Protein AF-A0A932EI46-F1 (afdb_monomer)

Radius of gyration: 21.97 Å; Cα contacts (8 Å, |Δi|>4): 1364; chains: 1; bounding box: 50×62×58 Å

pLDDT: mean 94.05, std 10.5, range [31.77, 98.94]

Sequence (541 aa):
MIAACADASRTPEPGRDARGASGAVTADHPLAAEAGLAVLRRGGNAMDAAITMAGVLAVARPHMNGVGGDMFLLYYDAKTGTVHGLNASGPAGSRASIARVRAQGPTRTEMPGTGPMSVSVPGAVRGWAEALRRFGTISWQEALQPAVELARQGLPVSQRLAADLAEEAEKLAGDSVAARIYLPDGQPPAAGDTLRQEELAATLARIQRNGPDEAYAGETGRSTVSYVQALGGFLEQQDLANYRPEWVEPISAEYRGLTVLAMPPNTQGVTLLEALSLLQGFDLARLGHNSADYLHTLAEAIRIAVEDRDTSVADPRSMRVTVAQLLDTARLARLARTIDPGGSAPPASATDRADQPNTVYIIAVDAQGNVVSMIQSLFASFGSGLVVSGTGVVLHNRGSLFSLDPGHPNALAPDKRPYHTLCPAMVLDGKKPWLALGTPGGDGQTHTLVQVLHNIALFGMTPQDAIDAPRMRRLESGTLAIEDRMPAPVIHALEQRGYRVSVRTGLTATFGGAQAILIDPETGEKRAGADRRREAFALAY

Structure (mmCIF, N/CA/C/O backbone):
data_AF-A0A932EI46-F1
#
_entry.id   AF-A0A932EI46-F1
#
loop_
_atom_site.group_PDB
_atom_site.id
_atom_site.type_symbol
_atom_site.label_atom_id
_atom_site.label_alt_id
_atom_site.label_comp_id
_atom_site.label_asym_id
_atom_site.label_entity_id
_atom_site.label_seq_id
_atom_site.pdbx_PDB_ins_code
_atom_site.Cartn_x
_atom_site.Cartn_y
_atom_site.Cartn_z
_atom_site.occupancy
_atom_site.B_iso_or_equiv
_atom_site.auth_seq_id
_atom_site.auth_comp_id
_atom_site.auth_asym_id
_atom_site.auth_atom_id
_atom_site.pdbx_PDB_model_num
ATOM 1 N N . MET A 1 1 ? -12.803 -21.551 -18.375 1.00 31.77 1 MET A N 1
ATOM 2 C CA . MET A 1 1 ? -12.279 -22.886 -18.005 1.00 31.77 1 MET A CA 1
ATOM 3 C C . MET A 1 1 ? -10.765 -22.864 -18.140 1.00 31.77 1 MET A C 1
ATOM 5 O O . MET A 1 1 ? -10.240 -23.134 -19.213 1.00 31.77 1 MET A O 1
ATOM 9 N N . ILE A 1 2 ? -10.073 -22.463 -17.076 1.00 37.06 2 ILE A N 1
ATOM 10 C CA . ILE A 1 2 ? -8.618 -22.592 -16.977 1.00 37.06 2 ILE A CA 1
ATOM 11 C C . ILE A 1 2 ? -8.361 -24.053 -16.600 1.00 37.06 2 ILE A C 1
ATOM 13 O O . ILE A 1 2 ? -8.706 -24.478 -15.501 1.00 37.06 2 ILE A O 1
ATOM 17 N N . ALA A 1 3 ? -7.851 -24.851 -17.537 1.00 34.19 3 ALA A N 1
ATOM 18 C CA . ALA A 1 3 ? -7.411 -26.207 -17.239 1.00 34.19 3 ALA A CA 1
ATOM 19 C C . ALA A 1 3 ? -6.110 -26.113 -16.431 1.00 34.19 3 ALA A C 1
ATOM 21 O O . ALA A 1 3 ? -5.101 -25.622 -16.934 1.00 34.19 3 ALA A O 1
ATOM 22 N N . ALA A 1 4 ? -6.150 -26.535 -15.168 1.00 37.44 4 ALA A N 1
ATOM 23 C CA . ALA A 1 4 ? -4.976 -26.582 -14.312 1.00 37.44 4 ALA A CA 1
ATOM 24 C C . ALA A 1 4 ? -3.962 -27.590 -14.879 1.00 37.44 4 ALA A C 1
ATOM 26 O O . ALA A 1 4 ? -4.206 -28.797 -14.871 1.00 37.44 4 ALA A O 1
ATOM 27 N N . CYS A 1 5 ? -2.810 -27.111 -15.350 1.00 35.09 5 CYS A N 1
ATOM 28 C CA . CYS A 1 5 ? -1.628 -27.955 -15.498 1.00 35.09 5 CYS A CA 1
ATOM 29 C C . CYS A 1 5 ? -1.099 -28.256 -14.091 1.00 35.09 5 CYS A C 1
ATOM 31 O O . CYS A 1 5 ? -0.298 -27.501 -13.548 1.00 35.09 5 CYS A O 1
ATOM 33 N N . ALA A 1 6 ? -1.593 -29.330 -13.476 1.00 38.78 6 ALA A N 1
ATOM 34 C CA . ALA A 1 6 ? -1.035 -29.837 -12.231 1.00 38.78 6 ALA A CA 1
ATOM 35 C C . ALA A 1 6 ? 0.336 -30.468 -12.524 1.00 38.78 6 ALA A C 1
ATOM 37 O O . ALA A 1 6 ? 0.425 -31.496 -13.197 1.00 38.78 6 ALA A O 1
ATOM 38 N N . ASP A 1 7 ? 1.407 -29.844 -12.036 1.00 38.72 7 ASP A N 1
ATOM 39 C CA . ASP A 1 7 ? 2.734 -30.456 -11.998 1.00 38.72 7 ASP A CA 1
ATOM 40 C C . ASP A 1 7 ? 2.705 -31.622 -10.993 1.00 38.72 7 ASP A C 1
ATOM 42 O O . ASP A 1 7 ? 2.568 -31.429 -9.783 1.00 38.72 7 ASP A O 1
ATOM 46 N N . ALA A 1 8 ? 2.795 -32.848 -11.510 1.00 37.31 8 ALA A N 1
ATOM 47 C CA . ALA A 1 8 ? 2.688 -34.093 -10.752 1.00 37.31 8 ALA A CA 1
ATOM 48 C C . ALA A 1 8 ? 3.901 -34.383 -9.836 1.00 37.31 8 ALA A C 1
ATOM 50 O O . ALA A 1 8 ? 3.972 -35.461 -9.247 1.00 37.31 8 ALA A O 1
ATOM 51 N N . SER A 1 9 ? 4.863 -33.459 -9.715 1.00 39.53 9 SER A N 1
ATOM 52 C CA . SER A 1 9 ? 6.108 -33.661 -8.959 1.00 39.53 9 SER A CA 1
ATOM 53 C C . SER A 1 9 ? 6.125 -33.067 -7.542 1.00 39.53 9 SER A C 1
ATOM 55 O O . SER A 1 9 ? 7.057 -33.339 -6.781 1.00 39.53 9 SER A O 1
ATOM 57 N N . ARG A 1 10 ? 5.104 -32.299 -7.131 1.00 47.88 10 ARG A N 1
ATOM 58 C CA . ARG A 1 10 ? 5.012 -31.765 -5.760 1.00 47.88 10 ARG A CA 1
ATOM 59 C C . ARG A 1 10 ? 4.289 -32.748 -4.840 1.00 47.88 10 ARG A C 1
ATOM 61 O O . ARG A 1 10 ? 3.084 -32.941 -4.959 1.00 47.88 10 ARG A O 1
ATOM 68 N N . THR A 1 11 ? 5.003 -33.319 -3.869 1.00 39.50 11 THR A N 1
ATOM 69 C CA . THR A 1 11 ? 4.366 -33.859 -2.660 1.00 39.50 11 THR A CA 1
ATOM 70 C C . THR A 1 11 ? 3.628 -32.707 -1.976 1.00 39.50 11 THR A C 1
ATOM 72 O O . THR A 1 11 ? 4.296 -31.739 -1.603 1.00 39.50 11 THR A O 1
ATOM 75 N N . PRO A 1 12 ? 2.291 -32.747 -1.839 1.00 43.06 12 PRO A N 1
ATOM 76 C CA . PRO A 1 12 ? 1.574 -31.678 -1.171 1.00 43.06 12 PRO A CA 1
ATOM 77 C C . PRO A 1 12 ? 1.969 -31.712 0.305 1.00 43.06 12 PRO A C 1
ATOM 79 O O . PRO A 1 12 ? 1.568 -32.615 1.041 1.00 43.06 12 PRO A O 1
ATOM 82 N N . GLU A 1 13 ? 2.781 -30.747 0.743 1.00 49.94 13 GLU A N 1
ATOM 83 C CA . GLU A 1 13 ? 2.762 -30.392 2.158 1.00 49.94 13 GLU A CA 1
ATOM 84 C C . GLU A 1 13 ? 1.309 -30.046 2.513 1.00 49.94 13 GLU A C 1
ATOM 86 O O . GLU A 1 13 ? 0.603 -29.488 1.666 1.00 49.94 13 GLU A O 1
ATOM 91 N N . PRO A 1 14 ? 0.816 -30.400 3.712 1.00 52.28 14 PRO A N 1
ATOM 92 C CA . PRO A 1 14 ? -0.500 -29.953 4.141 1.00 52.28 14 PRO A CA 1
ATOM 93 C C . PRO A 1 14 ? -0.504 -28.422 4.061 1.00 52.28 14 PRO A C 1
ATOM 95 O O . PRO A 1 14 ? 0.206 -27.765 4.822 1.00 52.28 14 PRO A O 1
ATOM 98 N N . GLY A 1 15 ? -1.203 -27.880 3.058 1.00 64.12 15 GLY A N 1
ATOM 99 C CA . GLY A 1 15 ? -1.152 -26.465 2.699 1.00 64.12 15 GLY A CA 1
ATOM 100 C C . GLY A 1 15 ? -1.344 -25.574 3.924 1.00 64.12 15 GLY A C 1
ATOM 101 O O . GLY A 1 15 ? -2.114 -25.891 4.830 1.00 64.12 15 GLY A O 1
ATOM 102 N N . ARG A 1 16 ? -0.598 -24.467 3.981 1.00 84.50 16 ARG A N 1
ATOM 103 C CA . ARG A 1 16 ? -0.677 -23.492 5.081 1.00 84.50 16 ARG A CA 1
ATOM 104 C C . ARG A 1 16 ? -1.770 -22.434 4.863 1.00 84.50 16 ARG A C 1
ATOM 106 O O . ARG A 1 16 ? -1.835 -21.481 5.636 1.00 84.50 16 ARG A O 1
ATOM 113 N N . ASP A 1 17 ? -2.591 -22.574 3.821 1.00 89.88 17 ASP A N 1
ATOM 114 C CA . ASP A 1 17 ? -3.722 -21.689 3.562 1.00 89.88 17 ASP A CA 1
ATOM 115 C C . ASP A 1 17 ? -4.814 -21.871 4.624 1.00 89.88 17 ASP A C 1
ATOM 117 O O . ASP A 1 17 ? -5.246 -22.981 4.934 1.00 89.88 17 ASP A O 1
ATOM 121 N N . ALA A 1 18 ? -5.293 -20.758 5.178 1.00 95.81 18 ALA A N 1
ATOM 122 C CA . ALA A 1 18 ? -6.484 -20.774 6.010 1.00 95.81 18 ALA A CA 1
ATOM 123 C C . ALA A 1 18 ? -7.710 -20.986 5.113 1.00 95.81 18 ALA A C 1
ATOM 125 O O . ALA A 1 18 ? -7.878 -20.291 4.109 1.00 95.81 18 ALA A O 1
ATOM 126 N N . ARG A 1 19 ? -8.577 -21.934 5.477 1.00 95.88 19 ARG A N 1
ATOM 127 C CA . ARG A 1 19 ? -9.760 -22.312 4.694 1.00 95.88 19 ARG A CA 1
ATOM 128 C C . ARG A 1 19 ? -11.040 -22.101 5.483 1.00 95.88 19 ARG A C 1
ATOM 130 O O . ARG A 1 19 ? -11.092 -22.427 6.665 1.00 95.88 19 ARG A O 1
ATOM 137 N N . GLY A 1 20 ? -12.067 -21.576 4.825 1.00 95.38 20 GLY A N 1
ATOM 138 C CA . GLY A 1 20 ? -13.364 -21.328 5.448 1.00 95.38 20 GLY A CA 1
ATOM 139 C C . GLY A 1 20 ? -14.480 -21.173 4.426 1.00 95.38 20 GLY A C 1
ATOM 140 O O . GLY A 1 20 ? -14.258 -20.695 3.313 1.00 95.38 20 GLY A O 1
ATOM 141 N N . ALA A 1 21 ? -15.690 -21.583 4.796 1.00 94.56 21 ALA A N 1
ATOM 142 C CA . ALA A 1 21 ? -16.863 -21.459 3.933 1.00 94.56 21 ALA A CA 1
ATOM 143 C C . ALA A 1 21 ? -17.560 -20.102 4.105 1.00 94.56 21 ALA A C 1
ATOM 145 O O . ALA A 1 21 ? -18.157 -19.576 3.163 1.00 94.56 21 ALA A O 1
ATOM 146 N N . SER A 1 22 ? -17.471 -19.511 5.297 1.00 95.31 22 SER A N 1
ATOM 147 C CA . SER A 1 22 ? -18.252 -18.333 5.668 1.00 95.31 22 SER A CA 1
ATOM 148 C C . SER A 1 22 ? -17.460 -17.057 5.454 1.00 95.31 22 SER A C 1
ATOM 150 O O . SER A 1 22 ? -17.923 -16.173 4.748 1.00 95.31 22 SER A O 1
ATOM 152 N N . GLY A 1 23 ? -16.253 -16.959 6.000 1.00 97.56 23 GLY A N 1
ATOM 153 C CA . GLY A 1 23 ? -15.481 -15.725 5.911 1.00 97.56 23 GLY A CA 1
ATOM 154 C C . GLY A 1 23 ? -13.989 -15.958 6.015 1.00 97.56 23 GLY A C 1
ATOM 155 O O . GLY A 1 23 ? -13.540 -16.966 6.560 1.00 97.56 23 GLY A O 1
ATOM 156 N N . ALA A 1 24 ? -13.225 -15.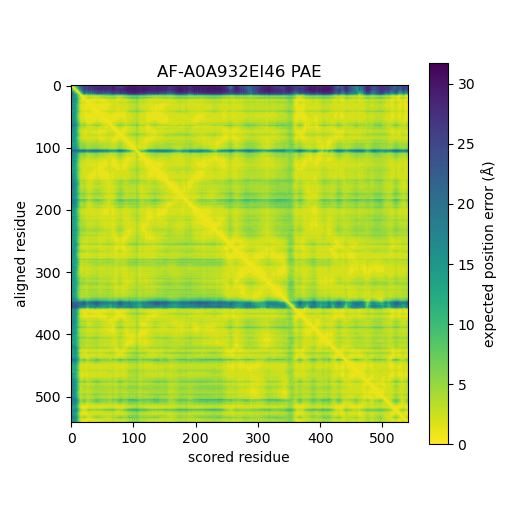010 5.487 1.00 98.75 24 ALA A N 1
ATOM 157 C CA . ALA A 1 24 ? -11.776 -15.023 5.557 1.00 98.75 24 ALA A CA 1
ATOM 158 C C . ALA A 1 24 ? -11.223 -13.603 5.652 1.00 98.75 24 ALA A C 1
ATOM 160 O O . ALA A 1 24 ? -11.777 -12.662 5.082 1.00 98.75 24 ALA A O 1
ATOM 161 N N . VAL A 1 25 ? -10.113 -13.460 6.367 1.00 98.81 25 VAL A N 1
ATOM 162 C CA . VAL A 1 25 ? -9.381 -12.204 6.502 1.00 98.81 25 VAL A CA 1
ATOM 163 C C . VAL A 1 25 ? -7.884 -12.442 6.391 1.00 98.81 25 VAL A C 1
ATOM 165 O O . VAL A 1 25 ? -7.368 -13.488 6.795 1.00 98.81 25 VAL A O 1
ATOM 168 N N . THR A 1 26 ? -7.184 -11.434 5.892 1.00 98.50 26 THR A N 1
ATOM 169 C CA . THR A 1 26 ? -5.733 -11.320 5.994 1.00 98.50 26 THR A CA 1
ATOM 170 C C . THR A 1 26 ? -5.375 -9.922 6.487 1.00 98.50 26 THR A C 1
ATOM 172 O O . THR A 1 26 ? -6.017 -8.940 6.108 1.00 98.50 26 THR A O 1
ATOM 175 N N . ALA A 1 27 ? -4.349 -9.825 7.328 1.00 97.88 27 ALA A N 1
ATOM 176 C CA . ALA A 1 27 ? -3.792 -8.548 7.763 1.00 97.88 27 ALA A CA 1
ATOM 177 C C . ALA A 1 27 ? -2.297 -8.677 8.068 1.00 97.88 27 ALA A C 1
ATOM 179 O O . ALA A 1 27 ? -1.837 -9.747 8.458 1.00 97.88 27 ALA A O 1
ATOM 180 N N . ASP A 1 28 ? -1.554 -7.570 7.990 1.00 94.25 28 ASP A N 1
ATOM 181 C CA . ASP A 1 28 ? -0.100 -7.493 8.263 1.00 94.25 28 ASP A CA 1
ATOM 182 C C . ASP A 1 28 ? 0.286 -7.628 9.760 1.00 94.25 28 ASP A C 1
ATOM 184 O O . ASP A 1 28 ? 1.398 -7.274 10.171 1.00 94.25 28 ASP A O 1
ATOM 188 N N . HIS A 1 29 ? -0.643 -8.113 10.591 1.00 96.62 29 HIS A N 1
ATOM 189 C CA . HIS A 1 29 ? -0.422 -8.416 12.002 1.00 96.62 29 HIS A CA 1
ATOM 190 C C . HIS A 1 29 ? -1.477 -9.412 12.532 1.00 96.62 29 HIS A C 1
ATOM 192 O O . HIS A 1 29 ? -2.666 -9.231 12.239 1.00 96.62 29 HIS A O 1
ATOM 198 N N . PRO A 1 30 ? -1.116 -10.394 13.387 1.00 96.81 30 PRO A N 1
ATOM 199 C CA . PRO A 1 30 ? -2.067 -11.387 13.899 1.00 96.81 30 PRO A CA 1
ATOM 200 C C . PRO A 1 30 ? -3.226 -10.784 14.702 1.00 96.81 30 PRO A C 1
ATOM 202 O O . PRO A 1 30 ? -4.372 -11.150 14.473 1.00 96.81 30 PRO A O 1
ATOM 205 N N . LEU A 1 31 ? -2.953 -9.810 15.584 1.00 97.88 31 LEU A N 1
ATOM 206 C CA . LEU A 1 31 ? -4.005 -9.130 16.366 1.00 97.88 31 LEU A CA 1
ATOM 207 C C . LEU A 1 31 ? -5.017 -8.387 15.481 1.00 97.88 31 LEU A C 1
ATOM 209 O O . LEU A 1 31 ? -6.188 -8.282 15.829 1.00 97.88 31 LEU A O 1
ATOM 213 N N . ALA A 1 32 ? -4.580 -7.876 14.325 1.00 98.56 32 ALA A N 1
ATOM 214 C CA . ALA A 1 32 ? -5.498 -7.255 13.383 1.00 98.56 32 ALA A CA 1
ATOM 215 C C . ALA A 1 32 ? -6.371 -8.326 12.723 1.00 98.56 32 ALA A C 1
ATOM 217 O O . ALA A 1 32 ? -7.591 -8.225 12.788 1.00 98.56 32 ALA A O 1
ATOM 218 N N . ALA A 1 33 ? -5.769 -9.387 12.175 1.00 98.56 33 ALA A N 1
ATOM 219 C CA . ALA A 1 33 ? -6.517 -10.488 11.567 1.00 98.56 33 ALA A CA 1
ATOM 220 C C . ALA A 1 33 ? -7.548 -11.088 12.543 1.00 98.56 33 ALA A C 1
ATOM 222 O O . ALA A 1 33 ? -8.690 -11.335 12.165 1.00 98.56 33 ALA A O 1
ATOM 223 N N . GLU A 1 34 ? -7.178 -11.271 13.811 1.00 98.56 34 GLU A N 1
ATOM 224 C CA . GLU A 1 34 ? -8.074 -11.774 14.854 1.00 98.56 34 GLU A CA 1
ATOM 225 C C . GLU A 1 34 ? -9.253 -10.823 15.118 1.00 98.56 34 GLU A C 1
ATOM 227 O O . GLU A 1 34 ? -10.404 -11.264 15.082 1.00 98.56 34 GLU A O 1
ATOM 232 N N . ALA A 1 35 ? -9.000 -9.517 15.257 1.00 98.81 35 ALA A N 1
ATOM 233 C CA . ALA A 1 35 ? -10.056 -8.516 15.408 1.00 98.81 35 ALA A CA 1
ATOM 234 C C . ALA A 1 35 ? -11.019 -8.491 14.204 1.00 98.81 35 ALA A C 1
ATOM 236 O O . ALA A 1 35 ? -12.237 -8.443 14.383 1.00 98.81 35 ALA A O 1
ATOM 237 N N . GLY A 1 36 ? -10.496 -8.579 12.976 1.00 98.75 36 GLY A N 1
ATOM 238 C CA . GLY A 1 36 ? -11.308 -8.653 11.758 1.00 98.75 36 GLY A CA 1
ATOM 239 C C . GLY A 1 36 ? -12.168 -9.918 11.692 1.00 98.75 36 GLY A C 1
ATOM 240 O O . GLY A 1 36 ? -13.365 -9.843 11.415 1.00 98.75 36 GLY A O 1
ATOM 241 N N . LEU A 1 37 ? -11.592 -11.081 12.008 1.00 98.69 37 LEU A N 1
ATOM 242 C CA . LEU A 1 37 ? -12.328 -12.347 12.048 1.00 98.69 37 LEU A CA 1
ATOM 243 C C . LEU A 1 37 ? -13.436 -12.321 13.111 1.00 98.69 37 LEU A C 1
ATOM 245 O O . LEU A 1 37 ? -14.537 -12.818 12.870 1.00 98.69 37 LEU A O 1
ATOM 249 N N . ALA A 1 38 ? -13.164 -11.730 14.278 1.00 98.69 38 ALA A N 1
ATOM 250 C CA . ALA A 1 38 ? -14.146 -11.573 15.345 1.00 98.69 38 ALA A CA 1
ATOM 251 C C . ALA A 1 38 ? -15.345 -10.721 14.897 1.00 98.69 38 ALA A C 1
ATOM 253 O O . ALA A 1 38 ? -16.487 -11.065 15.211 1.00 98.69 38 ALA A O 1
ATOM 254 N N . VAL A 1 39 ? -15.106 -9.662 14.111 1.00 98.81 39 VAL A N 1
ATOM 255 C CA . VAL A 1 39 ? -16.166 -8.842 13.499 1.00 98.81 39 VAL A CA 1
ATOM 256 C C . VAL A 1 39 ? -17.035 -9.663 12.547 1.00 98.81 39 VAL A C 1
ATOM 258 O O . VAL A 1 39 ? -18.260 -9.603 12.650 1.00 98.81 39 VAL A O 1
ATOM 261 N N . LEU A 1 40 ? -16.431 -10.472 11.674 1.00 98.69 40 LEU A N 1
ATOM 262 C CA . LEU A 1 40 ? -17.195 -11.340 10.771 1.00 98.69 40 LEU A CA 1
ATOM 263 C C . LEU A 1 40 ? -18.032 -12.368 11.549 1.00 98.69 40 LEU A C 1
ATOM 265 O O . LEU A 1 40 ? -19.218 -12.557 11.279 1.00 98.69 40 LEU A O 1
ATOM 269 N N . ARG A 1 41 ? -17.451 -12.993 12.581 1.00 98.19 41 ARG A N 1
ATOM 270 C CA . ARG A 1 41 ? -18.136 -14.008 13.402 1.00 98.19 41 ARG A CA 1
ATOM 271 C C . ARG A 1 41 ? -19.328 -13.466 14.185 1.00 98.19 41 ARG A C 1
ATOM 273 O O . ARG A 1 41 ? -20.276 -14.212 14.413 1.00 98.19 41 ARG A O 1
ATOM 280 N N . ARG A 1 42 ? -19.303 -12.190 14.581 1.00 97.62 42 ARG A N 1
ATOM 281 C CA . ARG A 1 42 ? -20.440 -11.522 15.242 1.00 97.62 42 ARG A CA 1
ATOM 282 C C . ARG A 1 42 ? -21.471 -10.943 14.263 1.00 97.62 42 ARG A C 1
ATOM 284 O O . ARG A 1 42 ? -22.389 -10.262 14.704 1.00 97.62 42 ARG A O 1
ATOM 291 N N . GLY A 1 43 ? -21.330 -11.212 12.963 1.00 97.50 43 GLY A N 1
ATOM 292 C CA . GLY A 1 43 ? -22.289 -10.814 11.930 1.00 97.50 43 GLY A CA 1
ATOM 293 C C . GLY A 1 43 ? -22.003 -9.475 11.247 1.00 97.50 43 GLY A C 1
ATOM 294 O O . GLY A 1 43 ? -22.842 -9.024 10.473 1.00 97.50 43 GLY A O 1
ATOM 295 N N . GLY A 1 44 ? -20.849 -8.850 11.507 1.00 98.56 44 GLY A N 1
ATOM 296 C CA . GLY A 1 44 ? -20.372 -7.723 10.704 1.00 98.56 44 GLY A CA 1
ATOM 297 C C . GLY A 1 44 ? -19.928 -8.176 9.312 1.00 98.56 44 GLY A C 1
ATOM 298 O O . GLY A 1 44 ? -19.676 -9.361 9.079 1.00 98.56 44 GLY A O 1
ATOM 299 N N . ASN A 1 45 ? -19.819 -7.234 8.382 1.00 98.81 45 ASN A N 1
ATOM 300 C CA . ASN A 1 45 ? -19.475 -7.525 6.993 1.00 98.81 45 ASN A CA 1
ATOM 301 C C . ASN A 1 45 ? -17.982 -7.292 6.685 1.00 98.81 45 ASN A C 1
ATOM 303 O O . ASN A 1 45 ? -17.193 -6.905 7.552 1.00 98.81 45 ASN A O 1
ATOM 307 N N . ALA A 1 46 ? -17.576 -7.519 5.432 1.00 98.88 46 ALA A N 1
ATOM 308 C CA . ALA A 1 46 ? -16.187 -7.361 5.001 1.00 98.88 46 ALA A CA 1
ATOM 309 C C . ALA A 1 46 ? -15.646 -5.935 5.222 1.00 98.88 46 ALA A C 1
ATOM 311 O O . ALA A 1 46 ? -14.475 -5.774 5.569 1.00 98.88 46 ALA A O 1
ATOM 312 N N . MET A 1 47 ? -16.486 -4.905 5.065 1.00 98.88 47 MET A N 1
ATOM 313 C CA . MET A 1 47 ? -16.096 -3.515 5.317 1.00 98.88 47 MET A CA 1
ATOM 314 C C . MET A 1 47 ? -15.868 -3.253 6.806 1.00 98.88 47 MET A C 1
ATOM 316 O O . MET A 1 47 ? -14.849 -2.670 7.176 1.00 98.88 47 MET A O 1
ATOM 320 N N . ASP A 1 48 ? -16.764 -3.738 7.664 1.00 98.94 48 ASP A N 1
ATOM 321 C CA . ASP A 1 48 ? -16.631 -3.625 9.119 1.00 98.94 48 ASP A CA 1
ATOM 322 C C . ASP A 1 48 ? -15.332 -4.271 9.611 1.00 98.94 48 ASP A C 1
ATOM 324 O O . ASP A 1 48 ? -14.584 -3.682 10.400 1.00 98.94 48 ASP A O 1
ATOM 328 N N . ALA A 1 49 ? -15.040 -5.476 9.110 1.00 98.94 49 ALA A N 1
ATOM 329 C CA . ALA A 1 49 ? -13.815 -6.195 9.423 1.00 98.94 49 ALA A CA 1
ATOM 330 C C . ALA A 1 49 ? -12.582 -5.424 8.933 1.00 98.94 49 ALA A C 1
ATOM 332 O O . ALA A 1 49 ? -11.651 -5.218 9.709 1.00 98.94 49 ALA A O 1
ATOM 333 N N . ALA A 1 50 ? -12.583 -4.940 7.687 1.00 98.88 50 ALA A N 1
ATOM 334 C CA . ALA A 1 50 ? -11.462 -4.193 7.121 1.00 98.88 50 ALA A CA 1
ATOM 335 C C . ALA A 1 50 ? -11.138 -2.912 7.902 1.00 98.88 50 ALA A C 1
ATOM 337 O O . ALA A 1 50 ? -9.974 -2.675 8.226 1.00 98.88 50 ALA A O 1
ATOM 338 N N . ILE A 1 51 ? -12.149 -2.118 8.266 1.00 98.88 51 ILE A N 1
ATOM 339 C CA . ILE A 1 51 ? -11.940 -0.881 9.030 1.00 98.88 51 ILE A CA 1
ATOM 340 C C . ILE A 1 51 ? -11.496 -1.165 10.468 1.00 98.88 51 ILE A C 1
ATOM 342 O O . ILE A 1 51 ? -10.617 -0.475 10.989 1.00 98.88 51 ILE A O 1
ATOM 346 N N . THR A 1 52 ? -12.019 -2.222 11.090 1.00 98.94 52 THR A N 1
ATOM 347 C CA . THR A 1 52 ? -11.549 -2.656 12.414 1.00 98.94 52 THR A CA 1
ATOM 348 C C . THR A 1 52 ? -10.074 -3.076 12.366 1.00 98.94 52 THR A C 1
ATOM 350 O O . THR A 1 52 ? -9.269 -2.631 13.187 1.00 98.94 52 THR A O 1
ATOM 353 N N . MET A 1 53 ? -9.684 -3.870 11.361 1.00 98.88 53 MET A N 1
ATOM 354 C CA . MET A 1 53 ? -8.289 -4.265 11.133 1.00 98.88 53 MET A CA 1
ATOM 355 C C . MET A 1 53 ? -7.382 -3.057 10.893 1.00 98.88 53 MET A C 1
ATOM 357 O O . MET A 1 53 ? -6.287 -2.991 11.450 1.00 98.88 53 MET A O 1
ATOM 361 N N . ALA A 1 54 ? -7.843 -2.084 10.107 1.00 98.62 54 ALA A N 1
ATOM 362 C CA . ALA A 1 54 ? -7.117 -0.854 9.813 1.00 98.62 54 ALA A CA 1
ATOM 363 C C . ALA A 1 54 ? -6.822 -0.031 11.075 1.00 98.62 54 ALA A C 1
ATOM 365 O O . ALA A 1 54 ? -5.695 0.440 11.248 1.00 98.62 54 ALA A O 1
ATOM 366 N N . GLY A 1 55 ? -7.799 0.092 11.979 1.00 98.50 55 GLY A N 1
ATOM 367 C CA . GLY A 1 55 ? -7.611 0.741 13.275 1.00 98.50 55 GLY A CA 1
ATOM 368 C C . GLY A 1 55 ? -6.593 0.006 14.151 1.00 98.50 55 GLY A C 1
ATOM 369 O O . GLY A 1 55 ? -5.687 0.630 14.698 1.00 98.50 55 GLY A O 1
ATOM 370 N N . VAL A 1 56 ? -6.690 -1.325 14.255 1.00 98.81 56 VAL A N 1
ATOM 371 C CA . VAL A 1 56 ? -5.732 -2.132 15.037 1.00 98.81 56 VAL A CA 1
ATOM 372 C C . VAL A 1 56 ? -4.317 -2.025 14.464 1.00 98.81 56 VAL A C 1
ATOM 374 O O . VAL A 1 56 ? -3.357 -1.866 15.217 1.00 98.81 56 VAL A O 1
ATOM 377 N N . LEU A 1 57 ? -4.166 -2.046 13.136 1.00 98.44 57 LEU A N 1
ATOM 378 C CA . LEU A 1 57 ? -2.869 -1.895 12.473 1.00 98.44 57 LEU A CA 1
ATOM 379 C C . LEU A 1 57 ? -2.232 -0.523 12.713 1.00 98.44 57 LEU A C 1
ATOM 381 O O . LEU A 1 57 ? -1.002 -0.456 12.755 1.00 98.44 57 LEU A O 1
ATOM 385 N N . ALA A 1 58 ? -3.022 0.533 12.927 1.00 97.81 58 ALA A N 1
ATOM 386 C CA . ALA A 1 58 ? -2.509 1.859 13.282 1.00 97.81 58 ALA A CA 1
ATOM 387 C C . ALA A 1 58 ? -1.805 1.888 14.649 1.00 97.81 58 ALA A C 1
ATOM 389 O O . ALA A 1 58 ? -1.042 2.810 14.917 1.00 97.81 58 ALA A O 1
ATOM 390 N N . VAL A 1 59 ? -2.032 0.870 15.485 1.00 98.06 59 VAL A N 1
ATOM 391 C CA . VAL A 1 59 ? -1.362 0.676 16.777 1.00 98.06 59 VAL A CA 1
ATOM 392 C C . VAL A 1 59 ? -0.304 -0.422 16.688 1.00 98.06 59 VAL A C 1
ATOM 394 O O . VAL A 1 59 ? 0.792 -0.264 17.217 1.00 98.06 59 VAL A O 1
ATOM 397 N N . ALA A 1 60 ? -0.625 -1.536 16.023 1.00 97.31 60 ALA A N 1
ATOM 398 C CA . ALA A 1 60 ? 0.221 -2.727 15.963 1.00 97.31 60 ALA A CA 1
ATOM 399 C C . ALA A 1 60 ? 1.420 -2.590 15.009 1.00 97.31 60 ALA A C 1
ATOM 401 O O . ALA A 1 60 ? 2.425 -3.281 15.159 1.00 97.31 60 ALA A O 1
ATOM 402 N N . ARG A 1 61 ? 1.328 -1.707 14.008 1.00 95.44 61 ARG A N 1
ATOM 403 C CA . ARG A 1 61 ? 2.381 -1.457 13.010 1.00 95.44 61 ARG A CA 1
ATOM 404 C C . ARG A 1 61 ? 2.689 0.047 12.922 1.00 95.44 61 ARG A C 1
ATOM 406 O O . ARG A 1 61 ? 2.555 0.619 11.834 1.00 95.44 61 ARG A O 1
ATOM 413 N N . PRO A 1 62 ? 3.125 0.689 14.026 1.00 94.06 62 PRO A N 1
ATOM 414 C CA . PRO A 1 62 ? 3.246 2.151 14.118 1.00 94.06 62 PRO A CA 1
ATOM 415 C C . PRO A 1 62 ? 4.284 2.731 13.147 1.00 94.06 62 PRO A C 1
ATOM 417 O O . PRO A 1 62 ? 4.207 3.889 12.749 1.00 94.06 62 PRO A O 1
ATOM 420 N N . HIS A 1 63 ? 5.238 1.905 12.715 1.00 93.75 63 HIS A N 1
ATOM 421 C CA . HIS A 1 63 ? 6.247 2.271 11.732 1.00 93.75 63 HIS A CA 1
ATOM 422 C C . HIS A 1 63 ? 5.713 2.264 10.287 1.00 93.75 63 HIS A C 1
ATOM 424 O O . HIS A 1 63 ? 6.316 2.877 9.419 1.00 93.75 63 HIS A O 1
ATOM 430 N N . MET A 1 64 ? 4.587 1.608 9.981 1.00 93.19 64 MET A N 1
ATOM 431 C CA . MET A 1 64 ? 4.138 1.414 8.588 1.00 93.19 64 MET A CA 1
ATOM 432 C C . MET A 1 64 ? 2.880 2.174 8.220 1.00 93.19 64 MET A C 1
ATOM 434 O O . MET A 1 64 ? 2.669 2.468 7.045 1.00 93.19 64 MET A O 1
ATOM 438 N N . ASN A 1 65 ? 2.000 2.407 9.187 1.00 93.81 65 ASN A N 1
ATOM 439 C CA . ASN A 1 65 ? 0.702 3.033 8.986 1.00 93.81 65 ASN A CA 1
ATOM 440 C C . ASN A 1 65 ? 0.260 3.731 10.280 1.00 93.81 65 ASN A C 1
ATOM 442 O O . ASN A 1 65 ? 0.863 3.537 11.332 1.00 93.81 65 ASN A O 1
ATOM 446 N N . GLY A 1 66 ? -0.802 4.525 10.203 1.00 95.56 66 GLY A N 1
ATOM 447 C CA . GLY A 1 66 ? -1.367 5.161 11.381 1.00 95.56 66 GLY A CA 1
ATOM 448 C C . GLY A 1 66 ? -2.476 6.145 11.039 1.00 95.56 66 GLY A C 1
ATOM 449 O O . GLY A 1 66 ? -2.821 6.336 9.872 1.00 95.56 66 GLY A O 1
ATOM 450 N N . VAL A 1 67 ? -2.977 6.823 12.073 1.00 97.62 67 VAL A N 1
ATOM 451 C CA . VAL A 1 67 ? -3.927 7.947 11.964 1.00 97.62 67 VAL A CA 1
ATOM 452 C C . VAL A 1 67 ? -3.410 9.043 11.021 1.00 97.62 67 VAL A C 1
ATOM 454 O O . VAL A 1 67 ? -4.190 9.627 10.274 1.00 97.62 67 VAL A O 1
ATOM 457 N N . GLY A 1 68 ? -2.096 9.285 11.017 1.00 98.00 68 GLY A N 1
ATOM 458 C CA . GLY A 1 68 ? -1.423 10.245 10.139 1.00 98.00 68 GLY A CA 1
ATOM 459 C C . GLY A 1 68 ? -1.026 9.684 8.768 1.00 98.00 68 GLY A C 1
ATOM 460 O O . GLY A 1 68 ? -0.113 10.225 8.150 1.00 98.00 68 GLY A O 1
ATOM 461 N N . GLY A 1 69 ? -1.649 8.586 8.325 1.00 97.69 69 GLY A N 1
ATOM 462 C CA . GLY A 1 69 ? -1.426 7.928 7.035 1.00 97.69 69 GLY A CA 1
ATOM 463 C C . GLY A 1 69 ? -2.496 8.229 5.979 1.00 97.69 69 GLY A C 1
ATOM 464 O O . GLY A 1 69 ? -3.433 8.989 6.214 1.00 97.69 69 GLY A O 1
ATOM 465 N N . ASP A 1 70 ? -2.369 7.557 4.835 1.00 97.19 70 ASP A N 1
ATOM 466 C CA . ASP A 1 70 ? -3.350 7.528 3.739 1.00 97.19 70 ASP A CA 1
ATOM 467 C C . ASP A 1 70 ? -3.819 6.090 3.474 1.00 97.19 70 ASP A C 1
ATOM 469 O O . ASP A 1 70 ? -3.123 5.131 3.834 1.00 97.19 70 ASP A O 1
ATOM 473 N N . MET A 1 71 ? -4.967 5.925 2.806 1.00 97.81 71 MET A N 1
ATOM 474 C CA . MET A 1 71 ? -5.460 4.604 2.398 1.00 97.81 71 MET A CA 1
ATOM 475 C C . MET A 1 71 ? -6.157 4.585 1.036 1.00 97.81 71 MET A C 1
ATOM 477 O O . MET A 1 71 ? -6.695 5.584 0.563 1.00 97.81 71 MET A O 1
ATOM 481 N N . PHE A 1 72 ? -6.159 3.404 0.422 1.00 98.69 72 PHE A N 1
ATOM 482 C CA . PHE A 1 72 ? -6.924 3.082 -0.779 1.00 98.69 72 PHE A CA 1
ATOM 483 C C . PHE A 1 72 ? -7.618 1.740 -0.572 1.00 98.69 72 PHE A C 1
ATOM 485 O O . PHE A 1 72 ? -7.050 0.845 0.060 1.00 98.69 72 PHE A O 1
ATOM 492 N N . LEU A 1 73 ? -8.820 1.575 -1.120 1.00 98.38 73 LEU A N 1
ATOM 493 C CA . LEU A 1 73 ? -9.464 0.264 -1.172 1.00 98.38 73 LEU A CA 1
ATOM 494 C C . LEU A 1 73 ? -10.242 0.046 -2.464 1.00 98.38 73 LEU A C 1
ATOM 496 O O . LEU A 1 73 ? -10.726 0.999 -3.075 1.00 98.38 73 LEU A O 1
ATOM 500 N N . LEU A 1 74 ? -10.371 -1.226 -2.825 1.00 98.88 74 LEU A N 1
ATOM 501 C CA . LEU A 1 74 ? -11.371 -1.753 -3.741 1.00 98.88 74 LEU A CA 1
ATOM 502 C C . LEU A 1 74 ? -12.399 -2.539 -2.924 1.00 98.88 74 LEU A C 1
ATOM 504 O O . LEU A 1 74 ? -12.028 -3.343 -2.064 1.00 98.88 74 LEU A O 1
ATOM 508 N N . TYR A 1 75 ? -13.681 -2.321 -3.198 1.00 98.88 75 TYR A N 1
ATOM 509 C CA . TYR A 1 75 ? -14.791 -3.006 -2.545 1.00 98.88 75 TYR A CA 1
ATOM 510 C C . TYR A 1 75 ? -15.730 -3.617 -3.577 1.00 98.88 75 TYR A C 1
ATOM 512 O O . TYR A 1 75 ? -16.317 -2.882 -4.364 1.00 98.88 75 TYR A O 1
ATOM 520 N N . TYR A 1 76 ? -15.893 -4.937 -3.559 1.00 98.88 76 TYR A N 1
ATOM 521 C CA . TYR A 1 76 ? -16.954 -5.610 -4.301 1.00 98.88 76 TYR A CA 1
ATOM 522 C C . TYR A 1 76 ? -18.205 -5.692 -3.435 1.00 98.88 76 TYR A C 1
ATOM 524 O O . TYR A 1 76 ? -18.193 -6.342 -2.387 1.00 98.88 76 TYR A O 1
ATOM 532 N N . ASP A 1 77 ? -19.274 -5.058 -3.902 1.00 98.56 77 ASP A N 1
ATOM 533 C CA . ASP A 1 77 ? -20.607 -5.175 -3.327 1.00 98.56 77 ASP A CA 1
ATOM 534 C C . ASP A 1 77 ? -21.327 -6.367 -3.966 1.00 98.56 77 ASP A C 1
ATOM 536 O O . ASP A 1 77 ? -21.746 -6.313 -5.127 1.00 98.56 77 ASP A O 1
ATOM 540 N N . ALA A 1 78 ? -21.507 -7.444 -3.204 1.00 97.88 78 ALA A N 1
ATOM 541 C CA . ALA A 1 78 ? -22.150 -8.658 -3.698 1.00 97.88 78 ALA A CA 1
ATOM 542 C C . ALA A 1 78 ? -23.630 -8.466 -4.038 1.00 97.88 78 ALA A C 1
ATOM 544 O O . ALA A 1 78 ? -24.180 -9.206 -4.855 1.00 97.88 78 ALA A O 1
ATOM 545 N N . LYS A 1 79 ? -24.285 -7.460 -3.448 1.00 97.62 79 LYS A N 1
ATOM 546 C CA . LYS A 1 79 ? -25.692 -7.164 -3.721 1.00 97.62 79 LYS A CA 1
ATOM 547 C C . LYS A 1 79 ? -25.883 -6.580 -5.117 1.00 97.62 79 LYS A C 1
ATOM 549 O O . LYS A 1 79 ? -26.895 -6.855 -5.760 1.00 97.62 79 LYS A O 1
ATOM 554 N N . THR A 1 80 ? -24.944 -5.753 -5.567 1.00 97.94 80 THR A N 1
ATOM 555 C CA . THR A 1 80 ? -25.020 -5.060 -6.862 1.00 97.94 80 THR A CA 1
ATOM 556 C C . THR A 1 80 ? -24.122 -5.686 -7.927 1.00 97.94 80 THR A C 1
ATOM 558 O O . THR A 1 80 ? -24.337 -5.460 -9.116 1.00 97.94 80 THR A O 1
ATOM 561 N N . GLY A 1 81 ? -23.131 -6.484 -7.525 1.00 97.50 81 GLY A N 1
ATOM 562 C CA . GLY A 1 81 ? -22.120 -7.049 -8.414 1.00 97.50 81 GLY A CA 1
ATOM 563 C C . GLY A 1 81 ? -21.151 -5.999 -8.961 1.00 97.50 81 GLY A C 1
ATOM 564 O O . GLY A 1 81 ? -20.638 -6.171 -10.065 1.00 97.50 81 GLY A O 1
ATOM 565 N N . THR A 1 82 ? -20.949 -4.892 -8.238 1.00 98.12 82 THR A N 1
ATOM 566 C CA . THR A 1 82 ? -20.111 -3.758 -8.660 1.00 98.12 82 THR A CA 1
ATOM 567 C C . THR A 1 82 ? -18.884 -3.618 -7.764 1.00 98.12 82 THR A C 1
ATOM 569 O O . THR A 1 82 ? -18.964 -3.830 -6.554 1.00 98.12 82 THR A O 1
ATOM 572 N N . VAL A 1 83 ? -17.745 -3.247 -8.360 1.00 98.69 83 VAL A N 1
ATOM 573 C CA . VAL A 1 83 ? -16.525 -2.897 -7.623 1.00 98.69 83 VAL A CA 1
ATOM 574 C C . VAL A 1 83 ? -16.432 -1.379 -7.499 1.00 98.69 83 VAL A C 1
ATOM 576 O O . VAL A 1 83 ? -16.530 -0.661 -8.486 1.00 98.69 83 VAL A O 1
ATOM 579 N N . HIS A 1 84 ? -16.207 -0.886 -6.289 1.00 98.69 84 HIS A N 1
ATOM 580 C CA . HIS A 1 84 ? -16.011 0.526 -5.984 1.00 98.69 84 HIS A CA 1
ATOM 581 C C . HIS A 1 84 ? -14.573 0.781 -5.534 1.00 98.69 84 HIS A C 1
ATOM 583 O O . HIS A 1 84 ? -14.034 0.004 -4.749 1.00 98.69 84 HIS A O 1
ATOM 589 N N . GLY A 1 85 ? -13.965 1.884 -5.973 1.00 98.75 85 GLY A N 1
ATOM 590 C CA . GLY A 1 85 ? -12.680 2.354 -5.457 1.00 98.75 85 GLY A CA 1
ATOM 591 C C . GLY A 1 85 ? -12.863 3.511 -4.478 1.00 98.75 85 GLY A C 1
ATOM 592 O O . GLY A 1 85 ? -13.662 4.406 -4.733 1.00 98.75 85 GLY A O 1
ATOM 593 N N . LEU A 1 86 ? -12.108 3.543 -3.380 1.00 98.88 86 LEU A N 1
ATOM 594 C CA . LEU A 1 86 ? -12.030 4.705 -2.485 1.00 98.88 86 LEU A CA 1
ATOM 595 C C . LEU A 1 86 ? -10.592 5.212 -2.436 1.00 98.88 86 LEU A C 1
ATOM 597 O O . LEU A 1 86 ? -9.696 4.518 -1.954 1.00 98.88 86 LEU A O 1
ATOM 601 N N . ASN A 1 87 ? -10.379 6.427 -2.931 1.00 98.75 87 ASN A N 1
ATOM 602 C CA . ASN A 1 87 ? -9.128 7.160 -2.817 1.00 98.75 87 ASN A CA 1
ATOM 603 C C . ASN A 1 87 ? -9.191 8.059 -1.581 1.00 98.75 87 ASN A C 1
ATOM 605 O O . ASN A 1 87 ? -9.857 9.096 -1.583 1.00 98.75 87 ASN A O 1
ATOM 609 N N . ALA A 1 88 ? -8.479 7.667 -0.532 1.00 98.50 88 ALA A N 1
ATOM 610 C CA . ALA A 1 88 ? -8.318 8.460 0.673 1.00 98.50 88 ALA A CA 1
ATOM 611 C C . ALA A 1 88 ? -6.849 8.888 0.840 1.00 98.50 88 ALA A C 1
ATOM 613 O O . ALA A 1 88 ? -6.266 8.724 1.911 1.00 98.50 88 ALA A O 1
ATOM 614 N N . SER A 1 89 ? -6.264 9.422 -0.241 1.00 97.88 89 SER A N 1
ATOM 615 C CA . SER A 1 89 ? -5.015 10.191 -0.207 1.00 97.88 89 SER A CA 1
ATOM 616 C C . SER A 1 89 ? -5.291 11.691 -0.203 1.00 97.88 89 SER A C 1
ATOM 618 O O . SER A 1 89 ? -6.091 12.202 -1.003 1.00 97.88 89 SER A O 1
ATOM 620 N N . GLY A 1 90 ? -4.630 12.411 0.703 1.00 97.75 90 GLY A N 1
ATOM 621 C CA . GLY A 1 90 ? -4.766 13.858 0.783 1.00 97.75 90 GLY A CA 1
ATOM 622 C C . GLY A 1 90 ? -3.761 14.627 -0.082 1.00 97.75 90 GLY A C 1
ATOM 623 O O . GLY A 1 90 ? -2.680 14.129 -0.414 1.00 97.75 90 GLY A O 1
ATOM 624 N N . PRO A 1 91 ? -4.115 15.858 -0.489 1.00 98.19 91 PRO A N 1
ATOM 625 C CA . PRO A 1 91 ? -3.234 16.707 -1.276 1.00 98.19 91 PRO A CA 1
ATOM 626 C C . PRO A 1 91 ? -2.096 17.312 -0.442 1.00 98.19 91 PRO A C 1
ATOM 628 O O . PRO A 1 91 ? -2.124 17.312 0.789 1.00 98.19 91 PRO A O 1
ATOM 631 N N . ALA A 1 92 ? -1.090 17.866 -1.116 1.00 98.31 92 ALA A N 1
ATOM 632 C CA . ALA A 1 92 ? -0.149 18.798 -0.510 1.00 98.31 92 ALA A CA 1
ATOM 633 C C . ALA A 1 92 ? -0.898 20.005 0.074 1.00 98.31 92 ALA A C 1
ATOM 635 O O . ALA A 1 92 ? -1.898 20.442 -0.496 1.00 98.31 92 ALA A O 1
ATOM 636 N N . GLY A 1 93 ? -0.391 20.556 1.180 1.00 97.81 93 GLY A N 1
ATOM 637 C CA . GLY A 1 93 ? -0.992 21.741 1.794 1.00 97.81 93 GLY A CA 1
ATOM 638 C C . GLY A 1 93 ? -0.994 22.959 0.870 1.00 97.81 93 GLY A C 1
ATOM 639 O O . GLY A 1 93 ? -0.150 23.070 -0.029 1.00 97.81 93 GLY A O 1
ATOM 640 N N . SER A 1 94 ? -1.897 23.901 1.127 1.00 97.81 94 SER A N 1
ATOM 641 C CA . SER A 1 94 ? -2.092 25.124 0.332 1.00 97.81 94 SER A CA 1
ATOM 642 C C . SER A 1 94 ? -0.808 25.955 0.170 1.00 97.81 94 SER A C 1
ATOM 644 O O . SER A 1 94 ? -0.627 26.678 -0.811 1.00 97.81 94 SER A O 1
ATOM 646 N N . ARG A 1 95 ? 0.135 25.840 1.117 1.00 96.62 95 ARG A N 1
ATOM 647 C CA . ARG A 1 95 ? 1.413 26.576 1.115 1.00 96.62 95 ARG A CA 1
ATOM 648 C C . ARG A 1 95 ? 2.558 25.846 0.411 1.00 96.62 95 ARG A C 1
ATOM 650 O O . ARG A 1 95 ? 3.707 26.303 0.510 1.00 96.62 95 ARG A O 1
ATOM 657 N N . ALA A 1 96 ? 2.287 24.714 -0.238 1.00 97.62 96 ALA A N 1
ATOM 658 C CA . ALA A 1 96 ? 3.290 23.920 -0.936 1.00 97.62 96 ALA A CA 1
ATOM 659 C C . ALA A 1 96 ? 3.994 24.737 -2.028 1.00 97.62 96 ALA A C 1
ATOM 661 O O . ALA A 1 96 ? 3.366 25.405 -2.847 1.00 97.62 96 ALA A O 1
ATOM 662 N N . SER A 1 97 ? 5.327 24.701 -2.041 1.00 96.06 97 SER A N 1
ATOM 663 C CA . SER A 1 97 ? 6.119 25.495 -2.981 1.00 96.06 97 SER A CA 1
ATOM 664 C C . SER A 1 97 ? 7.484 24.871 -3.237 1.00 96.06 97 SER A C 1
ATOM 666 O O . SER A 1 97 ? 8.284 24.721 -2.312 1.00 96.06 97 SER A O 1
ATOM 668 N N . ILE A 1 98 ? 7.788 24.603 -4.513 1.00 96.94 98 ILE A N 1
ATOM 669 C CA . ILE A 1 98 ? 9.118 24.155 -4.964 1.00 96.94 98 ILE A CA 1
ATOM 670 C C . ILE A 1 98 ? 10.202 25.142 -4.507 1.00 96.94 98 ILE A C 1
ATOM 672 O O . ILE A 1 98 ? 11.263 24.729 -4.039 1.00 96.94 98 ILE A O 1
ATOM 676 N N . ALA A 1 99 ? 9.926 26.448 -4.584 1.00 95.06 99 ALA A N 1
ATOM 677 C CA . ALA A 1 99 ? 10.870 27.481 -4.167 1.00 95.06 99 ALA A CA 1
ATOM 678 C C . ALA A 1 99 ? 11.190 27.395 -2.665 1.00 95.06 99 ALA A C 1
ATOM 680 O O . ALA A 1 99 ? 12.357 27.478 -2.290 1.00 95.06 99 ALA A O 1
ATOM 681 N N . ARG A 1 100 ? 10.185 27.156 -1.807 1.00 94.38 100 ARG A N 1
ATOM 682 C CA . ARG A 1 100 ? 10.406 26.975 -0.359 1.00 94.38 100 ARG A CA 1
ATOM 683 C C . ARG A 1 100 ? 11.209 25.712 -0.047 1.00 94.38 100 ARG A C 1
ATOM 685 O O . ARG A 1 100 ? 12.057 25.760 0.838 1.00 94.38 100 ARG A O 1
ATOM 692 N N . VAL A 1 101 ? 10.998 24.618 -0.784 1.00 95.00 101 VAL A N 1
ATOM 693 C CA . VAL A 1 101 ? 11.797 23.389 -0.614 1.00 95.00 101 VAL A CA 1
ATOM 694 C C . VAL A 1 101 ? 13.261 23.630 -0.987 1.00 95.00 101 VAL A C 1
ATOM 696 O O . VAL A 1 101 ? 14.155 23.262 -0.224 1.00 95.00 101 VAL A O 1
ATOM 699 N N . ARG A 1 102 ? 13.514 24.289 -2.126 1.00 93.69 102 ARG A N 1
ATOM 700 C CA . ARG A 1 102 ? 14.871 24.624 -2.598 1.00 93.69 102 ARG A CA 1
ATOM 701 C C . ARG A 1 102 ? 15.579 25.643 -1.700 1.00 93.69 102 ARG A C 1
ATOM 703 O O . ARG A 1 102 ? 16.791 25.571 -1.539 1.00 93.69 102 ARG A O 1
ATOM 710 N N . ALA A 1 103 ? 14.842 26.547 -1.054 1.00 91.44 103 ALA A N 1
ATOM 711 C CA . ALA A 1 103 ? 15.413 27.508 -0.108 1.00 91.44 103 ALA A CA 1
ATOM 712 C C . ALA A 1 103 ? 16.042 26.847 1.136 1.00 91.44 103 ALA A C 1
ATOM 714 O O . ALA A 1 103 ? 16.867 27.470 1.797 1.00 91.44 103 ALA A O 1
ATOM 715 N N . GLN A 1 104 ? 15.699 25.590 1.447 1.00 85.94 104 GLN A N 1
ATOM 716 C CA . GLN A 1 104 ? 16.334 24.837 2.534 1.00 85.94 104 GLN A CA 1
ATOM 717 C C . GLN A 1 104 ? 17.688 24.210 2.160 1.00 85.94 104 GLN A C 1
ATOM 719 O O . GLN A 1 104 ? 18.352 23.643 3.024 1.00 85.94 104 GLN A O 1
ATOM 724 N N . GLY A 1 105 ? 18.104 24.273 0.892 1.00 83.69 105 GLY A N 1
ATOM 725 C CA . GLY A 1 105 ? 19.401 23.756 0.464 1.00 83.69 105 GLY A CA 1
ATOM 726 C C . GLY A 1 105 ? 19.666 24.025 -1.022 1.00 83.69 105 GLY A C 1
ATOM 727 O O . GLY A 1 105 ? 18.920 23.515 -1.858 1.00 83.69 105 GLY A O 1
ATOM 728 N N . PRO A 1 106 ? 20.735 24.761 -1.384 1.00 66.38 106 PRO A N 1
ATOM 729 C CA . PRO A 1 106 ? 20.970 25.222 -2.758 1.00 66.38 106 PRO A CA 1
ATOM 730 C C . PRO A 1 106 ? 21.217 24.091 -3.771 1.00 66.38 106 PRO A C 1
ATOM 732 O O . PRO A 1 106 ? 21.073 24.306 -4.969 1.00 66.38 106 PRO A O 1
ATOM 735 N N . THR A 1 107 ? 21.562 22.888 -3.307 1.00 79.25 107 THR A N 1
ATOM 736 C CA . THR A 1 107 ? 21.800 21.694 -4.135 1.00 79.25 107 THR A CA 1
ATOM 737 C C . THR A 1 107 ? 20.622 20.715 -4.142 1.00 79.25 107 THR A C 1
ATOM 739 O O . THR A 1 107 ? 20.736 19.624 -4.696 1.00 79.25 107 THR A O 1
ATOM 742 N N . ARG A 1 108 ? 19.486 21.060 -3.518 1.00 82.75 108 ARG A N 1
ATOM 743 C CA . ARG A 1 108 ? 18.354 20.140 -3.366 1.00 82.75 108 ARG A CA 1
ATOM 744 C C . ARG A 1 108 ? 17.599 19.968 -4.689 1.00 82.75 108 ARG A C 1
ATOM 746 O O . ARG A 1 108 ? 16.886 20.867 -5.135 1.00 82.75 108 ARG A O 1
ATOM 753 N N . THR A 1 109 ? 17.743 18.788 -5.284 1.00 86.38 109 THR A N 1
ATOM 754 C CA . THR A 1 109 ? 17.094 18.381 -6.541 1.00 86.38 109 THR A CA 1
ATOM 755 C C . THR A 1 109 ? 15.834 17.543 -6.335 1.00 86.38 109 THR A C 1
ATOM 757 O O . THR A 1 109 ? 15.029 17.429 -7.254 1.00 86.38 109 THR A O 1
ATOM 760 N N . GLU A 1 110 ? 15.617 17.015 -5.129 1.00 91.69 110 GLU A N 1
ATOM 761 C CA . GLU A 1 110 ? 14.486 16.147 -4.789 1.00 91.69 110 GLU A CA 1
ATOM 762 C C . GLU A 1 110 ? 13.760 16.618 -3.527 1.00 91.69 110 GLU A C 1
ATOM 764 O O . GLU A 1 110 ? 14.304 17.370 -2.708 1.00 91.69 110 GLU A O 1
ATOM 769 N N . MET A 1 111 ? 12.516 16.168 -3.357 1.00 94.44 111 MET A N 1
ATOM 770 C CA . MET A 1 111 ? 11.799 16.360 -2.102 1.00 94.44 111 MET A CA 1
ATOM 771 C C . MET A 1 111 ? 12.521 15.651 -0.948 1.00 94.44 111 MET A C 1
ATOM 773 O O . MET A 1 111 ? 13.075 14.568 -1.140 1.00 94.44 111 MET A O 1
ATOM 777 N N . PRO A 1 112 ? 12.510 16.218 0.271 1.00 92.50 112 PRO A N 1
ATOM 778 C CA . PRO A 1 112 ? 13.069 15.529 1.423 1.00 92.50 112 PRO A CA 1
ATOM 779 C C . PRO A 1 112 ? 12.256 14.266 1.744 1.00 92.50 112 PRO A C 1
ATOM 781 O O . PRO A 1 112 ? 11.025 14.286 1.733 1.00 92.50 112 PRO A O 1
ATOM 784 N N . GLY A 1 113 ? 12.959 13.180 2.072 1.00 91.25 113 GLY A N 1
ATOM 785 C CA . GLY A 1 113 ? 12.349 11.929 2.527 1.00 91.25 113 GLY A CA 1
ATOM 786 C C . GLY A 1 113 ? 11.816 11.982 3.962 1.00 91.25 113 GLY A C 1
ATOM 787 O O . GLY A 1 113 ? 11.089 11.087 4.363 1.00 91.25 113 GLY A O 1
ATOM 788 N N . THR A 1 114 ? 12.144 13.009 4.743 1.00 93.56 114 THR A N 1
ATOM 789 C CA . THR A 1 114 ? 11.696 13.187 6.133 1.00 93.56 114 THR A CA 1
ATOM 790 C C . THR A 1 114 ? 11.314 14.643 6.402 1.00 93.56 114 THR A C 1
ATOM 792 O O . THR A 1 114 ? 11.519 15.534 5.571 1.00 93.56 114 THR A O 1
ATOM 795 N N . GLY A 1 115 ? 10.741 14.900 7.576 1.00 94.69 115 GLY A N 1
ATOM 796 C CA . GLY A 1 115 ? 10.421 16.237 8.050 1.00 94.69 115 GLY A CA 1
ATOM 797 C C . GLY A 1 115 ? 9.133 16.833 7.466 1.00 94.69 115 GLY A C 1
ATOM 798 O O . GLY A 1 115 ? 8.428 16.218 6.662 1.00 94.69 115 GLY A O 1
ATOM 799 N N . PRO A 1 116 ? 8.804 18.070 7.857 1.00 95.88 116 PRO A N 1
ATOM 800 C CA . PRO A 1 116 ? 7.449 18.617 7.765 1.00 95.88 116 PRO A CA 1
ATOM 801 C C . PRO A 1 116 ? 7.018 18.984 6.341 1.00 95.88 116 PRO A C 1
ATOM 803 O O . PRO A 1 116 ? 5.829 19.031 6.047 1.00 95.88 116 PRO A O 1
ATOM 806 N N . MET A 1 117 ? 7.966 19.229 5.431 1.00 96.31 117 MET A N 1
ATOM 807 C CA . MET A 1 117 ? 7.658 19.504 4.020 1.00 96.31 117 MET A CA 1
ATOM 808 C C . MET A 1 117 ? 7.315 18.239 3.224 1.00 96.31 117 MET A C 1
ATOM 810 O O . MET A 1 117 ? 6.797 18.347 2.116 1.00 96.31 117 MET A O 1
ATOM 814 N N . SER A 1 118 ? 7.601 17.053 3.772 1.00 96.75 118 SER A N 1
ATOM 815 C CA . SER A 1 118 ? 7.221 15.769 3.170 1.00 96.75 118 SER A CA 1
ATOM 816 C C . SER A 1 118 ? 5.778 15.357 3.507 1.00 96.75 118 SER A C 1
ATOM 818 O O . SER A 1 118 ? 5.270 14.376 2.966 1.00 96.75 118 SER A O 1
ATOM 820 N N . VAL A 1 119 ? 5.099 16.107 4.381 1.00 98.06 119 VAL A N 1
ATOM 821 C CA . VAL A 1 119 ? 3.752 15.803 4.876 1.00 98.06 119 VAL A CA 1
ATOM 822 C C . VAL A 1 119 ? 2.690 16.477 3.988 1.00 98.06 119 VAL A C 1
ATOM 824 O O . VAL A 1 119 ? 2.611 17.703 3.914 1.00 98.06 119 VAL A O 1
ATOM 827 N N . SER A 1 120 ? 1.873 15.674 3.305 1.00 98.06 120 SER A N 1
ATOM 828 C CA . SER A 1 120 ? 0.554 16.045 2.746 1.00 98.06 120 SER A CA 1
ATOM 829 C C . SER A 1 120 ? -0.577 15.873 3.780 1.00 98.06 120 SER A C 1
ATOM 831 O O . SER A 1 120 ? -0.322 15.491 4.918 1.00 98.06 120 SER A O 1
ATOM 833 N N . VAL A 1 121 ? -1.825 16.186 3.427 1.00 98.62 121 VAL A N 1
ATOM 834 C CA . VAL A 1 121 ? -2.974 15.995 4.329 1.00 98.62 121 VAL A CA 1
ATOM 835 C C . VAL A 1 121 ? -3.195 14.495 4.606 1.00 98.62 121 VAL A C 1
ATOM 837 O O . VAL A 1 121 ? -3.414 13.765 3.645 1.00 98.62 121 VAL A O 1
ATOM 840 N N . PRO A 1 122 ? -3.219 14.028 5.871 1.00 98.50 122 PRO A N 1
ATOM 841 C CA . PRO A 1 122 ? -3.490 12.621 6.170 1.00 98.50 122 PRO A CA 1
ATOM 842 C C . PRO A 1 122 ? -4.923 12.193 5.849 1.00 98.50 122 PRO A C 1
ATOM 844 O O . PRO A 1 122 ? -5.897 12.745 6.371 1.00 98.50 122 PRO A O 1
ATOM 847 N N . GLY A 1 123 ? -5.077 11.178 5.008 1.00 98.44 123 GLY A N 1
ATOM 848 C CA . GLY A 1 123 ? -6.373 10.748 4.507 1.00 98.44 123 GLY A CA 1
ATOM 849 C C . GLY A 1 123 ? -7.044 9.584 5.238 1.00 98.44 123 GLY A C 1
ATOM 850 O O . GLY A 1 123 ? -8.253 9.396 5.062 1.00 98.44 123 GLY A O 1
ATOM 851 N N . ALA A 1 124 ? -6.311 8.831 6.064 1.00 98.44 124 ALA A N 1
ATOM 852 C CA . ALA A 1 124 ? -6.743 7.525 6.565 1.00 98.44 124 ALA A CA 1
ATOM 853 C C . ALA A 1 124 ? -8.051 7.556 7.371 1.00 98.44 124 ALA A C 1
ATOM 855 O O . ALA A 1 124 ? -8.993 6.847 7.024 1.00 98.44 124 ALA A O 1
ATOM 856 N N . VAL A 1 125 ? -8.154 8.406 8.400 1.00 98.75 125 VAL A N 1
ATOM 857 C CA . VAL A 1 125 ? -9.311 8.413 9.322 1.00 98.75 125 VAL A CA 1
ATOM 858 C C . VAL A 1 125 ? -10.622 8.747 8.613 1.00 98.75 125 VAL A C 1
ATOM 860 O O . VAL A 1 125 ? -11.637 8.085 8.838 1.00 98.75 125 VAL A O 1
ATOM 863 N N . ARG A 1 126 ? -10.628 9.751 7.728 1.00 98.44 126 ARG A N 1
ATOM 864 C CA . ARG A 1 126 ? -11.818 10.052 6.919 1.00 98.44 126 ARG A CA 1
ATOM 865 C C . ARG A 1 126 ? -12.105 8.958 5.895 1.00 98.44 126 ARG A C 1
ATOM 867 O O . ARG A 1 126 ? -13.275 8.697 5.641 1.00 98.44 126 ARG A O 1
ATOM 874 N N . GLY A 1 127 ? -11.078 8.305 5.348 1.00 98.75 127 GLY A N 1
ATOM 875 C CA . GLY A 1 127 ? -11.243 7.116 4.509 1.00 98.75 127 GLY A CA 1
ATOM 876 C C . GLY A 1 127 ? -11.977 5.995 5.246 1.00 98.75 127 GLY A C 1
ATOM 877 O O . GLY A 1 127 ? -12.980 5.491 4.747 1.00 98.75 127 GLY A O 1
ATOM 878 N N . TRP A 1 128 ? -11.547 5.680 6.471 1.00 98.88 128 TRP A N 1
ATOM 879 C CA . TRP A 1 128 ? -12.191 4.682 7.327 1.00 98.88 128 TRP A CA 1
ATOM 880 C C . TRP A 1 128 ? -13.657 5.013 7.591 1.00 98.88 128 TRP A C 1
ATOM 882 O O . TRP A 1 128 ? -14.533 4.166 7.423 1.00 98.88 128 TRP A O 1
ATOM 892 N N . ALA A 1 129 ? -13.930 6.261 7.972 1.00 98.81 129 ALA A N 1
ATOM 893 C CA . ALA A 1 129 ? -15.282 6.696 8.276 1.00 98.81 129 ALA A CA 1
ATOM 894 C C . ALA A 1 129 ? -16.195 6.696 7.048 1.00 98.81 129 ALA A C 1
ATOM 896 O O . ALA A 1 129 ? -17.342 6.275 7.157 1.00 98.81 129 ALA A O 1
ATOM 897 N N . GLU A 1 130 ? -15.713 7.136 5.885 1.00 98.88 130 GLU A N 1
ATOM 898 C CA . GLU A 1 130 ? -16.513 7.142 4.657 1.00 98.88 130 GLU A CA 1
ATOM 899 C C . GLU A 1 130 ? -16.831 5.722 4.176 1.00 98.88 130 GLU A C 1
ATOM 901 O O . GLU A 1 130 ? -17.961 5.440 3.770 1.00 98.88 130 GLU A O 1
ATOM 906 N N . ALA A 1 131 ? -15.863 4.811 4.276 1.00 98.81 131 ALA A N 1
ATOM 907 C CA . ALA A 1 131 ? -16.050 3.409 3.939 1.00 98.81 131 ALA A CA 1
ATOM 908 C C . ALA A 1 131 ? -17.093 2.742 4.855 1.00 98.81 131 ALA A C 1
ATOM 910 O O . ALA A 1 131 ? -18.050 2.136 4.365 1.00 98.81 131 ALA A O 1
ATOM 911 N N . LEU A 1 132 ? -16.971 2.940 6.174 1.00 98.62 132 LEU A N 1
ATOM 912 C CA . LEU A 1 132 ? -17.920 2.425 7.162 1.00 98.62 132 LEU A CA 1
ATOM 913 C C . LEU A 1 132 ? -19.309 3.067 7.012 1.00 98.62 132 LEU A C 1
ATOM 915 O O . LEU A 1 132 ? -20.318 2.378 7.077 1.00 98.62 132 LEU A O 1
ATOM 919 N N . ARG A 1 133 ? -19.388 4.374 6.737 1.00 98.69 133 ARG A N 1
ATOM 920 C CA . ARG A 1 133 ? -20.661 5.081 6.520 1.00 98.69 133 ARG A CA 1
ATOM 921 C C . ARG A 1 133 ? -21.424 4.533 5.315 1.00 98.69 133 ARG A C 1
ATOM 923 O O . ARG A 1 133 ? -22.651 4.478 5.348 1.00 98.69 133 ARG A O 1
ATOM 930 N N . ARG A 1 134 ? -20.720 4.208 4.225 1.00 98.50 134 ARG A N 1
ATOM 931 C CA . ARG A 1 134 ? -21.353 3.763 2.977 1.00 98.50 134 ARG A CA 1
ATOM 932 C C . ARG A 1 134 ? -21.691 2.275 2.986 1.00 98.50 134 ARG A C 1
ATOM 934 O O . ARG A 1 134 ? -22.750 1.913 2.481 1.00 98.50 134 ARG A O 1
ATOM 941 N N . PHE A 1 135 ? -20.794 1.443 3.510 1.00 98.69 135 PHE A N 1
ATOM 942 C CA . PHE A 1 135 ? -20.888 -0.012 3.380 1.00 98.69 135 PHE A CA 1
ATOM 943 C C . PHE A 1 135 ? -20.788 -0.772 4.700 1.00 98.69 135 PHE A C 1
ATOM 945 O O . PHE A 1 135 ? -20.984 -1.979 4.688 1.00 98.69 135 PHE A O 1
ATOM 952 N N . GLY A 1 136 ? -20.489 -0.118 5.819 1.00 98.56 136 GLY A N 1
ATOM 953 C CA . GLY A 1 136 ? -20.441 -0.763 7.128 1.00 98.56 136 GLY A CA 1
ATOM 954 C C . GLY A 1 136 ? -21.823 -1.056 7.709 1.00 98.56 136 GLY A C 1
ATOM 955 O O . GLY A 1 136 ? -22.832 -0.465 7.320 1.00 98.56 136 GLY A O 1
ATOM 956 N N . THR A 1 137 ? -21.855 -1.977 8.665 1.00 98.62 137 THR A N 1
ATOM 957 C CA . THR A 1 137 ? -23.039 -2.351 9.448 1.00 98.62 137 THR A CA 1
ATOM 958 C C . THR A 1 137 ? -22.838 -2.209 10.955 1.00 98.62 137 THR A C 1
ATOM 960 O O . THR A 1 137 ? -23.823 -2.255 11.692 1.00 98.62 137 THR A O 1
ATOM 963 N N . ILE A 1 138 ? -21.604 -1.976 11.420 1.00 98.69 138 ILE A N 1
ATOM 964 C CA . ILE A 1 138 ? -21.309 -1.651 12.824 1.00 98.69 138 ILE A CA 1
ATOM 965 C C . ILE A 1 138 ? -21.087 -0.147 13.014 1.00 98.69 138 ILE A C 1
ATOM 967 O O . ILE A 1 138 ? -20.812 0.595 12.068 1.00 98.69 138 ILE A O 1
ATOM 971 N N . SER A 1 139 ? -21.184 0.322 14.256 1.00 98.69 139 SER A N 1
ATOM 972 C CA . SER A 1 139 ? -20.920 1.726 14.577 1.00 98.69 139 SER A CA 1
ATOM 973 C C . SER A 1 139 ? -19.432 2.087 14.480 1.00 98.69 139 SER A C 1
ATOM 975 O O . SER A 1 139 ? -18.540 1.252 14.643 1.00 98.69 139 SER A O 1
ATOM 977 N N . TRP A 1 140 ? -19.152 3.382 14.290 1.00 98.62 140 TRP A N 1
ATOM 978 C CA . TRP A 1 140 ? -17.794 3.939 14.358 1.00 98.62 140 TRP A CA 1
ATOM 979 C C . TRP A 1 140 ? -17.090 3.592 15.674 1.00 98.62 140 TRP A C 1
ATOM 981 O O . TRP A 1 140 ? -15.901 3.273 15.696 1.00 98.62 140 TRP A O 1
ATOM 991 N N . GLN A 1 141 ? -17.845 3.624 16.775 1.00 98.69 141 GLN A N 1
ATOM 992 C CA . GLN A 1 141 ? -17.342 3.288 18.096 1.00 98.69 141 GLN A CA 1
ATOM 993 C C . GLN A 1 141 ? -16.901 1.825 18.153 1.00 98.69 141 GLN A C 1
ATOM 995 O O . GLN A 1 141 ? -15.777 1.555 18.572 1.00 98.69 141 GLN A O 1
ATOM 1000 N N . GLU A 1 142 ? -17.736 0.898 17.680 1.00 98.69 142 GLU A N 1
ATOM 1001 C CA . GLU A 1 142 ? -17.415 -0.532 17.653 1.00 98.69 142 GLU A CA 1
ATOM 1002 C C . GLU A 1 142 ? -16.218 -0.862 16.758 1.00 98.69 142 GLU A C 1
ATOM 1004 O O . GLU A 1 142 ? -15.429 -1.736 17.117 1.00 98.69 142 GLU A O 1
ATOM 1009 N N . ALA A 1 143 ? -16.068 -0.175 15.622 1.00 98.75 143 ALA A N 1
ATOM 1010 C CA . ALA A 1 143 ? -14.960 -0.403 14.695 1.00 98.75 143 ALA A CA 1
ATOM 1011 C C . ALA A 1 143 ? -13.602 0.031 15.279 1.00 98.75 143 ALA A C 1
ATOM 1013 O O . ALA A 1 143 ? -12.599 -0.655 15.094 1.00 98.75 143 ALA A O 1
ATOM 1014 N N . LEU A 1 144 ? -13.553 1.151 16.012 1.00 98.62 144 LEU A N 1
ATOM 1015 C CA . LEU A 1 144 ? -12.307 1.652 16.609 1.00 98.62 144 LEU A CA 1
ATOM 1016 C C . LEU A 1 144 ? -11.998 1.093 18.001 1.00 98.62 144 LEU A C 1
ATOM 1018 O O . LEU A 1 144 ? -10.853 1.205 18.447 1.00 98.62 144 LEU A O 1
ATOM 1022 N N . GLN A 1 145 ? -12.974 0.493 18.686 1.00 98.69 145 GLN A N 1
ATOM 1023 C CA . GLN A 1 145 ? -12.801 0.001 20.057 1.00 98.69 145 GLN A CA 1
ATOM 1024 C C . GLN A 1 145 ? -11.567 -0.907 20.222 1.00 98.69 145 GLN A C 1
ATOM 1026 O O . GLN A 1 145 ? -10.786 -0.648 21.142 1.00 98.69 145 GLN A O 1
ATOM 1031 N N . PRO A 1 146 ? -11.300 -1.889 19.333 1.00 98.62 146 PRO A N 1
ATOM 1032 C CA . PRO A 1 146 ? -10.132 -2.759 19.486 1.00 98.62 146 PRO A CA 1
ATOM 1033 C C . PRO A 1 146 ? -8.797 -2.006 19.406 1.00 98.62 146 PRO A C 1
ATOM 1035 O O . PRO A 1 146 ? -7.854 -2.326 20.127 1.00 98.62 146 PRO A O 1
ATOM 1038 N N . ALA A 1 147 ? -8.714 -0.964 18.572 1.00 98.56 147 ALA A N 1
ATOM 1039 C CA . ALA A 1 147 ? -7.520 -0.130 18.459 1.00 98.56 147 ALA A CA 1
ATOM 1040 C C . ALA A 1 147 ? -7.276 0.688 19.737 1.00 98.56 147 ALA A C 1
ATOM 1042 O O . ALA A 1 147 ? -6.153 0.745 20.240 1.00 98.56 147 ALA A O 1
ATOM 1043 N N . VAL A 1 148 ? -8.337 1.289 20.292 1.00 98.50 148 VAL A N 1
ATOM 1044 C CA . VAL A 1 148 ? -8.276 2.047 21.554 1.00 98.50 148 VAL A CA 1
ATOM 1045 C C . VAL A 1 148 ? -7.800 1.151 22.698 1.00 98.50 148 VAL A C 1
ATOM 1047 O O . VAL A 1 148 ? -6.931 1.543 23.480 1.00 98.50 148 VAL A O 1
ATOM 1050 N N . GLU A 1 149 ? -8.345 -0.061 22.791 1.00 98.12 149 GLU A N 1
ATOM 1051 C CA . GLU A 1 149 ? -7.975 -1.027 23.825 1.00 98.12 149 GLU A CA 1
ATOM 1052 C C . GLU A 1 149 ? -6.526 -1.481 23.695 1.00 98.12 149 GLU A C 1
ATOM 1054 O O . GLU A 1 149 ? -5.801 -1.432 24.691 1.00 98.12 149 GLU A O 1
ATOM 1059 N N . LEU A 1 150 ? -6.084 -1.841 22.486 1.00 98.50 150 LEU A N 1
ATOM 1060 C CA . LEU A 1 150 ? -4.706 -2.256 22.235 1.00 98.50 150 LEU A CA 1
ATOM 1061 C C . LEU A 1 150 ? -3.710 -1.142 22.581 1.00 98.50 150 LEU A C 1
ATOM 1063 O O . LEU A 1 150 ? -2.724 -1.395 23.271 1.00 98.50 150 LEU A O 1
ATOM 1067 N N . ALA A 1 151 ? -3.980 0.101 22.169 1.00 97.69 151 ALA A N 1
ATOM 1068 C CA . ALA A 1 151 ? -3.094 1.230 22.461 1.00 97.69 151 ALA A CA 1
ATOM 1069 C C . ALA A 1 151 ? -2.980 1.497 23.971 1.00 97.69 151 ALA A C 1
ATOM 1071 O O . ALA A 1 151 ? -1.896 1.814 24.466 1.00 97.69 151 ALA A O 1
ATOM 1072 N N . ARG A 1 152 ? -4.087 1.334 24.712 1.00 96.25 152 ARG A N 1
ATOM 1073 C CA . ARG A 1 152 ? -4.137 1.519 26.170 1.00 96.25 152 ARG A CA 1
ATOM 1074 C C . ARG A 1 152 ? -3.451 0.383 26.929 1.00 96.25 152 ARG A C 1
ATOM 1076 O O . ARG A 1 152 ? -2.744 0.631 27.903 1.00 96.25 152 ARG A O 1
ATOM 1083 N N . GLN A 1 153 ? -3.697 -0.862 26.530 1.00 96.62 153 GLN A N 1
ATOM 1084 C CA . GLN A 1 153 ? -3.130 -2.041 27.190 1.00 96.62 153 GLN A CA 1
ATOM 1085 C C . GLN A 1 153 ? -1.631 -2.177 26.901 1.00 96.62 153 GLN A C 1
ATOM 1087 O O . GLN A 1 153 ? -0.873 -2.539 27.806 1.00 96.62 153 GLN A O 1
ATOM 1092 N N . GLY A 1 154 ? -1.211 -1.788 25.696 1.00 95.88 154 GLY A N 1
ATOM 1093 C CA . GLY A 1 154 ? 0.151 -1.891 25.192 1.00 95.88 154 GLY A CA 1
ATOM 1094 C C . GLY A 1 154 ? 0.309 -3.055 24.214 1.00 95.88 154 GLY A C 1
ATOM 1095 O O . GLY A 1 154 ? -0.351 -4.086 24.332 1.00 95.88 154 GLY A O 1
ATOM 1096 N N . LEU A 1 155 ? 1.198 -2.875 23.240 1.00 96.31 155 LEU A N 1
ATOM 1097 C CA . LEU A 1 155 ? 1.518 -3.867 22.220 1.00 96.31 155 LEU A CA 1
ATOM 1098 C C . LEU A 1 155 ? 2.726 -4.706 22.671 1.00 96.31 155 LEU A C 1
ATOM 1100 O O . LEU A 1 155 ? 3.788 -4.126 22.907 1.00 96.31 155 LEU A O 1
ATOM 1104 N N . PRO A 1 156 ? 2.617 -6.044 22.750 1.00 95.81 156 PRO A N 1
ATOM 1105 C CA . PRO A 1 156 ? 3.783 -6.904 22.912 1.00 95.81 156 PRO A CA 1
ATOM 1106 C C . PRO A 1 156 ? 4.714 -6.762 21.705 1.00 95.81 156 PRO A C 1
ATOM 1108 O O . PRO A 1 156 ? 4.308 -7.000 20.566 1.00 95.81 156 PRO A O 1
ATOM 1111 N N . VAL A 1 157 ? 5.958 -6.362 21.946 1.00 96.38 157 VAL A N 1
ATOM 1112 C CA . VAL A 1 157 ? 6.942 -6.127 20.891 1.00 96.38 157 VAL A CA 1
ATOM 1113 C C . VAL A 1 157 ? 7.432 -7.469 20.363 1.00 96.38 157 VAL A C 1
ATOM 1115 O O . VAL A 1 157 ? 7.979 -8.290 21.099 1.00 96.38 157 VAL A O 1
ATOM 1118 N N . SER A 1 158 ? 7.231 -7.711 19.073 1.00 94.88 158 SER A N 1
ATOM 1119 C CA . SER A 1 158 ? 7.735 -8.907 18.408 1.00 94.88 158 SER A CA 1
ATOM 1120 C C . SER A 1 158 ? 9.217 -8.776 18.051 1.00 94.88 158 SER A C 1
ATOM 1122 O O . SER A 1 158 ? 9.781 -7.682 18.040 1.00 94.88 158 SER A O 1
ATOM 1124 N N . GLN A 1 159 ? 9.852 -9.892 17.681 1.00 93.50 159 GLN A N 1
ATOM 1125 C CA . GLN A 1 159 ? 11.219 -9.873 17.140 1.00 93.50 159 GLN A CA 1
ATOM 1126 C C . GLN A 1 159 ? 11.338 -8.966 15.915 1.00 93.50 159 GLN A C 1
ATOM 1128 O O . GLN A 1 159 ? 12.332 -8.260 15.761 1.00 93.50 159 GLN A O 1
ATOM 1133 N N . ARG A 1 160 ? 10.315 -8.973 15.054 1.00 90.44 160 ARG A N 1
ATOM 1134 C CA . ARG A 1 160 ? 10.326 -8.181 13.833 1.00 90.44 160 ARG A CA 1
ATOM 1135 C C . ARG A 1 160 ? 10.154 -6.694 14.126 1.00 90.44 160 ARG A C 1
ATOM 1137 O O . ARG A 1 160 ? 10.945 -5.908 13.625 1.00 90.44 160 ARG A O 1
ATOM 1144 N N . LEU A 1 161 ? 9.192 -6.322 14.972 1.00 93.62 161 LEU A N 1
ATOM 1145 C CA . LEU A 1 161 ? 8.999 -4.928 15.362 1.00 93.62 161 LEU A CA 1
ATOM 1146 C C . LEU A 1 161 ? 10.225 -4.367 16.098 1.00 93.62 161 LEU A C 1
ATOM 1148 O O . LEU A 1 161 ? 10.599 -3.231 15.836 1.00 93.62 161 LEU A O 1
ATOM 1152 N N . ALA A 1 162 ? 10.872 -5.150 16.969 1.00 95.44 162 ALA A N 1
ATOM 1153 C CA . ALA A 1 162 ? 12.118 -4.739 17.622 1.00 95.44 162 ALA A CA 1
ATOM 1154 C C . ALA A 1 162 ? 13.232 -4.450 16.599 1.00 95.44 162 ALA A C 1
ATOM 1156 O O . ALA A 1 162 ? 13.918 -3.436 16.707 1.00 95.44 162 ALA A O 1
ATOM 1157 N N . ALA A 1 163 ? 13.381 -5.303 15.577 1.00 93.12 163 ALA A N 1
ATOM 1158 C CA . ALA A 1 163 ? 14.331 -5.075 14.491 1.00 93.12 163 ALA A CA 1
ATOM 1159 C C . ALA A 1 163 ? 13.973 -3.827 13.664 1.00 93.12 163 ALA A C 1
ATOM 1161 O O . ALA A 1 163 ? 14.834 -2.977 13.461 1.00 93.12 163 ALA A O 1
ATOM 1162 N N . ASP A 1 164 ? 12.705 -3.670 13.266 1.00 92.31 164 ASP A N 1
ATOM 1163 C CA . ASP A 1 164 ? 12.238 -2.505 12.499 1.00 92.31 164 ASP A CA 1
ATOM 1164 C C . ASP A 1 164 ? 12.420 -1.190 13.307 1.00 92.31 164 ASP A C 1
ATOM 1166 O O . ASP A 1 164 ? 12.745 -0.148 12.742 1.00 92.31 164 ASP A O 1
ATOM 1170 N N . LEU A 1 165 ? 12.252 -1.218 14.638 1.00 95.06 165 LEU A N 1
ATOM 1171 C CA . LEU A 1 165 ? 12.527 -0.080 15.531 1.00 95.06 165 LEU A CA 1
ATOM 1172 C C . LEU A 1 165 ? 14.024 0.238 15.626 1.00 95.06 165 LEU A C 1
ATOM 1174 O O . LEU A 1 165 ? 14.401 1.408 15.615 1.00 95.06 165 LEU A O 1
ATOM 1178 N N . ALA A 1 166 ? 14.874 -0.787 15.709 1.00 95.38 166 ALA A N 1
ATOM 1179 C CA . ALA A 1 166 ? 16.323 -0.621 15.760 1.00 95.38 166 ALA A CA 1
ATOM 1180 C C . ALA A 1 166 ? 16.894 -0.068 14.445 1.00 95.38 166 ALA A C 1
ATOM 1182 O O . ALA A 1 166 ? 17.751 0.813 14.480 1.00 95.38 166 ALA A O 1
ATOM 1183 N N . GLU A 1 167 ? 16.385 -0.530 13.298 1.00 93.75 167 GLU A N 1
ATOM 1184 C CA . GLU A 1 167 ? 16.743 -0.007 11.971 1.00 93.75 167 GLU A CA 1
ATOM 1185 C C . GLU A 1 167 ? 16.409 1.489 11.828 1.00 93.75 167 GLU A C 1
ATOM 1187 O O . GLU A 1 167 ? 17.109 2.221 11.131 1.00 93.75 167 GLU A O 1
ATOM 1192 N N . GLU A 1 168 ? 15.376 1.963 12.528 1.00 95.12 168 GLU A N 1
ATOM 1193 C CA . GLU A 1 168 ? 14.887 3.343 12.457 1.00 95.12 168 GLU A CA 1
ATOM 1194 C C . GLU A 1 168 ? 15.308 4.213 13.652 1.00 95.12 168 GLU A C 1
ATOM 1196 O O . GLU A 1 168 ? 14.874 5.363 13.761 1.00 95.12 168 GLU A O 1
ATOM 1201 N N . ALA A 1 169 ? 16.172 3.707 14.538 1.00 95.31 169 ALA A N 1
ATOM 1202 C CA . ALA A 1 169 ? 16.547 4.394 15.773 1.00 95.31 169 ALA A CA 1
ATOM 1203 C C . ALA A 1 169 ? 17.160 5.783 15.522 1.00 95.31 169 ALA A C 1
ATOM 1205 O O . ALA A 1 169 ? 16.842 6.731 16.234 1.00 95.31 169 ALA A O 1
ATOM 1206 N N . GLU A 1 170 ? 17.979 5.946 14.477 1.00 95.12 170 GLU A N 1
ATOM 1207 C CA . GLU A 1 170 ? 18.554 7.253 14.123 1.00 95.12 170 GLU A CA 1
ATOM 1208 C C . GLU A 1 170 ? 17.469 8.260 13.707 1.00 95.12 170 GLU A C 1
ATOM 1210 O O . GLU A 1 170 ? 17.466 9.404 14.164 1.00 95.12 170 GLU A O 1
ATOM 1215 N N . LYS A 1 171 ? 16.503 7.827 12.886 1.00 94.56 171 LYS A N 1
ATOM 1216 C CA . LYS A 1 171 ? 15.375 8.669 12.463 1.00 94.56 171 LYS A CA 1
ATOM 1217 C C . LYS A 1 171 ? 14.513 9.060 13.660 1.00 94.56 171 LYS A C 1
ATOM 1219 O O . LYS A 1 171 ? 14.161 10.228 13.798 1.00 94.56 171 LYS A O 1
ATOM 1224 N N . LEU A 1 172 ? 14.192 8.092 14.518 1.00 95.38 172 LEU A N 1
ATOM 1225 C CA . LEU A 1 172 ? 13.388 8.297 15.721 1.00 95.38 172 LEU A CA 1
ATOM 1226 C C . LEU A 1 172 ? 14.082 9.231 16.720 1.00 95.38 172 LEU A C 1
ATOM 1228 O O . LEU A 1 172 ? 13.426 10.087 17.301 1.00 95.38 172 LEU A O 1
ATOM 1232 N N . ALA A 1 173 ? 15.404 9.126 16.880 1.00 95.06 173 ALA A N 1
ATOM 1233 C CA . ALA A 1 173 ? 16.188 10.024 17.728 1.00 95.06 173 ALA A CA 1
ATOM 1234 C C . ALA A 1 173 ? 16.187 11.482 17.226 1.00 95.06 173 ALA A C 1
ATOM 1236 O O . ALA A 1 173 ? 16.418 12.403 18.010 1.00 95.06 173 ALA A O 1
ATOM 1237 N N . GLY A 1 174 ? 15.911 11.697 15.934 1.00 92.50 174 GLY A N 1
ATOM 1238 C CA . GLY A 1 174 ? 15.819 13.019 15.315 1.00 92.50 174 GLY A CA 1
ATOM 1239 C C . GLY A 1 174 ? 14.592 13.844 15.725 1.00 92.50 174 GLY A C 1
ATOM 1240 O O . GLY A 1 174 ? 14.591 15.057 15.511 1.00 92.50 174 GLY A O 1
ATOM 1241 N N . ASP A 1 175 ? 13.573 13.228 16.332 1.00 92.88 175 ASP A N 1
ATOM 1242 C CA . ASP A 1 175 ? 12.400 13.911 16.887 1.00 92.88 175 ASP A CA 1
ATOM 1243 C C . ASP A 1 175 ? 12.235 13.569 18.372 1.00 92.88 175 ASP A C 1
ATOM 1245 O O . ASP A 1 175 ? 12.162 12.407 18.764 1.00 92.88 175 ASP A O 1
ATOM 1249 N N . SER A 1 176 ? 12.147 14.586 19.231 1.00 92.31 176 SER A N 1
ATOM 1250 C CA . SER A 1 176 ? 12.124 14.374 20.685 1.00 92.31 176 SER A CA 1
ATOM 1251 C C . SER A 1 176 ? 10.861 13.658 21.170 1.00 92.31 176 SER A C 1
ATOM 1253 O O . SER A 1 176 ? 10.901 12.958 22.184 1.00 92.31 176 SER A O 1
ATOM 1255 N N . VAL A 1 177 ? 9.743 13.803 20.451 1.00 93.44 177 VAL A N 1
ATOM 1256 C CA . VAL A 1 177 ? 8.485 13.112 20.756 1.00 93.44 177 VAL A CA 1
ATOM 1257 C C . VAL A 1 177 ? 8.593 11.642 20.353 1.00 93.44 177 VAL A C 1
ATOM 1259 O O . VAL A 1 177 ? 8.292 10.767 21.168 1.00 93.44 177 VAL A O 1
ATOM 1262 N N . ALA A 1 178 ? 9.076 11.366 19.138 1.00 94.94 178 ALA A N 1
ATOM 1263 C CA . ALA A 1 178 ? 9.329 10.016 18.648 1.00 94.94 178 ALA A CA 1
ATOM 1264 C C . ALA A 1 178 ? 10.317 9.258 19.543 1.00 94.94 178 ALA A C 1
ATOM 1266 O O . ALA A 1 178 ? 10.003 8.152 19.984 1.00 94.94 178 ALA A O 1
ATOM 1267 N N . ALA A 1 179 ? 11.457 9.867 19.878 1.00 95.56 179 ALA A N 1
ATOM 1268 C CA . ALA A 1 179 ? 12.470 9.279 20.749 1.00 95.56 179 ALA A CA 1
ATOM 1269 C C . ALA A 1 179 ? 11.891 8.901 22.118 1.00 95.56 179 ALA A C 1
ATOM 1271 O O . ALA A 1 179 ? 12.079 7.786 22.585 1.00 95.56 179 ALA A O 1
ATOM 1272 N N . ARG A 1 180 ? 11.105 9.784 22.744 1.00 94.75 180 ARG A N 1
ATOM 1273 C CA . ARG A 1 180 ? 10.484 9.499 24.046 1.00 94.75 180 ARG A CA 1
ATOM 1274 C C . ARG A 1 180 ? 9.532 8.295 24.004 1.00 94.75 180 ARG A C 1
ATOM 1276 O O . ARG A 1 180 ? 9.418 7.589 24.999 1.00 94.75 180 ARG A O 1
ATOM 1283 N N . ILE A 1 181 ? 8.814 8.096 22.897 1.00 94.62 181 ILE A N 1
ATOM 1284 C CA . ILE A 1 181 ? 7.802 7.034 22.770 1.00 94.62 181 ILE A CA 1
ATOM 1285 C C . ILE A 1 181 ? 8.431 5.708 22.327 1.00 94.62 181 ILE A C 1
ATOM 1287 O O . ILE A 1 181 ? 8.094 4.659 22.869 1.00 94.62 181 ILE A O 1
ATOM 1291 N N . TYR A 1 182 ? 9.319 5.749 21.335 1.00 96.19 182 TYR A N 1
ATOM 1292 C CA . TYR A 1 182 ? 9.833 4.562 20.648 1.00 96.19 182 TYR A CA 1
ATOM 1293 C C . TYR A 1 182 ? 11.279 4.213 21.004 1.00 96.19 182 TYR A C 1
ATOM 1295 O O . TYR A 1 182 ? 11.731 3.134 20.635 1.00 96.19 182 TYR A O 1
ATOM 1303 N N . LEU A 1 183 ? 11.987 5.094 21.718 1.00 95.75 183 LEU A N 1
ATOM 1304 C CA . LEU A 1 183 ? 13.335 4.877 22.246 1.00 95.75 183 LEU A CA 1
ATOM 1305 C C . LEU A 1 183 ? 13.386 5.197 23.756 1.00 95.75 183 LEU A C 1
ATOM 1307 O O . LEU A 1 183 ? 14.129 6.099 24.165 1.00 95.75 183 LEU A O 1
ATOM 1311 N N . PRO A 1 184 ? 12.577 4.527 24.603 1.00 91.88 184 PRO A N 1
ATOM 1312 C CA . PRO A 1 184 ? 12.654 4.719 26.048 1.00 91.88 184 PRO A CA 1
ATOM 1313 C C . PRO A 1 184 ? 14.096 4.498 26.529 1.00 91.88 184 PRO A C 1
ATOM 1315 O O . PRO A 1 184 ? 14.788 3.591 26.072 1.00 91.88 184 PRO A O 1
ATOM 1318 N N . ASP A 1 185 ? 14.583 5.392 27.391 1.00 90.50 185 ASP A N 1
ATOM 1319 C CA . ASP A 1 185 ? 15.979 5.418 27.855 1.00 90.50 185 ASP A CA 1
ATOM 1320 C C . ASP A 1 185 ? 17.034 5.482 26.725 1.00 90.50 185 ASP A C 1
ATOM 1322 O O . ASP A 1 185 ? 18.204 5.141 26.909 1.00 90.50 185 ASP A O 1
ATOM 1326 N N . GLY A 1 186 ? 16.633 5.962 25.543 1.00 92.69 186 GLY A N 1
ATOM 1327 C CA . GLY A 1 186 ? 17.487 6.125 24.369 1.00 92.69 186 GLY A CA 1
ATOM 1328 C C . GLY A 1 186 ? 17.721 4.846 23.563 1.00 92.69 186 GLY A C 1
ATOM 1329 O O . GLY A 1 186 ? 18.605 4.848 22.708 1.00 92.69 186 GLY A O 1
ATOM 1330 N N . GLN A 1 187 ? 16.975 3.765 23.817 1.00 94.31 187 GLN A N 1
ATOM 1331 C CA . GLN A 1 187 ? 17.119 2.483 23.116 1.00 94.31 187 GLN A CA 1
ATOM 1332 C C . GLN A 1 187 ? 15.770 1.954 22.612 1.00 94.31 187 GLN A C 1
ATOM 1334 O O . GLN A 1 187 ? 14.753 2.149 23.277 1.00 94.31 187 GLN A O 1
ATOM 1339 N N . PRO A 1 188 ? 15.733 1.269 21.454 1.00 95.00 188 PRO A N 1
ATOM 1340 C CA . PRO A 1 188 ? 14.513 0.623 20.987 1.00 95.00 188 PRO A CA 1
ATOM 1341 C C . PRO A 1 188 ? 14.093 -0.505 21.953 1.00 95.00 188 PRO A C 1
ATOM 1343 O O . PRO A 1 188 ? 14.960 -1.232 22.445 1.00 95.00 188 PRO A O 1
ATOM 1346 N N . PRO A 1 189 ? 12.782 -0.695 22.202 1.00 95.62 189 PRO A N 1
ATOM 1347 C CA . PRO A 1 189 ? 12.263 -1.820 22.972 1.00 95.62 189 PRO A CA 1
ATOM 1348 C C . PRO A 1 189 ? 12.721 -3.174 22.421 1.00 95.62 189 PRO A C 1
ATOM 1350 O O . PRO A 1 189 ? 12.750 -3.394 21.206 1.00 95.62 189 PRO A O 1
ATOM 1353 N N . ALA A 1 190 ? 13.023 -4.106 23.320 1.00 96.31 190 ALA A N 1
ATOM 1354 C CA . ALA A 1 190 ? 13.388 -5.467 22.973 1.00 96.31 190 ALA A CA 1
ATOM 1355 C C . ALA A 1 190 ? 12.148 -6.328 22.681 1.00 96.31 190 ALA A C 1
ATOM 1357 O O . ALA A 1 190 ? 11.027 -6.045 23.105 1.00 96.31 190 ALA A O 1
ATOM 1358 N N . ALA A 1 191 ? 12.354 -7.438 21.972 1.00 96.44 191 ALA A N 1
ATOM 1359 C CA . ALA A 1 191 ? 11.304 -8.432 21.783 1.00 96.44 191 ALA A CA 1
ATOM 1360 C C . ALA A 1 191 ? 10.834 -8.992 23.139 1.00 96.44 191 ALA A C 1
ATOM 1362 O O . ALA A 1 191 ? 11.649 -9.436 23.947 1.00 96.44 191 ALA A O 1
ATOM 1363 N N . GLY A 1 192 ? 9.520 -9.011 23.360 1.00 95.31 192 GLY A N 1
ATOM 1364 C CA . GLY A 1 192 ? 8.894 -9.375 24.633 1.00 95.31 192 GLY A CA 1
ATOM 1365 C C . GLY A 1 192 ? 8.544 -8.182 25.527 1.00 95.31 192 GLY A C 1
ATOM 1366 O O . GLY A 1 192 ? 7.701 -8.339 26.413 1.00 95.31 192 GLY A O 1
ATOM 1367 N N . ASP A 1 193 ? 9.103 -6.995 25.271 1.00 96.69 193 ASP A N 1
ATOM 1368 C CA . ASP A 1 193 ? 8.696 -5.773 25.967 1.00 96.69 193 ASP A CA 1
ATOM 1369 C C . ASP A 1 193 ? 7.259 -5.379 25.599 1.00 96.69 193 ASP A C 1
ATOM 1371 O O . ASP A 1 193 ? 6.672 -5.854 24.625 1.00 96.69 193 ASP A O 1
ATOM 1375 N N . THR A 1 194 ? 6.669 -4.478 26.384 1.00 96.25 194 THR A N 1
ATOM 1376 C CA . THR A 1 194 ? 5.354 -3.898 26.086 1.00 96.25 194 THR A CA 1
ATOM 1377 C C . THR A 1 194 ? 5.507 -2.449 25.643 1.00 96.25 194 THR A C 1
ATOM 1379 O O . THR A 1 194 ? 5.806 -1.576 26.457 1.00 96.25 194 THR A O 1
ATOM 1382 N N . LEU A 1 195 ? 5.228 -2.173 24.369 1.00 95.44 195 LEU A N 1
ATOM 1383 C CA . LEU A 1 195 ? 5.183 -0.819 23.826 1.00 95.44 195 LEU A CA 1
ATOM 1384 C C . LEU A 1 195 ? 3.846 -0.159 24.187 1.00 95.44 195 LEU A C 1
ATOM 1386 O O . LEU A 1 195 ? 2.796 -0.488 23.624 1.00 95.44 195 LEU A O 1
ATOM 1390 N N . ARG A 1 196 ? 3.878 0.787 25.129 1.00 92.75 196 ARG A N 1
ATOM 1391 C CA . ARG A 1 196 ? 2.708 1.582 25.530 1.00 92.75 196 ARG A CA 1
ATOM 1392 C C . ARG A 1 196 ? 2.623 2.860 24.703 1.00 92.75 196 ARG A C 1
ATOM 1394 O O . ARG A 1 196 ? 3.571 3.632 24.654 1.00 92.75 196 ARG A O 1
ATOM 1401 N N . GLN A 1 197 ? 1.468 3.097 24.086 1.00 94.31 197 GLN A N 1
ATOM 1402 C CA . GLN A 1 197 ? 1.222 4.259 23.225 1.00 94.31 197 GLN A CA 1
ATOM 1403 C C . GLN A 1 197 ? 0.114 5.130 23.836 1.00 94.31 197 GLN A C 1
ATOM 1405 O O . GLN A 1 197 ? -0.954 5.299 23.254 1.00 94.31 197 GLN A O 1
ATOM 1410 N N . GLU A 1 198 ? 0.345 5.652 25.045 1.00 95.56 198 GLU A N 1
ATOM 1411 C CA . GLU A 1 198 ? -0.686 6.331 25.853 1.00 95.56 198 GLU A CA 1
ATOM 1412 C C . GLU A 1 198 ? -1.293 7.557 25.156 1.00 95.56 198 GLU A C 1
ATOM 1414 O O . GLU A 1 198 ? -2.514 7.727 25.144 1.00 95.56 198 GLU A O 1
ATOM 1419 N N . GLU A 1 199 ? -0.459 8.380 24.514 1.00 97.38 199 GLU A N 1
ATOM 1420 C CA . GLU A 1 199 ? -0.931 9.545 23.757 1.00 97.38 199 GLU A CA 1
ATOM 1421 C C . GLU A 1 199 ? -1.790 9.126 22.555 1.00 97.38 199 GLU A C 1
ATOM 1423 O O . GLU A 1 199 ? -2.849 9.712 22.313 1.00 97.38 199 GLU A O 1
ATOM 1428 N N . LEU A 1 200 ? -1.386 8.068 21.839 1.00 98.31 200 LEU A N 1
ATOM 1429 C CA . LEU A 1 200 ? -2.167 7.534 20.723 1.00 98.31 200 LEU A CA 1
ATOM 1430 C C . LEU A 1 200 ? -3.486 6.932 21.215 1.00 98.31 200 LEU A C 1
ATOM 1432 O O . LEU A 1 200 ? -4.515 7.135 20.577 1.00 98.31 200 LEU A O 1
ATOM 1436 N N . ALA A 1 201 ? -3.490 6.250 22.364 1.00 98.31 201 ALA A N 1
ATOM 1437 C CA . ALA A 1 201 ? -4.705 5.723 22.978 1.00 98.31 201 ALA A CA 1
ATOM 1438 C C . ALA A 1 201 ? -5.700 6.847 23.303 1.00 98.31 201 ALA A C 1
ATOM 1440 O O . ALA A 1 201 ? -6.883 6.743 22.974 1.00 98.31 201 ALA A O 1
ATOM 1441 N N . ALA A 1 202 ? -5.221 7.951 23.889 1.00 98.50 202 ALA A N 1
ATOM 1442 C CA . ALA A 1 202 ? -6.041 9.129 24.161 1.00 98.50 202 ALA A CA 1
ATOM 1443 C C . ALA A 1 202 ? -6.576 9.767 22.869 1.00 98.50 202 ALA A C 1
ATOM 1445 O O . ALA A 1 202 ? -7.743 10.161 22.810 1.00 98.50 202 ALA A O 1
ATOM 1446 N N . THR A 1 203 ? -5.753 9.833 21.820 1.00 98.69 203 THR A N 1
ATOM 1447 C CA . THR A 1 203 ? -6.157 10.342 20.504 1.00 98.69 203 THR A CA 1
ATOM 1448 C C . THR A 1 203 ? -7.205 9.463 19.835 1.00 98.69 203 THR A C 1
ATOM 1450 O O . THR A 1 203 ? -8.245 9.974 19.422 1.00 98.69 203 THR A O 1
ATOM 1453 N N . LEU A 1 204 ? -6.999 8.146 19.787 1.00 98.75 204 LEU A N 1
ATOM 1454 C CA . LEU A 1 204 ? -7.975 7.201 19.247 1.00 98.75 204 LEU A CA 1
ATOM 1455 C C . LEU A 1 204 ? -9.292 7.257 20.027 1.00 98.75 204 LEU A C 1
ATOM 1457 O O . LEU A 1 204 ? -10.349 7.302 19.409 1.00 98.75 204 LEU A O 1
ATOM 1461 N N . ALA A 1 205 ? -9.252 7.343 21.361 1.00 98.69 205 ALA A N 1
ATOM 1462 C CA . ALA A 1 205 ? -10.454 7.490 22.183 1.00 98.69 205 ALA A CA 1
ATOM 1463 C C . ALA A 1 205 ? -11.195 8.810 21.899 1.00 98.69 205 ALA A C 1
ATOM 1465 O O . ALA A 1 205 ? -12.427 8.850 21.852 1.00 98.69 205 ALA A O 1
ATOM 1466 N N . ARG A 1 206 ? -10.458 9.906 21.674 1.00 98.56 206 ARG A N 1
ATOM 1467 C CA . ARG A 1 206 ? -11.034 11.209 21.317 1.00 98.56 206 ARG A CA 1
ATOM 1468 C C . ARG A 1 206 ? -11.688 11.166 19.931 1.00 98.56 206 ARG A C 1
ATOM 1470 O O . ARG A 1 206 ? -12.828 11.610 19.808 1.00 98.56 206 ARG A O 1
ATOM 1477 N N . ILE A 1 207 ? -11.031 10.565 18.935 1.00 98.81 207 ILE A N 1
ATOM 1478 C CA . ILE A 1 207 ? -11.569 10.335 17.579 1.00 98.81 207 ILE A CA 1
ATOM 1479 C C . ILE A 1 207 ? -12.790 9.401 17.609 1.00 98.81 207 ILE A C 1
ATOM 1481 O O . ILE A 1 207 ? -13.792 9.644 16.938 1.00 98.81 207 ILE A O 1
ATOM 1485 N N . GLN A 1 208 ? -12.747 8.337 18.407 1.00 98.69 208 GLN A N 1
ATOM 1486 C CA . GLN A 1 208 ? -13.860 7.404 18.574 1.00 98.69 208 GLN A CA 1
ATOM 1487 C C . GLN A 1 208 ? -15.096 8.103 19.165 1.00 98.69 208 GLN A C 1
ATOM 1489 O O . GLN A 1 208 ? -16.213 7.919 18.677 1.00 98.69 208 GLN A O 1
ATOM 1494 N N . ARG A 1 209 ? -14.900 8.933 20.198 1.00 98.56 209 ARG A N 1
ATOM 1495 C CA . ARG A 1 209 ? -15.982 9.647 20.891 1.00 98.56 209 ARG A CA 1
ATOM 1496 C C . ARG A 1 209 ? -16.556 10.800 20.072 1.00 98.56 209 ARG A C 1
ATOM 1498 O O . ARG A 1 209 ? -17.770 10.955 20.013 1.00 98.56 209 ARG A O 1
ATOM 1505 N N . ASN A 1 210 ? -15.691 11.617 19.479 1.00 98.56 210 ASN A N 1
ATOM 1506 C CA . ASN A 1 210 ? -16.085 12.864 18.820 1.00 98.56 210 ASN A CA 1
ATOM 1507 C C . ASN A 1 210 ? -16.342 12.687 17.312 1.00 98.56 210 ASN A C 1
ATOM 1509 O O . ASN A 1 210 ? -16.776 13.628 16.651 1.00 98.56 210 ASN A O 1
ATOM 1513 N N . GLY A 1 211 ? -16.075 11.496 16.769 1.00 98.50 211 GLY A N 1
ATOM 1514 C CA . GLY A 1 211 ? -16.184 11.198 15.346 1.00 98.50 211 GLY A CA 1
ATOM 1515 C C . GLY A 1 211 ? -14.910 11.525 14.552 1.00 98.50 211 GLY A C 1
ATOM 1516 O O . GLY A 1 211 ? -13.958 12.109 15.078 1.00 98.50 211 GLY A O 1
ATOM 1517 N N . PRO A 1 212 ? -14.881 11.161 13.258 1.00 98.06 212 PRO A N 1
ATOM 1518 C CA . PRO A 1 212 ? -13.689 11.269 12.415 1.00 98.06 212 PRO A CA 1
ATOM 1519 C C . PRO A 1 212 ? -13.190 12.704 12.240 1.00 98.06 212 PRO A C 1
ATOM 1521 O O . PRO A 1 212 ? -11.988 12.908 12.102 1.00 98.06 212 PRO A O 1
ATOM 1524 N N . ASP A 1 213 ? -14.081 13.702 12.282 1.00 98.12 213 ASP A N 1
ATOM 1525 C CA . ASP A 1 213 ? -13.719 15.118 12.134 1.00 98.12 213 ASP A CA 1
ATOM 1526 C C . ASP A 1 213 ? -12.816 15.635 13.254 1.00 98.12 213 ASP A C 1
ATOM 1528 O O . ASP A 1 213 ? -12.169 16.671 13.092 1.00 98.12 213 ASP A O 1
ATOM 1532 N N . GLU A 1 214 ? -12.697 14.902 14.358 1.00 98.38 214 GLU A N 1
ATOM 1533 C CA . GLU A 1 214 ? -11.747 15.216 15.412 1.00 98.38 214 GLU A CA 1
ATOM 1534 C C . GLU A 1 214 ? -10.297 15.254 14.883 1.00 98.38 214 GLU A C 1
ATOM 1536 O O . GLU A 1 214 ? -9.559 16.202 15.169 1.00 98.38 214 GLU A O 1
ATOM 1541 N N . ALA A 1 215 ? -9.934 14.303 14.012 1.00 98.25 215 ALA A N 1
ATOM 1542 C CA . ALA A 1 215 ? -8.611 14.212 13.393 1.00 98.25 215 ALA A CA 1
ATOM 1543 C C . ALA A 1 215 ? -8.312 15.357 12.403 1.00 98.25 215 ALA A C 1
ATOM 1545 O O . ALA A 1 215 ? -7.175 15.509 11.965 1.00 98.25 215 ALA A O 1
ATOM 1546 N N . TYR A 1 216 ? -9.316 16.170 12.055 1.00 98.44 216 TYR A N 1
ATOM 1547 C CA . TYR A 1 216 ? -9.229 17.183 11.001 1.00 98.44 216 TYR A CA 1
ATOM 1548 C C . TYR A 1 216 ? -9.551 18.589 11.507 1.00 98.44 216 TYR A C 1
ATOM 1550 O O . TYR A 1 216 ? -8.694 19.468 11.489 1.00 98.44 216 TYR A O 1
ATOM 1558 N N . ALA A 1 217 ? -10.786 18.812 11.956 1.00 96.75 217 ALA A N 1
ATOM 1559 C CA . ALA A 1 217 ? -11.267 20.090 12.478 1.00 96.75 217 ALA A CA 1
ATOM 1560 C C . ALA A 1 217 ? -11.255 20.146 14.017 1.00 96.75 217 ALA A C 1
ATOM 1562 O O . ALA A 1 217 ? -11.427 21.223 14.591 1.00 96.75 217 ALA A O 1
ATOM 1563 N N . GLY A 1 218 ? -11.076 19.003 14.687 1.00 97.31 218 GLY A N 1
ATOM 1564 C CA . GLY A 1 218 ? -10.983 18.899 16.140 1.00 97.31 218 GLY A CA 1
ATOM 1565 C C . GLY A 1 218 ? -9.612 19.249 16.709 1.00 97.31 218 GLY A C 1
ATOM 1566 O O . GLY A 1 218 ? -8.817 19.969 16.105 1.00 97.31 218 GLY A O 1
ATOM 1567 N N . GLU A 1 219 ? -9.364 18.779 17.928 1.00 97.44 219 GLU A N 1
ATOM 1568 C CA . GLU A 1 219 ? -8.145 19.085 18.674 1.00 97.44 219 GLU A CA 1
ATOM 1569 C C . GLU A 1 219 ? -6.926 18.408 18.044 1.00 97.44 219 GLU A C 1
ATOM 1571 O O . GLU A 1 219 ? -5.928 19.084 17.810 1.00 97.44 219 GLU A O 1
ATOM 1576 N N . THR A 1 220 ? -7.024 17.129 17.665 1.00 97.56 220 THR A N 1
ATOM 1577 C CA . THR A 1 220 ? -5.935 16.409 16.978 1.00 97.56 220 THR A CA 1
ATOM 1578 C C . THR A 1 220 ? -5.549 17.083 15.666 1.00 97.56 220 THR A C 1
ATOM 1580 O O . THR A 1 220 ? -4.360 17.259 15.392 1.00 97.56 220 THR A O 1
ATOM 1583 N N . GLY A 1 221 ? -6.536 17.501 14.866 1.00 97.81 221 GLY A N 1
ATOM 1584 C CA . GLY A 1 221 ? -6.285 18.211 13.610 1.00 97.81 221 GLY A CA 1
ATOM 1585 C C . GLY A 1 221 ? -5.563 19.546 13.820 1.00 97.81 221 GLY A C 1
ATOM 1586 O O . GLY A 1 221 ? -4.544 19.807 13.176 1.00 97.81 221 GLY A O 1
ATOM 1587 N N . ARG A 1 222 ? -6.017 20.350 14.794 1.00 97.94 222 ARG A N 1
ATOM 1588 C CA . ARG A 1 222 ? -5.358 21.616 15.166 1.00 97.94 222 ARG A CA 1
ATOM 1589 C C . ARG A 1 222 ? -3.930 21.407 15.667 1.00 97.94 222 ARG A C 1
ATOM 1591 O O . ARG A 1 222 ? -3.029 22.123 15.231 1.00 97.94 222 ARG A O 1
ATOM 1598 N N . SER A 1 223 ? -3.707 20.419 16.534 1.00 97.88 223 SER A N 1
ATOM 1599 C CA . SER A 1 223 ? -2.372 20.081 17.042 1.00 97.88 223 SER A CA 1
ATOM 1600 C C . SER A 1 223 ? -1.436 19.632 15.921 1.00 97.88 223 SER A C 1
ATOM 1602 O O . SER A 1 223 ? -0.289 20.070 15.872 1.00 97.88 223 SER A O 1
ATOM 1604 N N . THR A 1 224 ? -1.940 18.838 14.972 1.00 97.62 224 THR A N 1
ATOM 1605 C CA . THR A 1 224 ? -1.178 18.393 13.795 1.00 97.62 224 THR A CA 1
ATOM 1606 C C . THR A 1 224 ? -0.711 19.579 12.956 1.00 97.62 224 THR A C 1
ATOM 1608 O O . THR A 1 224 ? 0.479 19.701 12.666 1.00 97.62 224 THR A O 1
ATOM 1611 N N . VAL A 1 225 ? -1.623 20.490 12.608 1.00 97.81 225 VAL A N 1
ATOM 1612 C CA . VAL A 1 225 ? -1.292 21.681 11.811 1.00 97.81 225 VAL A CA 1
ATOM 1613 C C . VAL A 1 225 ? -0.319 22.581 12.559 1.00 97.81 225 VAL A C 1
ATOM 1615 O O . VAL A 1 225 ? 0.701 22.965 11.992 1.00 97.81 225 VAL A O 1
ATOM 1618 N N . SER A 1 226 ? -0.588 22.876 13.833 1.00 97.38 226 SER A N 1
ATOM 1619 C CA . SER A 1 226 ? 0.289 23.719 14.652 1.00 97.38 226 SER A CA 1
ATOM 1620 C C . SER A 1 226 ? 1.708 23.154 14.721 1.00 97.38 226 SER A C 1
ATOM 1622 O O . SER A 1 226 ? 2.675 23.901 14.582 1.00 97.38 226 SER A O 1
ATOM 1624 N N . TYR A 1 227 ? 1.841 21.841 14.910 1.00 96.12 227 TYR A N 1
ATOM 1625 C CA . TYR A 1 227 ? 3.132 21.168 14.999 1.00 96.12 227 TYR A CA 1
ATOM 1626 C C . TYR A 1 227 ? 3.877 21.180 13.652 1.00 96.12 227 TYR A C 1
ATOM 1628 O O . TYR A 1 227 ? 5.027 21.612 13.585 1.00 96.12 227 TYR A O 1
ATOM 1636 N N . VAL A 1 228 ? 3.211 20.816 12.549 1.00 95.94 228 VAL A N 1
ATOM 1637 C CA . VAL A 1 228 ? 3.810 20.843 11.200 1.00 95.94 228 VAL A CA 1
ATOM 1638 C C . VAL A 1 228 ? 4.228 22.262 10.796 1.00 95.94 228 VAL A C 1
ATOM 1640 O O . VAL A 1 228 ? 5.303 22.448 10.221 1.00 95.94 228 VAL A O 1
ATOM 1643 N N . GLN A 1 229 ? 3.418 23.277 11.112 1.00 95.69 229 GLN A N 1
ATOM 1644 C CA . GLN A 1 229 ? 3.728 24.677 10.813 1.00 95.69 229 GLN A CA 1
ATOM 1645 C C . GLN A 1 229 ? 4.900 25.214 11.632 1.00 95.69 229 GLN A C 1
ATOM 1647 O O . GLN A 1 229 ? 5.748 25.905 11.065 1.00 95.69 229 GLN A O 1
ATOM 1652 N N . ALA A 1 230 ? 4.981 24.879 12.923 1.00 95.50 230 ALA A N 1
ATOM 1653 C CA . ALA A 1 230 ? 6.098 25.280 13.781 1.00 95.50 230 ALA A CA 1
ATOM 1654 C C . ALA A 1 230 ? 7.449 24.773 13.247 1.00 95.50 230 ALA A C 1
ATOM 1656 O O . ALA A 1 230 ? 8.466 25.445 13.396 1.00 95.50 230 ALA A O 1
ATOM 1657 N N . LEU A 1 231 ? 7.445 23.629 12.556 1.00 94.19 231 LEU A N 1
ATOM 1658 C CA . LEU A 1 231 ? 8.622 23.052 11.904 1.00 94.19 231 LEU A CA 1
ATOM 1659 C C . LEU A 1 231 ? 8.831 23.551 10.456 1.00 94.19 231 LEU A C 1
ATOM 1661 O O . LEU A 1 231 ? 9.794 23.173 9.793 1.00 94.19 231 LEU A O 1
ATOM 1665 N N . GLY A 1 232 ? 7.952 24.418 9.945 1.00 94.94 232 GLY A N 1
ATOM 1666 C CA . GLY A 1 232 ? 8.073 25.037 8.622 1.00 94.94 232 GLY A CA 1
ATOM 1667 C C . GLY A 1 232 ? 7.380 24.293 7.475 1.00 94.94 232 GLY A C 1
ATOM 1668 O O . GLY A 1 232 ? 7.664 24.589 6.311 1.00 94.94 232 GLY A O 1
ATOM 1669 N N . GLY A 1 233 ? 6.474 23.358 7.775 1.00 96.69 233 GLY A N 1
ATOM 1670 C CA . GLY A 1 233 ? 5.691 22.611 6.788 1.00 96.69 233 GLY A CA 1
ATOM 1671 C C . GLY A 1 233 ? 4.635 23.434 6.040 1.00 96.69 233 GLY A C 1
ATOM 1672 O O . GLY A 1 233 ? 4.536 24.660 6.173 1.00 96.69 233 GLY A O 1
ATOM 1673 N N . PHE A 1 234 ? 3.857 22.741 5.204 1.00 97.38 234 PHE A N 1
ATOM 1674 C CA . PHE A 1 234 ? 2.934 23.370 4.249 1.00 97.38 234 PHE A CA 1
ATOM 1675 C C . PHE A 1 234 ? 1.463 23.364 4.656 1.00 97.38 234 PHE A C 1
ATOM 1677 O O . PHE A 1 234 ? 0.691 24.096 4.047 1.00 97.38 234 PHE A O 1
ATOM 1684 N N . LEU A 1 235 ? 1.086 22.557 5.647 1.00 97.81 235 LEU A N 1
ATOM 1685 C CA . LEU A 1 235 ? -0.314 22.372 6.012 1.00 97.81 235 LEU A CA 1
ATOM 1686 C C . LEU A 1 235 ? -0.902 23.605 6.700 1.00 97.81 235 LEU A C 1
ATOM 1688 O O . LEU A 1 235 ? -0.270 24.229 7.556 1.00 97.81 235 LEU A O 1
ATOM 1692 N N . GLU A 1 236 ? -2.147 23.904 6.365 1.00 97.81 236 GLU A N 1
ATOM 1693 C CA . GLU A 1 236 ? -3.020 24.842 7.056 1.00 97.81 236 GLU A CA 1
ATOM 1694 C C . GLU A 1 236 ? -4.261 24.133 7.603 1.00 97.81 236 GLU A C 1
ATOM 1696 O O . GLU A 1 236 ? -4.654 23.054 7.158 1.00 97.81 236 GLU A O 1
ATOM 1701 N N . GLN A 1 237 ? -4.923 24.763 8.577 1.00 97.94 237 GLN A N 1
ATOM 1702 C CA . GLN A 1 237 ? -6.131 24.204 9.188 1.00 97.94 237 GLN A CA 1
ATOM 1703 C C . GLN A 1 237 ? -7.245 23.977 8.160 1.00 97.94 237 GLN A C 1
ATOM 1705 O O . GLN A 1 237 ? -8.024 23.027 8.280 1.00 97.94 237 GLN A O 1
ATOM 1710 N N . GLN A 1 238 ? -7.305 24.836 7.143 1.00 97.81 238 GLN A N 1
ATOM 1711 C CA . GLN A 1 238 ? -8.290 24.733 6.081 1.00 97.81 238 GLN A CA 1
ATOM 1712 C C . GLN A 1 238 ? -8.042 23.518 5.173 1.00 97.81 238 GLN A C 1
ATOM 1714 O O . GLN A 1 238 ? -9.015 22.907 4.733 1.00 97.81 238 GLN A O 1
ATOM 1719 N N . ASP A 1 239 ? -6.782 23.112 4.971 1.00 98.38 239 ASP A N 1
ATOM 1720 C CA . ASP A 1 239 ? -6.424 21.929 4.175 1.00 98.38 239 ASP A CA 1
ATOM 1721 C C . ASP A 1 239 ? -7.038 20.665 4.790 1.00 98.38 239 ASP A C 1
ATOM 1723 O O . ASP A 1 239 ? -7.739 19.899 4.122 1.00 98.38 239 ASP A O 1
ATOM 1727 N N . LEU A 1 240 ? -6.853 20.488 6.105 1.00 98.06 240 LEU A N 1
ATOM 1728 C CA . LEU A 1 240 ? -7.449 19.376 6.848 1.00 98.06 240 LEU A CA 1
ATOM 1729 C C . LEU A 1 240 ? -8.971 19.496 6.885 1.00 98.06 240 LEU A C 1
ATOM 1731 O O . LEU A 1 240 ? -9.667 18.502 6.696 1.00 98.06 240 LEU A O 1
ATOM 1735 N N . ALA A 1 241 ? -9.522 20.689 7.117 1.00 95.81 241 ALA A N 1
ATOM 1736 C CA . ALA A 1 241 ? -10.969 20.874 7.213 1.00 95.81 241 ALA A CA 1
ATOM 1737 C C . ALA A 1 241 ? -11.695 20.541 5.894 1.00 95.81 241 ALA A C 1
ATOM 1739 O O . ALA A 1 241 ? -12.752 19.901 5.928 1.00 95.81 241 ALA A O 1
ATOM 1740 N N . ASN A 1 242 ? -11.111 20.909 4.750 1.00 95.81 242 ASN A N 1
ATOM 1741 C CA . ASN A 1 242 ? -11.703 20.744 3.419 1.00 95.81 242 ASN A CA 1
ATOM 1742 C C . ASN A 1 242 ? -11.525 19.351 2.821 1.00 95.81 242 ASN A C 1
ATOM 1744 O O . ASN A 1 242 ? -12.328 18.949 1.981 1.00 95.81 242 ASN A O 1
ATOM 1748 N N . TYR A 1 243 ? -10.506 18.605 3.241 1.00 98.19 243 TYR A N 1
ATOM 1749 C CA . TYR A 1 243 ? -10.206 17.306 2.653 1.00 98.19 243 TYR A CA 1
ATOM 1750 C C . TYR A 1 243 ? -11.393 16.331 2.721 1.00 98.19 243 TYR A C 1
ATOM 1752 O O . TYR A 1 243 ? -12.020 16.155 3.765 1.00 98.19 243 TYR A O 1
ATOM 1760 N N . ARG A 1 244 ? -11.700 15.642 1.627 1.00 97.69 244 ARG A N 1
ATOM 1761 C CA . ARG A 1 244 ? -12.654 14.528 1.617 1.00 97.69 244 ARG A CA 1
ATOM 1762 C C . ARG A 1 244 ? -12.060 13.371 0.812 1.00 97.69 244 ARG A C 1
ATOM 1764 O O . ARG A 1 244 ? -11.424 13.633 -0.212 1.00 97.69 244 ARG A O 1
ATOM 1771 N N . PRO A 1 245 ? -12.251 12.118 1.258 1.00 98.25 245 PRO A N 1
ATOM 1772 C CA . PRO A 1 245 ? -11.922 10.958 0.448 1.00 98.25 245 PRO A CA 1
ATOM 1773 C C . PRO A 1 245 ? -12.886 10.886 -0.741 1.00 98.25 245 PRO A C 1
ATOM 1775 O O . PRO A 1 245 ? -14.006 11.400 -0.688 1.00 98.25 245 PRO A O 1
ATOM 1778 N N . GLU A 1 246 ? -12.443 10.261 -1.821 1.00 98.38 246 GLU A N 1
ATOM 1779 C CA . GLU A 1 246 ? -13.134 10.269 -3.106 1.00 98.38 246 GLU A CA 1
ATOM 1780 C C . GLU A 1 246 ? -13.468 8.843 -3.536 1.00 98.38 246 GLU A C 1
ATOM 1782 O O . GLU A 1 246 ? -12.579 8.001 -3.668 1.00 98.38 246 GLU A O 1
ATOM 1787 N N . TRP A 1 247 ? -14.752 8.569 -3.769 1.00 98.62 247 TRP A N 1
ATOM 1788 C CA . TRP A 1 247 ? -15.151 7.348 -4.461 1.00 98.62 247 TRP A CA 1
ATOM 1789 C C . TRP A 1 247 ? -14.850 7.500 -5.945 1.00 98.62 247 TRP A C 1
ATOM 1791 O O . TRP A 1 247 ? -15.334 8.429 -6.588 1.00 98.62 247 TRP A O 1
ATOM 1801 N N . VAL A 1 248 ? -14.068 6.572 -6.474 1.00 98.31 248 VAL A N 1
ATOM 1802 C CA . VAL A 1 248 ? -13.607 6.549 -7.857 1.00 98.31 248 VAL A CA 1
ATOM 1803 C C . VAL A 1 248 ? -14.010 5.237 -8.515 1.00 98.31 248 VAL A C 1
ATOM 1805 O O . VAL A 1 248 ? -14.176 4.212 -7.849 1.00 98.31 248 VAL A O 1
ATOM 1808 N N . GLU A 1 249 ? -14.144 5.271 -9.834 1.00 98.12 249 GLU A N 1
ATOM 1809 C CA . GLU A 1 249 ? -14.312 4.056 -10.623 1.00 98.12 249 GLU A CA 1
ATOM 1810 C C . GLU A 1 249 ? -12.954 3.340 -10.741 1.00 98.12 249 GLU A C 1
ATOM 1812 O O . GLU A 1 249 ? -11.969 3.978 -11.142 1.00 98.12 249 GLU A O 1
ATOM 1817 N N . PRO A 1 250 ? -12.853 2.049 -10.378 1.00 98.50 250 PRO A N 1
ATOM 1818 C CA . PRO A 1 250 ? -11.648 1.268 -10.621 1.00 98.50 250 PRO A CA 1
ATOM 1819 C C . PRO A 1 250 ? -11.327 1.185 -12.115 1.00 98.50 250 PRO A C 1
ATOM 1821 O O . PRO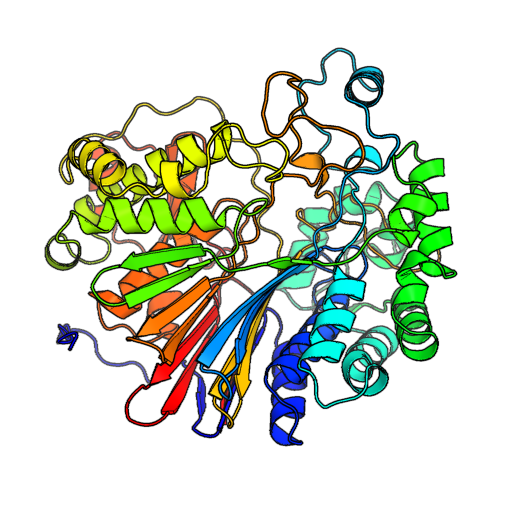 A 1 250 ? -12.214 1.125 -12.965 1.00 98.50 250 PRO A O 1
ATOM 1824 N N . ILE A 1 251 ? -10.042 1.122 -12.441 1.00 98.62 251 ILE A N 1
ATOM 1825 C CA . ILE A 1 251 ? -9.589 0.826 -13.804 1.00 98.62 251 ILE A CA 1
ATOM 1826 C C . ILE A 1 251 ? -9.362 -0.676 -13.937 1.00 98.62 251 ILE A C 1
ATOM 1828 O O . ILE A 1 251 ? -9.120 -1.361 -12.940 1.00 98.62 251 ILE A O 1
ATOM 1832 N N . SER A 1 252 ? -9.446 -1.198 -15.158 1.00 98.44 252 SER A N 1
ATOM 1833 C CA . SER A 1 252 ? -9.316 -2.634 -15.397 1.00 98.44 252 SER A CA 1
ATOM 1834 C C . SER A 1 252 ? -8.577 -2.968 -16.686 1.00 98.44 252 SER A C 1
ATOM 1836 O O . SER A 1 252 ? -8.466 -2.141 -17.593 1.00 98.44 252 SER A O 1
ATOM 1838 N N . ALA A 1 253 ? -8.062 -4.194 -16.738 1.00 97.88 253 ALA A N 1
ATOM 1839 C CA . ALA A 1 253 ? -7.581 -4.835 -17.950 1.00 97.88 253 ALA A CA 1
ATOM 1840 C C . ALA A 1 253 ? -8.011 -6.305 -17.962 1.00 97.88 253 ALA A C 1
ATOM 1842 O O . ALA A 1 253 ? -8.035 -6.973 -16.924 1.00 97.88 253 ALA A O 1
ATOM 1843 N N . GLU A 1 254 ? -8.323 -6.807 -19.152 1.00 97.31 254 GLU A N 1
ATOM 1844 C CA . GLU A 1 254 ? -8.491 -8.237 -19.375 1.00 97.31 254 GLU A CA 1
ATOM 1845 C C . GLU A 1 254 ? -7.119 -8.909 -19.352 1.00 97.31 254 GLU A C 1
ATOM 1847 O O . GLU A 1 254 ? -6.173 -8.423 -19.966 1.00 97.31 254 GLU A O 1
ATOM 1852 N N . TYR A 1 255 ? -7.016 -10.034 -18.655 1.00 96.75 255 TYR A N 1
ATOM 1853 C CA . TYR A 1 255 ? -5.808 -10.835 -18.581 1.00 96.75 255 TYR A CA 1
ATOM 1854 C C . TYR A 1 255 ? -6.169 -12.318 -18.581 1.00 96.75 255 TYR A C 1
ATOM 1856 O O . TYR A 1 255 ? -6.607 -12.879 -17.579 1.00 96.75 255 TYR A O 1
ATOM 1864 N N . ARG A 1 256 ? -5.986 -12.972 -19.736 1.00 93.31 256 ARG A N 1
ATOM 1865 C CA . ARG A 1 256 ? -6.185 -14.428 -19.915 1.00 93.31 256 ARG A CA 1
ATOM 1866 C C . ARG A 1 256 ? -7.568 -14.940 -19.478 1.00 93.31 256 ARG A C 1
ATOM 1868 O O . ARG A 1 256 ? -7.687 -16.026 -18.920 1.00 93.31 256 ARG A O 1
ATOM 1875 N N . GLY A 1 257 ? -8.612 -14.169 -19.782 1.00 94.75 257 GLY A N 1
ATOM 1876 C CA . GLY A 1 257 ? -10.004 -14.502 -19.456 1.00 94.75 257 GLY A CA 1
ATOM 1877 C C . GLY A 1 257 ? -10.447 -14.077 -18.054 1.00 94.75 257 GLY A C 1
ATOM 1878 O O . GLY A 1 257 ? -11.569 -14.389 -17.669 1.00 94.75 257 GLY A O 1
ATOM 1879 N N . LEU A 1 258 ? -9.584 -13.380 -17.313 1.00 98.00 258 LEU A N 1
ATOM 1880 C CA . LEU A 1 258 ? -9.898 -12.733 -16.045 1.00 98.00 258 LEU A CA 1
ATOM 1881 C C . LEU A 1 258 ? -9.946 -11.217 -16.239 1.00 98.00 258 LEU A C 1
ATOM 1883 O O . LEU A 1 258 ? -9.170 -10.674 -17.025 1.00 98.00 258 LEU A O 1
ATOM 1887 N N . THR A 1 259 ? -10.759 -10.525 -15.449 1.00 98.62 259 THR A N 1
ATOM 1888 C CA . THR A 1 259 ? -10.734 -9.058 -15.376 1.00 98.62 259 THR A CA 1
ATOM 1889 C C . THR A 1 259 ? -9.952 -8.644 -14.135 1.00 98.62 259 THR A C 1
ATOM 1891 O O . THR A 1 259 ? -10.379 -8.913 -13.011 1.00 98.62 259 THR A O 1
ATOM 1894 N N . VAL A 1 260 ? -8.806 -7.987 -14.310 1.00 98.75 260 VAL A N 1
ATOM 1895 C CA . VAL A 1 260 ? -7.995 -7.465 -13.200 1.00 98.75 260 VAL A CA 1
ATOM 1896 C C . VAL A 1 260 ? -8.350 -6.002 -12.981 1.00 98.75 260 VAL A C 1
ATOM 1898 O O . VAL A 1 260 ? -8.267 -5.204 -13.911 1.00 98.75 260 VAL A O 1
ATOM 1901 N N . LEU A 1 261 ? -8.732 -5.649 -11.756 1.00 98.81 261 LEU A N 1
ATOM 1902 C CA . LEU A 1 261 ? -9.070 -4.295 -11.334 1.00 98.81 261 LEU A CA 1
ATOM 1903 C C . LEU A 1 261 ? -8.005 -3.730 -10.400 1.00 98.81 261 LEU A C 1
ATOM 1905 O O . LEU A 1 261 ? -7.498 -4.421 -9.514 1.00 98.81 261 LEU A O 1
ATOM 1909 N N . ALA A 1 262 ? -7.725 -2.444 -10.578 1.00 98.50 262 ALA A N 1
ATOM 1910 C CA . ALA A 1 262 ? -6.817 -1.664 -9.751 1.00 98.50 262 ALA A CA 1
ATOM 1911 C C . ALA A 1 262 ? -7.366 -0.244 -9.543 1.00 98.50 262 ALA A C 1
ATOM 1913 O O . ALA A 1 262 ? -8.292 0.204 -10.226 1.00 98.50 262 ALA A O 1
ATOM 1914 N N . MET A 1 263 ? -6.780 0.493 -8.600 1.00 98.25 263 MET A N 1
ATOM 1915 C CA . MET A 1 263 ? -7.109 1.909 -8.421 1.00 98.25 263 MET A CA 1
ATOM 1916 C C . MET A 1 263 ? -6.634 2.752 -9.618 1.00 98.25 263 MET A C 1
ATOM 1918 O O . MET A 1 263 ? -5.570 2.476 -10.179 1.00 98.25 263 MET A O 1
ATOM 1922 N N . PRO A 1 264 ? -7.374 3.808 -10.003 1.00 98.25 264 PR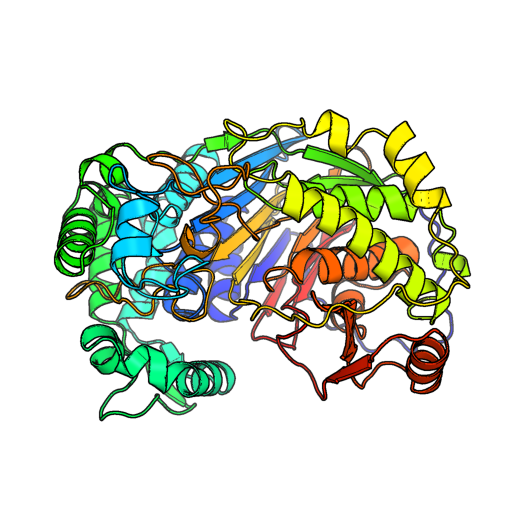O A N 1
ATOM 1923 C CA . PRO A 1 264 ? -6.892 4.778 -10.981 1.00 98.25 264 PRO A CA 1
ATOM 1924 C C . PRO A 1 264 ? -5.721 5.616 -10.424 1.00 98.25 264 PRO A C 1
ATOM 1926 O O . PRO A 1 264 ? -5.408 5.552 -9.224 1.00 98.25 264 PRO A O 1
ATOM 1929 N N . PRO A 1 265 ? -5.071 6.448 -11.262 1.00 98.06 265 PRO A N 1
ATOM 1930 C CA . PRO A 1 265 ? -4.196 7.516 -10.785 1.00 98.06 265 PRO A CA 1
ATOM 1931 C C . PRO A 1 265 ? -4.902 8.377 -9.716 1.00 98.06 265 PRO A C 1
ATOM 1933 O O . PRO A 1 265 ? -6.113 8.571 -9.762 1.00 98.06 265 PRO A O 1
ATOM 1936 N N . ASN A 1 266 ? -4.225 8.899 -8.697 1.00 97.56 266 ASN A N 1
ATOM 1937 C CA . ASN A 1 266 ? -2.782 9.069 -8.500 1.00 97.56 266 ASN A CA 1
ATOM 1938 C C . ASN A 1 266 ? -1.999 7.820 -8.052 1.00 97.56 266 ASN A C 1
ATOM 1940 O O . ASN A 1 266 ? -0.829 7.950 -7.698 1.00 97.56 266 ASN A O 1
ATOM 1944 N N . THR A 1 267 ? -2.602 6.629 -8.050 1.00 96.56 267 THR A N 1
ATOM 1945 C CA . THR A 1 267 ? -1.892 5.377 -7.739 1.00 96.56 267 THR A CA 1
ATOM 1946 C C . THR A 1 267 ? -1.109 4.799 -8.922 1.00 96.56 267 THR A C 1
ATOM 1948 O O . THR A 1 267 ? -1.346 5.160 -10.073 1.00 96.56 267 THR A O 1
ATOM 1951 N N . GLN A 1 268 ? -0.240 3.820 -8.645 1.00 95.31 268 GLN A N 1
ATOM 1952 C CA . GLN A 1 268 ? 0.424 2.990 -9.660 1.00 95.31 268 GLN A CA 1
ATOM 1953 C C . GLN A 1 268 ? -0.409 1.800 -10.178 1.00 95.31 268 GLN A C 1
ATOM 1955 O O . GLN A 1 268 ? 0.144 0.895 -10.799 1.00 95.31 268 GLN A O 1
ATOM 1960 N N . GLY A 1 269 ? -1.731 1.771 -9.959 1.00 97.44 269 GLY A N 1
ATOM 1961 C CA . GLY A 1 269 ? -2.588 0.680 -10.445 1.00 97.44 269 GLY A CA 1
ATOM 1962 C C . GLY A 1 269 ? -2.513 0.466 -11.960 1.00 97.44 269 GLY A C 1
ATOM 1963 O O . GLY A 1 269 ? -2.489 -0.671 -12.427 1.00 97.44 269 GLY A O 1
ATOM 1964 N N . VAL A 1 270 ? -2.368 1.548 -12.732 1.00 97.81 270 VAL A N 1
ATOM 1965 C CA . VAL A 1 270 ? -2.196 1.472 -14.193 1.00 97.81 270 VAL A CA 1
ATOM 1966 C C . VAL A 1 270 ? -0.923 0.720 -14.592 1.00 97.81 270 VAL A C 1
ATOM 1968 O O . VAL A 1 270 ? -0.949 -0.030 -15.558 1.00 97.81 270 VAL A O 1
ATOM 1971 N N . THR A 1 271 ? 0.152 0.826 -13.807 1.00 97.69 271 THR A N 1
ATOM 1972 C CA . THR A 1 271 ? 1.421 0.119 -14.039 1.00 97.69 271 THR A CA 1
ATOM 1973 C C . THR A 1 271 ? 1.254 -1.392 -13.916 1.00 97.69 271 THR A C 1
ATOM 1975 O O . THR A 1 271 ? 1.833 -2.143 -14.697 1.00 97.69 271 THR A O 1
ATOM 1978 N N . LEU A 1 272 ? 0.445 -1.856 -12.956 1.00 98.25 272 LEU A N 1
ATOM 1979 C CA . LEU A 1 272 ? 0.109 -3.276 -12.827 1.00 98.25 272 LEU A CA 1
ATOM 1980 C C . LEU A 1 272 ? -0.651 -3.779 -14.056 1.00 98.25 272 LEU A C 1
ATOM 1982 O O . LEU A 1 272 ? -0.289 -4.807 -14.627 1.00 98.25 272 LEU A O 1
ATOM 1986 N N . LEU A 1 273 ? -1.684 -3.046 -14.468 1.00 98.69 273 LEU A N 1
ATOM 1987 C CA . LEU A 1 273 ? -2.518 -3.424 -15.607 1.00 98.69 273 LEU A CA 1
ATOM 1988 C C . LEU A 1 273 ? -1.737 -3.390 -16.924 1.00 98.69 273 LEU A C 1
ATOM 1990 O O . LEU A 1 273 ? -1.901 -4.277 -17.760 1.00 98.69 273 LEU A O 1
ATOM 1994 N N . GLU A 1 274 ? -0.847 -2.416 -17.088 1.00 98.38 274 GLU A N 1
ATOM 1995 C CA . GLU A 1 274 ? 0.050 -2.317 -18.233 1.00 98.38 274 GLU A CA 1
ATOM 1996 C C . GLU A 1 274 ? 1.027 -3.496 -18.292 1.00 98.38 274 GLU A C 1
ATOM 1998 O O . GLU A 1 274 ? 1.114 -4.162 -19.324 1.00 98.38 274 GLU A O 1
ATOM 2003 N N . ALA A 1 275 ? 1.696 -3.819 -17.178 1.00 98.38 275 ALA A N 1
ATOM 2004 C CA . ALA A 1 275 ? 2.609 -4.958 -17.111 1.00 98.38 275 ALA A CA 1
ATOM 2005 C C . ALA A 1 275 ? 1.899 -6.276 -17.470 1.00 98.38 275 ALA A C 1
ATOM 2007 O O . ALA A 1 275 ? 2.405 -7.048 -18.285 1.00 98.38 275 ALA A O 1
ATOM 2008 N N . LEU A 1 276 ? 0.701 -6.517 -16.926 1.00 98.50 276 LEU A N 1
ATOM 2009 C CA . LEU A 1 276 ? -0.109 -7.696 -17.259 1.00 98.50 276 LEU A CA 1
ATOM 2010 C C . LEU A 1 276 ? -0.528 -7.713 -18.736 1.00 98.50 276 LEU A C 1
ATOM 2012 O O . LEU A 1 276 ? -0.431 -8.747 -19.397 1.00 98.50 276 LEU A O 1
ATOM 2016 N N . SER A 1 277 ? -0.928 -6.566 -19.280 1.00 98.31 277 SER A N 1
ATOM 2017 C CA . SER A 1 277 ? -1.338 -6.448 -20.683 1.00 98.31 277 SER A CA 1
ATOM 2018 C C . SER A 1 277 ? -0.181 -6.706 -21.654 1.00 98.31 277 SER A C 1
ATOM 2020 O O . SER A 1 277 ? -0.378 -7.351 -22.682 1.00 98.31 277 SER A O 1
ATOM 2022 N N . LEU A 1 278 ? 1.041 -6.268 -21.328 1.00 98.44 278 LEU A N 1
ATOM 2023 C CA . LEU A 1 278 ? 2.250 -6.613 -22.088 1.00 98.44 278 LEU A CA 1
ATOM 2024 C C . LEU A 1 278 ? 2.506 -8.128 -22.047 1.00 98.44 278 LEU A C 1
ATOM 2026 O O . LEU A 1 278 ? 2.764 -8.758 -23.074 1.00 98.44 278 LEU A O 1
ATOM 2030 N N . LEU A 1 279 ? 2.364 -8.729 -20.864 1.00 98.31 279 LEU A N 1
ATOM 2031 C CA . LEU A 1 279 ? 2.590 -10.155 -20.611 1.00 98.31 279 LEU A CA 1
ATOM 2032 C C . LEU A 1 279 ? 1.540 -11.079 -21.247 1.00 98.31 279 LEU A C 1
ATOM 2034 O O . LEU A 1 279 ? 1.783 -12.280 -21.407 1.00 98.31 279 LEU A O 1
ATOM 2038 N N . GLN A 1 280 ? 0.391 -10.540 -21.661 1.00 95.06 280 GLN A N 1
ATOM 2039 C CA . GLN A 1 280 ? -0.647 -11.289 -22.371 1.00 95.06 280 GLN A CA 1
ATOM 2040 C C . GLN A 1 280 ? -0.165 -11.842 -23.721 1.00 95.06 280 GLN A C 1
ATOM 2042 O O . GLN A 1 280 ? -0.668 -12.872 -24.168 1.00 95.06 280 GLN A O 1
ATOM 2047 N N . GLY A 1 281 ? 0.823 -11.202 -24.356 1.00 92.00 281 GLY A N 1
ATOM 2048 C CA . GLY A 1 281 ? 1.367 -11.622 -25.652 1.00 92.00 281 GLY A CA 1
ATOM 2049 C C . GLY A 1 281 ? 2.243 -12.881 -25.624 1.00 92.00 281 GLY A C 1
ATOM 2050 O O . GLY A 1 281 ? 2.655 -13.348 -26.684 1.00 92.00 281 GLY A O 1
ATOM 2051 N N . PHE A 1 282 ? 2.534 -13.434 -24.444 1.00 97.56 282 PHE A N 1
ATOM 2052 C CA . PHE A 1 282 ? 3.515 -14.507 -24.266 1.00 97.56 282 PHE A CA 1
ATOM 2053 C C . PHE A 1 282 ? 2.876 -15.807 -23.783 1.00 97.56 282 PHE A C 1
ATOM 2055 O O . PHE A 1 282 ? 1.922 -15.803 -23.007 1.00 97.56 282 PHE A O 1
ATOM 2062 N N . ASP A 1 283 ? 3.445 -16.947 -24.165 1.00 96.38 283 ASP A N 1
ATOM 2063 C CA . ASP A 1 283 ? 3.106 -18.240 -23.562 1.00 96.38 283 ASP A CA 1
ATOM 2064 C C . ASP A 1 283 ? 3.971 -18.485 -22.316 1.00 96.38 283 ASP A C 1
ATOM 2066 O O . ASP A 1 283 ? 4.949 -19.231 -22.335 1.00 96.38 283 ASP A O 1
ATOM 2070 N N . LEU A 1 284 ? 3.633 -17.781 -21.233 1.00 97.25 284 LEU A N 1
ATOM 2071 C CA . LEU A 1 284 ? 4.401 -17.790 -19.984 1.00 97.25 284 LEU A CA 1
ATOM 2072 C C . LEU A 1 284 ? 4.420 -19.158 -19.293 1.00 97.25 284 LEU A C 1
ATOM 2074 O O . LEU A 1 284 ? 5.394 -19.477 -18.615 1.00 97.25 284 LEU A O 1
ATOM 2078 N N . ALA A 1 285 ? 3.372 -19.966 -19.473 1.00 95.38 285 ALA A N 1
ATOM 2079 C CA . ALA A 1 285 ? 3.334 -21.326 -18.948 1.00 95.38 285 ALA A CA 1
ATOM 2080 C C . ALA A 1 285 ? 4.398 -22.192 -19.636 1.00 95.38 285 ALA A C 1
ATOM 2082 O O . ALA A 1 285 ? 5.154 -22.890 -18.961 1.00 95.38 285 ALA A O 1
ATOM 2083 N N . ARG A 1 286 ? 4.525 -22.073 -20.966 1.00 96.75 286 ARG A N 1
ATOM 2084 C CA . ARG A 1 286 ? 5.558 -22.768 -21.745 1.00 96.75 286 ARG A CA 1
ATOM 2085 C C . ARG A 1 286 ? 6.974 -22.271 -21.462 1.00 96.75 286 ARG A C 1
ATOM 2087 O O . ARG A 1 286 ? 7.901 -23.070 -21.549 1.00 96.75 286 ARG A O 1
ATOM 2094 N N . LEU A 1 287 ? 7.156 -20.993 -21.107 1.00 97.44 287 LEU A N 1
ATOM 2095 C CA . LEU A 1 287 ? 8.461 -20.495 -20.644 1.00 97.44 287 LEU A CA 1
ATOM 2096 C C . LEU A 1 287 ? 8.911 -21.182 -19.344 1.00 97.44 287 LEU A C 1
ATOM 2098 O O . LEU A 1 287 ?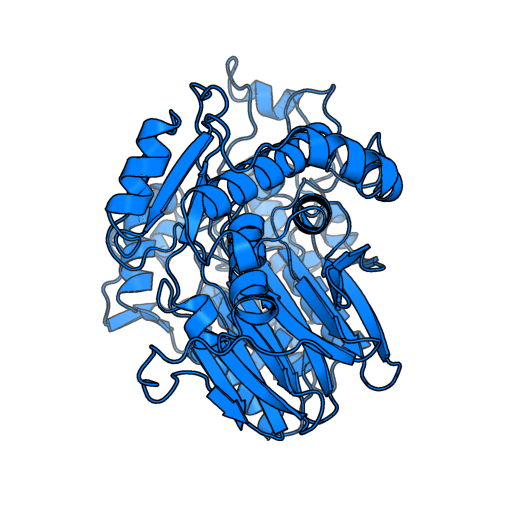 10.109 -21.264 -19.091 1.00 97.44 287 LEU A O 1
ATOM 2102 N N . GLY A 1 288 ? 7.979 -21.701 -18.543 1.00 96.75 288 GLY A N 1
ATOM 2103 C CA . GLY A 1 288 ? 8.257 -22.414 -17.300 1.00 96.75 288 GLY A CA 1
ATOM 2104 C C . GLY A 1 288 ? 8.332 -21.487 -16.087 1.00 96.75 288 GLY A C 1
ATOM 2105 O O . GLY A 1 288 ? 8.980 -20.440 -16.115 1.00 96.75 288 GLY A O 1
ATOM 2106 N N . HIS A 1 289 ? 7.668 -21.887 -15.000 1.00 97.38 289 HIS A N 1
ATOM 2107 C CA . HIS A 1 289 ? 7.644 -21.133 -13.747 1.00 97.38 289 HIS A CA 1
ATOM 2108 C C . HIS A 1 289 ? 9.064 -20.841 -13.253 1.00 97.38 289 HIS A C 1
ATOM 2110 O O . HIS A 1 289 ? 9.859 -21.762 -13.054 1.00 97.38 289 HIS A O 1
ATOM 2116 N N . ASN A 1 290 ? 9.362 -19.557 -13.032 1.00 97.12 290 ASN A N 1
ATOM 2117 C CA . ASN A 1 290 ? 10.658 -19.087 -12.545 1.00 97.12 290 ASN A CA 1
ATOM 2118 C C . ASN A 1 290 ? 11.868 -19.551 -13.382 1.00 97.12 290 ASN A C 1
ATOM 2120 O O . ASN A 1 290 ? 12.982 -19.628 -12.870 1.00 97.12 290 ASN A O 1
ATOM 2124 N N . SER A 1 291 ? 11.681 -19.826 -14.675 1.00 98.50 291 SER A N 1
ATOM 2125 C CA . SER A 1 291 ? 12.800 -19.979 -15.607 1.00 98.50 291 SER A CA 1
ATOM 2126 C C . SER A 1 291 ? 13.457 -18.626 -15.908 1.00 98.50 291 SER A C 1
ATOM 2128 O O . SER A 1 291 ? 12.883 -17.562 -15.661 1.00 98.50 291 SER A O 1
ATOM 2130 N N . ALA A 1 292 ? 14.660 -18.645 -16.487 1.00 98.31 292 ALA A N 1
ATOM 2131 C CA . ALA A 1 292 ? 15.338 -17.412 -16.885 1.00 98.31 292 ALA A CA 1
ATOM 2132 C C . ALA A 1 292 ? 14.573 -16.651 -17.986 1.00 98.31 292 ALA A C 1
ATOM 2134 O O . ALA A 1 292 ? 14.474 -15.429 -17.901 1.00 98.31 292 ALA A O 1
ATOM 2135 N N . ASP A 1 293 ? 13.979 -17.353 -18.963 1.00 98.50 293 ASP A N 1
ATOM 2136 C CA . ASP A 1 293 ? 13.141 -16.735 -20.006 1.00 98.50 293 ASP A CA 1
ATOM 2137 C C . ASP A 1 293 ? 11.909 -16.057 -19.399 1.00 98.50 293 ASP A C 1
ATOM 2139 O O . ASP A 1 293 ? 11.574 -14.920 -19.739 1.00 98.50 293 ASP A O 1
ATOM 2143 N N . TYR A 1 294 ? 11.246 -16.739 -18.462 1.00 98.56 294 TYR A N 1
ATOM 2144 C CA . TYR A 1 294 ? 10.078 -16.211 -17.766 1.00 98.56 294 TYR A CA 1
ATOM 2145 C C . TYR A 1 294 ? 10.424 -14.954 -16.956 1.00 98.56 294 TYR A C 1
ATOM 2147 O O . TYR A 1 294 ? 9.761 -13.924 -17.095 1.00 98.56 294 TYR A O 1
ATOM 2155 N N . LEU A 1 295 ? 11.481 -15.011 -16.138 1.00 98.44 295 LEU A N 1
ATOM 2156 C CA . LEU A 1 295 ? 11.888 -13.890 -15.287 1.00 98.44 295 LEU A CA 1
ATOM 2157 C C . LEU A 1 295 ? 12.405 -12.697 -16.100 1.00 98.44 295 LEU A C 1
ATOM 2159 O O . LEU A 1 295 ? 12.115 -11.558 -15.738 1.00 98.44 295 LEU A O 1
ATOM 2163 N N . HIS A 1 296 ? 13.114 -12.938 -17.206 1.00 98.31 296 HIS A N 1
ATOM 2164 C CA . HIS A 1 296 ? 13.521 -11.886 -18.140 1.00 98.31 296 HIS A CA 1
ATOM 2165 C C . HIS A 1 296 ? 12.307 -11.198 -18.776 1.00 98.31 296 HIS A C 1
ATOM 2167 O O . HIS A 1 296 ? 12.192 -9.976 -18.715 1.00 98.31 296 HIS A O 1
ATOM 2173 N N . THR A 1 297 ? 11.363 -11.982 -19.308 1.00 98.50 297 THR A N 1
ATOM 2174 C CA . THR A 1 297 ? 10.134 -11.456 -19.927 1.00 98.50 297 THR A CA 1
ATOM 2175 C C . THR A 1 297 ? 9.338 -10.604 -18.935 1.00 98.50 297 THR A C 1
ATOM 2177 O O . THR A 1 297 ? 8.878 -9.511 -19.267 1.00 98.50 297 THR A O 1
ATOM 2180 N N . LEU A 1 298 ? 9.222 -11.073 -17.687 1.00 98.00 298 LEU A N 1
ATOM 2181 C CA . LEU A 1 298 ? 8.596 -10.330 -16.598 1.00 98.00 298 LEU A CA 1
ATOM 2182 C C . LEU A 1 298 ? 9.330 -9.013 -16.300 1.00 98.00 298 LEU A C 1
ATOM 2184 O O . LEU A 1 298 ? 8.689 -7.969 -16.185 1.00 98.00 298 LEU A O 1
ATOM 2188 N N . ALA A 1 299 ? 10.660 -9.050 -16.178 1.00 97.38 299 ALA A N 1
ATOM 2189 C CA . ALA A 1 299 ? 11.468 -7.867 -15.890 1.00 97.38 299 ALA A CA 1
ATOM 2190 C C . ALA A 1 299 ? 11.352 -6.800 -16.991 1.00 97.38 299 ALA A C 1
ATOM 2192 O O . ALA A 1 299 ? 11.249 -5.616 -16.669 1.00 97.38 299 ALA A O 1
ATOM 2193 N N . GLU A 1 300 ? 11.322 -7.202 -18.264 1.00 97.62 300 GLU A N 1
ATOM 2194 C CA . GLU A 1 300 ? 11.167 -6.280 -19.394 1.00 97.62 300 GLU A CA 1
ATOM 2195 C C . GLU A 1 300 ? 9.765 -5.674 -19.477 1.00 97.62 300 GLU A C 1
ATOM 2197 O O . GLU A 1 300 ? 9.635 -4.464 -19.666 1.00 97.62 300 GLU A O 1
ATOM 2202 N N . ALA A 1 301 ? 8.712 -6.470 -19.269 1.00 97.88 301 ALA A N 1
ATOM 2203 C CA . ALA A 1 301 ? 7.348 -5.945 -19.237 1.00 97.88 301 ALA A CA 1
ATOM 2204 C C . ALA A 1 301 ? 7.165 -4.917 -18.109 1.00 97.88 301 ALA A C 1
ATOM 2206 O O . ALA A 1 301 ? 6.589 -3.850 -18.319 1.00 97.88 301 ALA A O 1
ATOM 2207 N N . ILE A 1 302 ? 7.710 -5.203 -16.922 1.00 96.69 302 ILE A N 1
ATOM 2208 C CA . ILE A 1 302 ? 7.659 -4.267 -15.797 1.00 96.69 302 ILE A CA 1
ATOM 2209 C C . ILE A 1 302 ? 8.505 -3.022 -16.075 1.00 96.69 302 ILE A C 1
ATOM 2211 O O . ILE A 1 302 ? 8.076 -1.926 -15.729 1.00 96.69 302 ILE A O 1
ATOM 2215 N N . ARG A 1 303 ? 9.671 -3.154 -16.723 1.00 95.38 303 ARG A N 1
ATOM 2216 C CA . ARG A 1 303 ? 10.502 -2.003 -17.110 1.00 95.38 303 ARG A CA 1
ATOM 2217 C C . ARG A 1 303 ? 9.720 -1.018 -17.979 1.00 95.38 303 ARG A C 1
ATOM 2219 O O . ARG A 1 303 ? 9.742 0.170 -17.681 1.00 95.38 303 ARG A O 1
ATOM 2226 N N . ILE A 1 304 ? 9.035 -1.512 -19.012 1.00 95.88 304 ILE A N 1
ATOM 2227 C CA . ILE A 1 304 ? 8.223 -0.679 -19.914 1.00 95.88 304 ILE A CA 1
ATOM 2228 C C . ILE A 1 304 ? 7.092 0.006 -19.134 1.00 95.88 304 ILE A C 1
ATOM 2230 O O . ILE A 1 304 ? 6.940 1.220 -19.217 1.00 95.88 304 ILE A O 1
ATOM 2234 N N . ALA A 1 305 ? 6.355 -0.744 -18.310 1.00 97.06 305 ALA A N 1
ATOM 2235 C CA . ALA A 1 305 ? 5.260 -0.186 -17.514 1.00 97.06 305 ALA A CA 1
ATOM 2236 C C . ALA A 1 305 ? 5.731 0.871 -16.494 1.00 97.06 305 ALA A C 1
ATOM 2238 O O . ALA A 1 305 ? 5.039 1.855 -16.228 1.00 97.06 305 ALA A O 1
ATOM 2239 N N . VAL A 1 306 ? 6.906 0.670 -15.889 1.00 95.00 306 VAL A N 1
ATOM 2240 C CA . VAL A 1 306 ? 7.509 1.616 -14.938 1.00 95.00 306 VAL A CA 1
ATOM 2241 C C . VAL A 1 306 ? 7.989 2.888 -15.640 1.00 95.00 306 VAL A C 1
ATOM 2243 O O . VAL A 1 306 ? 7.850 3.969 -15.080 1.00 95.00 306 VAL A O 1
ATOM 2246 N N . GLU A 1 307 ? 8.486 2.800 -16.872 1.00 93.62 307 GLU A N 1
ATOM 2247 C CA . GLU A 1 307 ? 8.869 3.980 -17.658 1.00 93.62 307 GLU A CA 1
ATOM 2248 C C . GLU A 1 307 ? 7.660 4.892 -17.941 1.00 93.62 307 GLU A C 1
ATOM 2250 O O . GLU A 1 307 ? 7.712 6.107 -17.719 1.00 93.62 307 GLU A O 1
ATOM 2255 N N . ASP A 1 308 ? 6.526 4.308 -18.334 1.00 95.25 308 ASP A N 1
ATOM 2256 C CA . ASP A 1 308 ? 5.277 5.053 -18.511 1.00 95.25 308 ASP A CA 1
ATOM 2257 C C . ASP A 1 308 ? 4.763 5.620 -17.180 1.00 95.25 308 ASP A C 1
ATOM 2259 O O . ASP A 1 308 ? 4.341 6.779 -17.107 1.00 95.25 308 ASP A O 1
ATOM 2263 N N . ARG A 1 309 ? 4.859 4.847 -16.093 1.00 95.31 309 ARG A N 1
ATOM 2264 C CA . ARG A 1 309 ? 4.520 5.307 -14.740 1.00 95.31 309 ARG A CA 1
ATOM 2265 C C . ARG A 1 309 ? 5.295 6.558 -14.352 1.00 95.31 309 ARG A C 1
ATOM 2267 O O . ARG A 1 309 ? 4.682 7.558 -13.978 1.00 95.31 309 ARG A O 1
ATOM 2274 N N . ASP A 1 310 ? 6.617 6.490 -14.443 1.00 93.12 310 ASP A N 1
ATOM 2275 C CA . ASP A 1 310 ? 7.518 7.520 -13.934 1.00 93.12 310 ASP A CA 1
ATOM 2276 C C . ASP A 1 310 ? 7.385 8.818 -14.731 1.00 93.12 310 ASP A C 1
ATOM 2278 O O . ASP A 1 310 ? 7.506 9.901 -14.166 1.00 93.12 310 ASP A O 1
ATOM 2282 N N . THR A 1 311 ? 7.052 8.726 -16.020 1.00 93.19 311 THR A N 1
ATOM 2283 C CA . THR A 1 311 ? 6.873 9.893 -16.894 1.00 93.19 311 THR A CA 1
ATOM 2284 C C . THR A 1 311 ? 5.466 10.487 -16.861 1.00 93.19 311 THR A C 1
ATOM 2286 O O . THR A 1 311 ? 5.304 11.671 -17.170 1.00 93.19 311 THR A O 1
ATOM 2289 N N . SER A 1 312 ? 4.443 9.698 -16.509 1.00 94.62 312 SER A N 1
ATOM 2290 C CA . SER A 1 312 ? 3.046 10.062 -16.782 1.00 94.62 312 SER A CA 1
ATOM 2291 C C . SER A 1 312 ? 2.107 10.042 -15.580 1.00 94.62 312 SER A C 1
ATOM 2293 O O . SER A 1 312 ? 1.158 10.830 -15.557 1.00 94.62 312 SER A O 1
ATOM 2295 N N . VAL A 1 313 ? 2.317 9.162 -14.597 1.00 96.81 313 VAL A N 1
ATOM 2296 C CA . VAL A 1 313 ? 1.356 8.949 -13.503 1.00 96.81 313 VAL A CA 1
ATOM 2297 C C . VAL A 1 313 ? 1.511 10.030 -12.434 1.00 96.81 313 VAL A C 1
ATOM 2299 O O . VAL A 1 313 ? 2.580 10.250 -11.869 1.00 96.81 313 VAL A O 1
ATOM 2302 N N . ALA A 1 314 ? 0.411 10.723 -12.147 1.00 97.50 314 ALA A N 1
ATOM 2303 C CA . ALA A 1 314 ? 0.342 11.818 -11.184 1.00 97.50 314 ALA A CA 1
ATOM 2304 C C . ALA A 1 314 ? -1.108 12.000 -10.697 1.00 97.50 314 ALA A C 1
ATOM 2306 O O . ALA A 1 314 ? -1.980 11.184 -10.998 1.00 97.50 314 ALA A O 1
ATOM 2307 N N . ASP A 1 315 ? -1.390 13.093 -9.983 1.00 97.94 315 ASP A N 1
ATOM 2308 C CA . ASP A 1 315 ? -2.761 13.596 -9.834 1.00 97.94 315 ASP A CA 1
ATOM 2309 C C . ASP A 1 315 ? -3.456 13.655 -11.212 1.00 97.94 315 ASP A C 1
ATOM 2311 O O . ASP A 1 315 ? -2.914 14.313 -12.110 1.00 97.94 315 ASP A O 1
ATOM 2315 N N . PRO A 1 316 ? -4.636 13.023 -11.398 1.00 96.25 316 PRO A N 1
ATOM 2316 C CA . PRO A 1 316 ? -5.346 13.009 -12.678 1.00 96.25 316 PRO A CA 1
ATOM 2317 C C . PRO A 1 316 ? -5.530 14.392 -13.309 1.00 96.25 316 PRO A C 1
ATOM 2319 O O . PRO A 1 316 ? -5.493 14.523 -14.529 1.00 96.25 316 PRO A O 1
ATOM 2322 N N . ARG A 1 317 ? -5.663 15.446 -12.490 1.00 95.88 317 ARG A N 1
ATOM 2323 C CA . ARG A 1 317 ? -5.832 16.837 -12.950 1.00 95.88 317 ARG A CA 1
ATOM 2324 C C . ARG A 1 317 ? -4.571 17.422 -13.595 1.00 95.88 317 ARG A C 1
ATOM 2326 O O . ARG A 1 317 ? -4.636 18.480 -14.210 1.00 95.88 317 ARG A O 1
ATOM 2333 N N . SER A 1 318 ? -3.416 16.784 -13.405 1.00 96.50 318 SER A N 1
ATOM 2334 C CA . SER A 1 318 ? -2.105 17.213 -13.915 1.00 96.50 318 SER A CA 1
ATOM 2335 C C . SER A 1 318 ? -1.483 16.235 -14.917 1.00 96.50 318 SER A C 1
ATOM 2337 O O . SER A 1 318 ? -0.426 16.536 -15.478 1.00 96.50 318 SER A O 1
ATOM 2339 N N . MET A 1 319 ? -2.092 15.066 -15.131 1.00 97.06 319 MET A N 1
ATOM 2340 C CA . MET A 1 319 ? -1.608 14.091 -16.107 1.00 97.06 319 MET A CA 1
ATOM 2341 C C . MET A 1 319 ? -1.751 14.629 -17.536 1.00 97.06 319 MET A C 1
ATOM 2343 O O . MET A 1 319 ? -2.705 15.331 -17.865 1.00 97.06 319 MET A O 1
ATOM 2347 N N . ARG A 1 320 ? -0.787 14.284 -18.398 1.00 96.44 320 ARG A N 1
ATOM 2348 C CA . ARG A 1 320 ? -0.762 14.691 -19.819 1.00 96.44 320 ARG A CA 1
ATOM 2349 C C . ARG A 1 320 ? -1.265 13.612 -20.773 1.00 96.44 320 ARG A C 1
ATOM 2351 O O . ARG A 1 320 ? -1.539 13.898 -21.934 1.00 96.44 320 ARG A O 1
ATOM 2358 N N . VAL A 1 321 ? -1.370 12.386 -20.278 1.00 96.06 321 VAL A N 1
ATOM 2359 C CA . VAL A 1 321 ? -1.920 11.227 -20.978 1.00 96.06 321 VAL A CA 1
ATOM 2360 C C . VAL A 1 321 ? -3.044 10.646 -20.135 1.00 96.06 321 VAL A C 1
ATOM 2362 O O . VAL A 1 321 ? -3.049 10.761 -18.910 1.00 96.06 321 VAL A O 1
ATOM 2365 N N . THR A 1 322 ? -4.018 10.038 -20.792 1.00 97.44 322 THR A N 1
ATOM 2366 C CA . THR A 1 322 ? -5.149 9.382 -20.135 1.00 97.44 322 THR A CA 1
ATOM 2367 C C . THR A 1 322 ? -4.823 7.924 -19.821 1.00 97.44 322 THR A C 1
ATOM 2369 O O . THR A 1 322 ? -4.007 7.300 -20.500 1.00 97.44 322 THR A O 1
ATOM 2372 N N . VAL A 1 323 ? -5.523 7.338 -18.844 1.00 97.69 323 VAL A N 1
ATOM 2373 C CA . VAL A 1 323 ? -5.428 5.893 -18.567 1.00 97.69 323 VAL A CA 1
ATOM 2374 C C . VAL A 1 323 ? -5.757 5.065 -19.814 1.00 97.69 323 VAL A C 1
ATOM 2376 O O . VAL A 1 323 ? -5.076 4.085 -20.084 1.00 97.69 323 VAL A O 1
ATOM 2379 N N . ALA A 1 324 ? -6.741 5.486 -20.615 1.00 97.94 324 ALA A N 1
ATOM 2380 C CA . ALA A 1 324 ? -7.108 4.796 -21.851 1.00 97.94 324 ALA A CA 1
ATOM 2381 C C . ALA A 1 324 ? -5.969 4.772 -22.888 1.00 97.94 324 ALA A C 1
ATOM 2383 O O . ALA A 1 324 ? -5.821 3.790 -23.603 1.00 97.94 324 ALA A O 1
ATOM 2384 N N . GLN A 1 325 ? -5.144 5.823 -22.958 1.00 97.56 325 GLN A N 1
ATOM 2385 C CA . GLN A 1 325 ? -3.966 5.844 -23.834 1.00 97.56 325 GLN A CA 1
ATOM 2386 C C . GLN A 1 325 ? -2.853 4.922 -23.322 1.00 97.56 325 GLN A C 1
ATOM 2388 O O . GLN A 1 325 ? -2.218 4.232 -24.120 1.00 97.56 325 GLN A O 1
ATOM 2393 N N . LEU A 1 326 ? -2.627 4.889 -22.004 1.00 96.94 326 LEU A N 1
ATOM 2394 C CA . LEU A 1 326 ? -1.653 3.982 -21.386 1.00 96.94 326 LEU A CA 1
ATOM 2395 C C . LEU A 1 326 ? -2.076 2.515 -21.561 1.00 96.94 326 LEU A C 1
ATOM 2397 O O . LEU A 1 326 ? -1.256 1.678 -21.928 1.00 96.94 326 LEU A O 1
ATOM 2401 N N . LEU A 1 327 ? -3.367 2.215 -21.409 1.00 97.81 327 LEU A N 1
ATOM 2402 C CA . LEU A 1 327 ? -3.917 0.863 -21.542 1.00 97.81 327 LEU A CA 1
ATOM 2403 C C . LEU A 1 327 ? -4.395 0.511 -22.967 1.00 97.81 327 LEU A C 1
ATOM 2405 O O . LEU A 1 327 ? -5.088 -0.489 -23.155 1.00 97.81 327 LEU A O 1
ATOM 2409 N N . ASP A 1 328 ? -4.026 1.296 -23.986 1.00 97.75 328 ASP A N 1
ATOM 2410 C CA . ASP A 1 328 ? -4.415 1.025 -25.375 1.00 97.75 328 ASP A CA 1
ATOM 2411 C C . ASP A 1 328 ? -3.844 -0.318 -25.862 1.00 97.75 328 ASP A C 1
ATOM 2413 O O . ASP A 1 328 ? -2.630 -0.506 -25.977 1.00 97.75 328 ASP A O 1
ATOM 2417 N N . THR A 1 329 ? -4.727 -1.258 -26.206 1.00 96.06 329 THR A N 1
ATOM 2418 C CA . THR A 1 329 ? -4.340 -2.630 -26.567 1.00 96.06 329 THR A CA 1
ATOM 2419 C C . THR A 1 329 ? -3.411 -2.676 -27.782 1.00 96.06 329 THR A C 1
ATOM 2421 O O . THR A 1 329 ? -2.485 -3.487 -27.825 1.00 96.06 329 THR A O 1
ATOM 2424 N N . ALA A 1 330 ? -3.607 -1.799 -28.774 1.00 96.88 330 ALA A N 1
ATOM 2425 C CA . ALA A 1 330 ? -2.763 -1.774 -29.967 1.00 96.88 330 ALA A CA 1
ATOM 2426 C C . ALA A 1 330 ? -1.351 -1.246 -29.661 1.00 96.88 330 ALA A C 1
ATOM 2428 O O . ALA A 1 330 ? -0.371 -1.750 -30.221 1.00 96.88 330 ALA A O 1
ATOM 2429 N N . ARG A 1 331 ? -1.234 -0.246 -28.779 1.00 97.44 331 ARG A N 1
ATOM 2430 C CA . ARG A 1 331 ? 0.036 0.268 -28.250 1.00 97.44 331 ARG A CA 1
ATOM 2431 C C . ARG A 1 331 ? 0.778 -0.809 -27.472 1.00 97.44 331 ARG A C 1
ATOM 2433 O O . ARG A 1 331 ? 1.926 -1.094 -27.806 1.00 97.44 331 ARG A O 1
ATOM 2440 N N . LEU A 1 332 ? 0.113 -1.458 -26.521 1.00 97.69 332 LEU A N 1
ATOM 2441 C CA . LEU A 1 332 ? 0.718 -2.505 -25.697 1.00 97.69 332 LEU A CA 1
ATOM 2442 C C . LEU A 1 332 ? 1.136 -3.714 -26.532 1.00 97.69 332 LEU A C 1
ATOM 2444 O O . LEU A 1 332 ? 2.232 -4.227 -26.350 1.00 97.69 332 LEU A O 1
ATOM 2448 N N . ALA A 1 333 ? 0.350 -4.109 -27.536 1.00 96.81 333 ALA A N 1
ATOM 2449 C CA . ALA A 1 333 ? 0.753 -5.165 -28.462 1.00 96.81 333 ALA A CA 1
ATOM 2450 C C . ALA A 1 333 ? 1.995 -4.791 -29.297 1.00 96.81 333 ALA A C 1
ATOM 2452 O O . ALA A 1 333 ? 2.770 -5.676 -29.661 1.00 96.81 333 ALA A O 1
ATOM 2453 N N . ARG A 1 334 ? 2.202 -3.505 -29.634 1.00 97.44 334 ARG A N 1
ATOM 2454 C CA . ARG A 1 334 ? 3.439 -3.037 -30.294 1.00 97.44 334 ARG A CA 1
ATOM 2455 C C . ARG A 1 334 ? 4.637 -3.110 -29.353 1.00 97.44 334 ARG A C 1
ATOM 2457 O O . ARG A 1 334 ? 5.681 -3.586 -29.783 1.00 97.44 334 ARG A O 1
ATOM 2464 N N . LEU A 1 335 ? 4.475 -2.669 -28.108 1.00 97.31 335 LEU A N 1
ATOM 2465 C CA . LEU A 1 335 ? 5.528 -2.704 -27.092 1.00 97.31 335 LEU A CA 1
ATOM 2466 C C . LEU A 1 335 ? 5.886 -4.136 -26.685 1.00 97.31 335 LEU A C 1
ATOM 2468 O O . LEU A 1 335 ? 7.057 -4.472 -26.608 1.00 97.31 335 LEU A O 1
ATOM 2472 N N . ALA A 1 336 ? 4.905 -5.026 -26.536 1.00 97.69 336 ALA A N 1
ATOM 2473 C CA . ALA A 1 336 ? 5.159 -6.433 -26.241 1.00 97.69 336 ALA A CA 1
ATOM 2474 C C . ALA A 1 336 ? 6.057 -7.091 -27.306 1.00 97.69 336 ALA A C 1
ATOM 2476 O O . ALA A 1 336 ? 6.924 -7.886 -26.970 1.00 97.69 336 ALA A O 1
ATOM 2477 N N . ARG A 1 337 ? 5.937 -6.708 -28.588 1.00 97.00 337 ARG A N 1
ATOM 2478 C CA . ARG A 1 337 ? 6.813 -7.224 -29.659 1.00 97.00 337 ARG A CA 1
ATOM 2479 C C . ARG A 1 337 ? 8.278 -6.796 -29.545 1.00 97.00 337 ARG A C 1
ATOM 2481 O O . ARG A 1 337 ? 9.098 -7.346 -30.271 1.00 97.00 337 ARG A O 1
ATOM 2488 N N . THR A 1 338 ? 8.615 -5.831 -28.689 1.00 96.31 338 THR A N 1
ATOM 2489 C CA . THR A 1 338 ? 10.014 -5.456 -28.432 1.00 96.31 338 THR A CA 1
ATOM 2490 C C . THR A 1 338 ? 10.664 -6.320 -27.354 1.00 96.31 338 THR A C 1
ATOM 2492 O O . THR A 1 338 ? 11.861 -6.180 -27.126 1.00 96.31 338 THR A O 1
ATOM 2495 N N . ILE A 1 339 ? 9.897 -7.175 -26.672 1.00 97.75 339 ILE A N 1
ATOM 2496 C CA . ILE A 1 339 ? 10.408 -8.088 -25.651 1.00 97.75 339 ILE A CA 1
ATOM 2497 C C . ILE A 1 339 ? 10.691 -9.437 -26.319 1.00 97.75 339 ILE A C 1
ATOM 2499 O O . ILE A 1 339 ? 9.773 -10.124 -26.769 1.00 97.75 339 ILE A O 1
ATOM 2503 N N . ASP A 1 340 ? 11.964 -9.817 -26.366 1.00 97.62 340 ASP A N 1
ATOM 2504 C CA . ASP A 1 340 ? 12.403 -11.159 -26.748 1.00 97.62 340 ASP A CA 1
ATOM 2505 C C . ASP A 1 340 ? 12.615 -11.999 -25.477 1.00 97.62 340 ASP A C 1
ATOM 2507 O O . ASP A 1 340 ? 13.519 -11.684 -24.707 1.00 97.62 340 ASP A O 1
ATOM 2511 N N . PRO A 1 341 ? 11.843 -13.076 -25.231 1.00 97.44 341 PRO A N 1
ATOM 2512 C CA . PRO A 1 341 ? 12.027 -13.921 -24.052 1.00 97.44 341 PRO A CA 1
ATOM 2513 C C . PRO A 1 341 ? 13.434 -14.510 -23.901 1.00 97.44 341 PRO A C 1
ATOM 2515 O O . PRO A 1 341 ? 13.856 -14.751 -22.772 1.00 97.44 341 PRO A O 1
ATOM 2518 N N . GLY A 1 342 ? 14.162 -14.721 -25.005 1.00 96.31 342 GLY A N 1
ATOM 2519 C CA . GLY A 1 342 ? 15.548 -15.203 -25.014 1.00 96.31 342 GLY A CA 1
ATOM 2520 C C . GLY A 1 342 ? 16.598 -14.086 -25.056 1.00 96.31 342 GLY A C 1
ATOM 2521 O O . GLY A 1 342 ? 17.787 -14.374 -25.198 1.00 96.31 342 GLY A O 1
ATOM 2522 N N . GLY A 1 343 ? 16.167 -12.826 -24.958 1.00 95.44 343 GLY A N 1
ATOM 2523 C CA . GLY A 1 343 ? 16.993 -11.646 -25.163 1.00 95.44 343 GLY A CA 1
ATOM 2524 C C . GLY A 1 343 ? 18.012 -11.369 -24.054 1.00 95.44 343 GLY A C 1
ATOM 2525 O O . GLY A 1 343 ? 18.032 -11.984 -22.981 1.00 95.44 343 GLY A O 1
ATOM 2526 N N . SER A 1 344 ? 18.883 -10.400 -24.336 1.00 95.94 344 SER A N 1
ATOM 2527 C CA . SER A 1 344 ? 19.846 -9.857 -23.374 1.00 95.94 344 SER A CA 1
ATOM 2528 C C . SER A 1 344 ? 19.196 -8.833 -22.442 1.00 95.94 344 SER A C 1
ATOM 2530 O O . SER A 1 344 ? 18.198 -8.198 -22.781 1.00 95.94 344 SER A O 1
ATOM 2532 N N . ALA A 1 345 ? 19.791 -8.642 -21.267 1.00 91.62 345 ALA A N 1
ATOM 2533 C CA . ALA A 1 345 ? 19.385 -7.605 -20.333 1.00 91.62 345 ALA A CA 1
ATOM 2534 C C . ALA A 1 345 ? 19.554 -6.208 -20.961 1.00 91.62 345 ALA A C 1
ATOM 2536 O O . ALA A 1 345 ? 20.553 -5.959 -21.646 1.00 91.62 345 ALA A O 1
ATOM 2537 N N . PRO A 1 346 ? 18.626 -5.270 -20.707 1.00 88.69 346 PRO A N 1
ATOM 2538 C CA . PRO A 1 346 ? 18.827 -3.879 -21.079 1.00 88.69 346 PRO A CA 1
ATOM 2539 C C . PRO A 1 346 ? 20.002 -3.284 -20.283 1.00 88.69 346 PRO A C 1
ATOM 2541 O O . PRO A 1 346 ? 20.326 -3.779 -19.197 1.00 88.69 346 PRO A O 1
ATOM 2544 N N . PRO A 1 347 ? 20.619 -2.195 -20.771 1.00 83.06 347 PRO A N 1
ATOM 2545 C CA . PRO A 1 347 ? 21.680 -1.512 -20.043 1.00 83.06 347 PRO A CA 1
ATOM 2546 C C . PRO A 1 347 ? 21.243 -1.121 -18.626 1.00 83.06 347 PRO A C 1
ATOM 2548 O O . PRO A 1 347 ? 20.146 -0.596 -18.423 1.00 83.06 347 PRO A O 1
ATOM 2551 N N . ALA A 1 348 ? 22.117 -1.361 -17.648 1.00 76.81 348 ALA A N 1
ATOM 2552 C CA . ALA A 1 348 ? 21.895 -0.918 -16.278 1.00 76.81 348 ALA A CA 1
ATOM 2553 C C . ALA A 1 348 ? 22.045 0.609 -16.163 1.00 76.81 348 ALA A C 1
ATOM 2555 O O . ALA A 1 348 ? 22.888 1.216 -16.828 1.00 76.81 348 ALA A O 1
ATOM 2556 N N . SER A 1 349 ? 21.261 1.220 -15.277 1.00 73.88 349 SER A N 1
ATOM 2557 C CA . SER A 1 349 ? 21.473 2.596 -14.826 1.00 73.88 349 SER A CA 1
ATOM 2558 C C . SER A 1 349 ? 22.428 2.619 -13.629 1.00 73.88 349 SER A C 1
ATOM 2560 O O . SER A 1 349 ? 22.494 1.675 -12.841 1.00 73.88 349 SER A O 1
ATOM 2562 N N . ALA A 1 350 ? 23.171 3.716 -13.478 1.00 62.00 350 ALA A N 1
ATOM 2563 C CA . ALA A 1 350 ? 24.092 3.919 -12.360 1.00 62.00 350 ALA A CA 1
ATOM 2564 C C . ALA A 1 350 ? 23.383 4.285 -11.042 1.00 62.00 350 ALA A C 1
ATOM 2566 O O . ALA A 1 350 ? 24.030 4.324 -9.996 1.00 62.00 350 ALA A O 1
ATOM 2567 N N . THR A 1 351 ? 22.081 4.581 -11.082 1.00 62.88 351 THR A N 1
ATOM 2568 C CA . THR A 1 351 ? 21.327 5.111 -9.942 1.00 62.88 351 THR A CA 1
ATOM 2569 C C . THR A 1 351 ? 20.304 4.104 -9.429 1.00 62.88 351 THR A C 1
ATOM 2571 O O . THR A 1 351 ? 19.446 3.651 -10.182 1.00 62.88 351 THR A O 1
ATOM 2574 N N . ASP A 1 352 ? 20.369 3.808 -8.133 1.00 62.06 352 ASP A N 1
ATOM 2575 C CA . ASP A 1 352 ? 19.259 3.240 -7.368 1.00 62.06 352 ASP A CA 1
ATOM 2576 C C . ASP A 1 352 ? 18.794 4.302 -6.370 1.00 62.06 352 ASP A C 1
ATOM 2578 O O . ASP A 1 352 ? 19.590 4.756 -5.541 1.00 62.06 352 ASP A O 1
ATOM 2582 N N . ARG A 1 353 ? 17.520 4.701 -6.412 1.00 61.56 353 ARG A N 1
ATOM 2583 C CA . ARG A 1 353 ? 16.912 5.433 -5.300 1.00 61.56 353 ARG A CA 1
ATOM 2584 C C . ARG A 1 353 ? 16.564 4.459 -4.180 1.00 61.56 353 ARG A C 1
ATOM 2586 O O . ARG A 1 353 ? 16.235 3.294 -4.405 1.00 61.56 353 ARG A O 1
ATOM 2593 N N . ALA A 1 354 ? 16.612 4.955 -2.948 1.00 56.78 354 ALA A N 1
ATOM 2594 C CA . ALA A 1 354 ? 16.145 4.198 -1.797 1.00 56.78 354 ALA A CA 1
ATOM 2595 C C . ALA A 1 354 ? 14.625 3.982 -1.900 1.00 56.78 354 ALA A C 1
ATOM 2597 O O . ALA A 1 354 ? 13.849 4.935 -1.813 1.00 56.78 354 ALA A O 1
ATOM 2598 N N . ASP A 1 355 ? 14.204 2.730 -2.079 1.00 60.38 355 ASP A N 1
ATOM 2599 C CA . ASP A 1 355 ? 12.794 2.353 -2.008 1.00 60.38 355 ASP A CA 1
ATOM 2600 C C . ASP A 1 355 ? 12.285 2.398 -0.562 1.00 60.38 355 ASP A C 1
ATOM 2602 O O . ASP A 1 355 ? 13.019 2.128 0.389 1.00 60.38 355 ASP A O 1
ATOM 2606 N N . GLN A 1 356 ? 10.999 2.699 -0.407 1.00 63.31 356 GLN A N 1
ATOM 2607 C CA . GLN A 1 356 ? 10.318 2.797 0.881 1.00 63.31 356 GLN A CA 1
ATOM 2608 C C . GLN A 1 356 ? 9.199 1.744 0.949 1.00 63.31 356 GLN A C 1
ATOM 2610 O O . GLN A 1 356 ? 8.034 2.040 0.664 1.00 63.31 356 GLN A O 1
ATOM 2615 N N . PRO A 1 357 ? 9.515 0.484 1.310 1.00 60.44 357 PRO A N 1
ATOM 2616 C CA . PRO A 1 357 ? 8.584 -0.640 1.209 1.00 60.44 357 PRO A CA 1
ATOM 2617 C C . PRO A 1 357 ? 7.581 -0.743 2.379 1.00 60.44 357 PRO A C 1
ATOM 2619 O O . PRO A 1 357 ? 6.980 -1.807 2.591 1.00 60.44 357 PRO A O 1
ATOM 2622 N N . ASN A 1 358 ? 7.390 0.331 3.150 1.00 74.69 358 ASN A N 1
ATOM 2623 C CA . ASN A 1 358 ? 6.689 0.311 4.433 1.00 74.69 358 ASN A CA 1
ATOM 2624 C C . ASN A 1 358 ? 5.205 0.655 4.267 1.00 74.69 358 ASN A C 1
ATOM 2626 O O . ASN A 1 358 ? 4.801 1.741 3.865 1.00 74.69 358 ASN A O 1
ATOM 2630 N N . THR A 1 359 ? 4.348 -0.332 4.477 1.00 83.62 359 THR A N 1
ATOM 2631 C CA . THR A 1 359 ? 2.910 -0.293 4.186 1.00 83.62 359 THR A CA 1
ATOM 2632 C C . THR A 1 359 ? 2.276 -1.494 4.877 1.00 83.62 359 THR A C 1
ATOM 2634 O O . THR A 1 359 ? 2.980 -2.481 5.089 1.00 83.62 359 THR A O 1
ATOM 2637 N N . VAL A 1 360 ? 0.979 -1.420 5.182 1.00 89.88 360 VAL A N 1
ATOM 2638 C CA . VAL A 1 360 ? 0.184 -2.588 5.579 1.00 89.88 360 VAL A CA 1
ATOM 2639 C C . VAL A 1 360 ? -0.907 -2.881 4.559 1.00 89.88 360 VAL A C 1
ATOM 2641 O O . VAL A 1 360 ? -1.461 -1.962 3.947 1.00 89.88 360 VAL A O 1
ATOM 2644 N N . TYR A 1 361 ? -1.219 -4.162 4.396 1.00 96.31 361 TYR A N 1
ATOM 2645 C CA . TYR A 1 361 ? -2.292 -4.635 3.527 1.00 96.31 361 TYR A CA 1
ATOM 2646 C C . TYR A 1 361 ? -3.365 -5.386 4.326 1.00 96.31 361 TYR A C 1
ATOM 2648 O O . TYR A 1 361 ? -3.072 -5.942 5.390 1.00 96.31 361 TYR A O 1
ATOM 2656 N N . ILE A 1 362 ? -4.606 -5.353 3.838 1.00 98.50 362 ILE A N 1
ATOM 2657 C CA . ILE A 1 362 ? -5.784 -5.955 4.467 1.00 98.50 362 ILE A CA 1
ATOM 2658 C C . ILE A 1 362 ? -6.681 -6.550 3.378 1.00 98.50 362 ILE A C 1
ATOM 2660 O O . ILE A 1 362 ? -6.991 -5.880 2.388 1.00 98.50 362 ILE A O 1
ATOM 2664 N N . ILE A 1 363 ? -7.157 -7.776 3.588 1.00 98.81 363 ILE A N 1
ATOM 2665 C CA . ILE A 1 363 ? -8.245 -8.364 2.797 1.00 98.81 363 ILE A CA 1
ATOM 2666 C C . ILE A 1 363 ? -9.315 -8.878 3.748 1.00 98.81 363 ILE A C 1
ATOM 2668 O O . ILE A 1 363 ? -9.000 -9.491 4.766 1.00 98.81 363 ILE A O 1
ATOM 2672 N N . ALA A 1 364 ? -10.580 -8.657 3.407 1.00 98.88 364 ALA A N 1
ATOM 2673 C CA . ALA A 1 364 ? -11.708 -9.280 4.086 1.00 98.88 364 ALA A CA 1
ATOM 2674 C C . ALA A 1 364 ? -12.721 -9.796 3.063 1.00 98.88 364 ALA A C 1
ATOM 2676 O O . ALA A 1 364 ? -13.047 -9.099 2.102 1.00 98.88 364 ALA A O 1
ATOM 2677 N N . VAL A 1 365 ? -13.226 -11.005 3.290 1.00 98.81 365 VAL A N 1
ATOM 2678 C CA . VAL A 1 365 ? -14.319 -11.621 2.535 1.00 98.81 365 VAL A CA 1
ATOM 2679 C C . VAL A 1 365 ? -15.353 -12.122 3.532 1.00 98.81 365 VAL A C 1
ATOM 2681 O O . VAL A 1 365 ? -15.011 -12.893 4.432 1.00 98.81 365 VAL A O 1
ATOM 2684 N N . ASP A 1 366 ? -16.603 -11.695 3.380 1.00 98.50 366 ASP A N 1
ATOM 2685 C CA . ASP A 1 366 ? -17.702 -12.106 4.258 1.00 98.50 366 ASP A CA 1
ATOM 2686 C C . ASP A 1 366 ? -18.584 -13.210 3.652 1.00 98.50 366 ASP A C 1
ATOM 2688 O O . ASP A 1 366 ? -18.402 -13.656 2.513 1.00 98.50 366 ASP A O 1
ATOM 2692 N N . ALA A 1 367 ? -19.558 -13.662 4.445 1.00 96.50 367 ALA A N 1
ATOM 2693 C CA . ALA A 1 367 ? -20.479 -14.731 4.069 1.00 96.50 367 ALA A CA 1
ATOM 2694 C C . ALA A 1 367 ? -21.488 -14.307 2.997 1.00 96.50 367 ALA A C 1
ATOM 2696 O O . ALA A 1 367 ? -22.049 -15.163 2.315 1.00 96.50 367 ALA A O 1
ATOM 2697 N N . GLN A 1 368 ? -21.714 -13.002 2.834 1.00 96.50 368 GLN A N 1
ATOM 2698 C CA . GLN A 1 368 ? -22.585 -12.452 1.798 1.00 96.50 368 GLN A CA 1
ATOM 2699 C C . GLN A 1 368 ? -21.860 -12.323 0.451 1.00 96.50 368 GLN A C 1
ATOM 2701 O O . GLN A 1 368 ? -22.509 -12.090 -0.566 1.00 96.50 368 GLN A O 1
ATOM 2706 N N . GLY A 1 369 ? -20.539 -12.522 0.432 1.00 96.88 369 GLY A N 1
ATOM 2707 C CA . GLY A 1 369 ? -19.701 -12.454 -0.759 1.00 96.88 369 GLY A CA 1
ATOM 2708 C C . GLY A 1 369 ? -19.118 -11.069 -1.020 1.00 96.88 369 GLY A C 1
ATOM 2709 O O . GLY A 1 369 ? -18.564 -10.858 -2.099 1.00 96.88 369 GLY A O 1
ATOM 2710 N N . ASN A 1 370 ? -19.234 -10.124 -0.080 1.00 98.75 370 ASN A N 1
ATOM 2711 C CA . ASN A 1 370 ? -18.555 -8.843 -0.229 1.00 98.75 370 ASN A CA 1
ATOM 2712 C C . ASN A 1 370 ? -17.054 -9.035 -0.032 1.00 98.75 370 ASN A C 1
ATOM 2714 O O . ASN A 1 370 ? -16.617 -9.850 0.786 1.00 98.75 370 ASN A O 1
ATOM 2718 N N . VAL A 1 371 ? -16.265 -8.249 -0.761 1.00 98.88 371 VAL A N 1
ATOM 2719 C CA . VAL A 1 371 ? -14.803 -8.349 -0.743 1.00 98.88 371 VAL A CA 1
ATOM 2720 C C . VAL A 1 371 ? -14.203 -6.968 -0.563 1.00 98.88 371 VAL A C 1
ATOM 2722 O O . VAL A 1 371 ? -14.496 -6.067 -1.343 1.00 98.88 371 VAL A O 1
ATOM 2725 N N . VAL A 1 372 ? -13.326 -6.810 0.424 1.00 98.94 372 VAL A N 1
ATOM 2726 C CA . VAL A 1 372 ? -12.473 -5.627 0.577 1.00 98.94 372 VAL A CA 1
ATOM 2727 C C . VAL A 1 372 ? -11.034 -6.006 0.271 1.00 98.94 372 VAL A C 1
ATOM 2729 O O . VAL A 1 372 ? -10.503 -6.962 0.829 1.00 98.94 372 VAL A O 1
ATOM 2732 N N . SER A 1 373 ? -10.398 -5.212 -0.581 1.00 98.75 373 SER A N 1
ATOM 2733 C CA . SER A 1 373 ? -8.973 -5.236 -0.895 1.00 98.75 373 SER A CA 1
ATOM 2734 C C . SER A 1 373 ? -8.422 -3.853 -0.547 1.00 98.75 373 SER A C 1
ATOM 2736 O O . SER A 1 373 ? -8.688 -2.879 -1.250 1.00 98.75 373 SER A O 1
ATOM 2738 N N . MET A 1 374 ? -7.742 -3.731 0.594 1.00 98.56 374 MET A N 1
ATOM 2739 C CA . MET A 1 374 ? -7.399 -2.443 1.203 1.00 98.56 374 MET A CA 1
ATOM 2740 C C . MET A 1 374 ? -5.915 -2.348 1.540 1.00 98.56 374 MET A C 1
ATOM 2742 O O . MET A 1 374 ? -5.270 -3.310 1.952 1.00 98.56 374 MET A O 1
ATOM 2746 N N . ILE A 1 375 ? -5.379 -1.141 1.401 1.00 97.69 375 ILE A N 1
ATOM 2747 C CA . ILE A 1 375 ? -3.985 -0.835 1.684 1.00 97.69 375 ILE A CA 1
ATOM 2748 C C . ILE A 1 375 ? -3.866 0.539 2.343 1.00 97.69 375 ILE A C 1
ATOM 2750 O O . ILE A 1 375 ? -4.525 1.494 1.925 1.00 97.69 375 ILE A O 1
ATOM 2754 N N . GLN A 1 376 ? -3.025 0.653 3.374 1.00 96.44 376 GLN A N 1
ATOM 2755 C CA . GLN A 1 376 ? -2.787 1.918 4.078 1.00 96.44 376 GLN A CA 1
ATOM 2756 C C . GLN A 1 376 ? -1.331 2.072 4.513 1.00 96.44 376 GLN A C 1
ATOM 2758 O O . GLN A 1 376 ? -0.629 1.082 4.732 1.00 96.44 376 GLN A O 1
ATOM 2763 N N . SER A 1 377 ? -0.838 3.311 4.597 1.00 96.69 377 SER A N 1
ATOM 2764 C CA . SER A 1 377 ? 0.605 3.534 4.741 1.00 96.69 377 SER A CA 1
ATOM 2765 C C . SER A 1 377 ? 0.997 4.932 5.232 1.00 96.69 377 SER A C 1
ATOM 2767 O O . SER A 1 377 ? 0.338 5.920 4.908 1.00 96.69 377 SER A O 1
ATOM 2769 N N . LEU A 1 378 ? 2.140 5.005 5.927 1.00 96.88 378 LEU A N 1
ATOM 2770 C CA . LEU A 1 378 ? 2.918 6.223 6.207 1.00 96.88 378 LEU A CA 1
ATOM 2771 C C . LEU A 1 378 ? 3.958 6.565 5.115 1.00 96.88 378 LEU A C 1
ATOM 2773 O O . LEU A 1 378 ? 4.672 7.555 5.232 1.00 96.88 378 LEU A O 1
ATOM 2777 N N . PHE A 1 379 ? 4.005 5.777 4.044 1.00 94.25 379 PHE A N 1
ATOM 2778 C CA . PHE A 1 379 ? 5.034 5.683 3.006 1.00 94.25 379 PHE A CA 1
ATOM 2779 C C . PHE A 1 379 ? 6.364 5.077 3.471 1.00 94.25 379 PHE A C 1
ATOM 2781 O O . PHE A 1 379 ? 6.601 3.894 3.237 1.00 94.25 379 PHE A O 1
ATOM 2788 N N . ALA A 1 380 ? 7.235 5.863 4.094 1.00 92.19 380 ALA A N 1
ATOM 2789 C CA . ALA A 1 380 ? 8.465 5.351 4.690 1.00 92.19 380 ALA A CA 1
ATOM 2790 C C . ALA A 1 380 ? 8.206 4.765 6.080 1.00 92.19 380 ALA A C 1
ATOM 2792 O O . ALA A 1 380 ? 7.151 4.992 6.675 1.00 92.19 380 ALA A O 1
ATOM 2793 N N . SER A 1 381 ? 9.188 4.034 6.614 1.00 93.56 381 SER A N 1
ATOM 2794 C CA . SER A 1 381 ? 9.130 3.608 8.013 1.00 93.56 381 SER A CA 1
ATOM 2795 C C . SER A 1 381 ? 9.116 4.855 8.899 1.00 93.56 381 SER A C 1
ATOM 2797 O O . SER A 1 381 ? 9.932 5.761 8.693 1.00 93.56 381 SER A O 1
ATOM 2799 N N . PHE A 1 382 ? 8.143 4.946 9.804 1.00 96.38 382 PHE A N 1
ATOM 2800 C CA . PHE A 1 382 ? 7.800 6.143 10.583 1.00 96.38 382 PHE A CA 1
ATOM 2801 C C . PHE A 1 382 ? 7.525 7.404 9.745 1.00 96.38 382 PHE A C 1
ATOM 2803 O O . PHE A 1 382 ? 7.538 8.522 10.259 1.00 96.38 382 PHE A O 1
ATOM 2810 N N . GLY A 1 383 ? 7.248 7.238 8.449 1.00 96.25 383 GLY A N 1
ATOM 2811 C CA . GLY A 1 383 ? 6.924 8.307 7.517 1.00 96.25 383 GLY A CA 1
ATOM 2812 C C . GLY A 1 383 ? 7.938 9.447 7.534 1.00 96.25 383 GLY A C 1
ATOM 2813 O O . GLY A 1 383 ? 9.098 9.293 7.155 1.00 96.25 383 GLY A O 1
ATOM 2814 N N . SER A 1 384 ? 7.479 10.618 7.969 1.00 96.56 384 SER A N 1
ATOM 2815 C CA . SER A 1 384 ? 8.287 11.840 8.058 1.00 96.56 384 SER A CA 1
ATOM 2816 C C . SER A 1 384 ? 9.283 11.840 9.219 1.00 96.56 384 SER A C 1
ATOM 2818 O O . SER A 1 384 ? 10.109 12.748 9.292 1.00 96.56 384 SER A O 1
ATOM 2820 N N . GLY A 1 385 ? 9.218 10.849 10.111 1.00 95.75 385 GLY A N 1
ATOM 2821 C CA . GLY A 1 385 ? 9.938 10.830 11.385 1.00 95.75 385 GLY A CA 1
ATOM 2822 C C . GLY A 1 385 ? 9.297 11.718 12.455 1.00 95.75 385 GLY A C 1
ATOM 2823 O O . GLY A 1 385 ? 9.802 11.791 13.565 1.00 95.75 385 GLY A O 1
ATOM 2824 N N . LEU A 1 386 ? 8.190 12.392 12.132 1.00 96.69 386 LEU A N 1
ATOM 2825 C CA . LEU A 1 386 ? 7.510 13.311 13.032 1.00 96.69 386 LEU A CA 1
ATOM 2826 C C . LEU A 1 386 ? 6.384 12.618 13.794 1.00 96.69 386 LEU A C 1
ATOM 2828 O O . LEU A 1 386 ? 5.498 12.012 13.179 1.00 96.69 386 LEU A O 1
ATOM 2832 N N . VAL A 1 387 ? 6.370 12.803 15.114 1.00 97.62 387 VAL A N 1
ATOM 2833 C CA . VAL A 1 387 ? 5.246 12.434 15.975 1.00 97.62 387 VAL A CA 1
ATOM 2834 C C . VAL A 1 387 ? 4.631 13.698 16.562 1.00 97.62 387 VAL A C 1
ATOM 2836 O O . VAL A 1 387 ? 5.291 14.477 17.247 1.00 97.62 387 VAL A O 1
ATOM 2839 N N . VAL A 1 388 ? 3.345 13.924 16.290 1.00 97.25 388 VAL A N 1
ATOM 2840 C CA . VAL A 1 388 ? 2.646 15.132 16.742 1.00 97.25 388 VAL A CA 1
ATOM 2841 C C . VAL A 1 388 ? 2.573 15.134 18.270 1.00 97.25 388 VAL A C 1
ATOM 2843 O O . VAL A 1 388 ? 1.915 14.283 18.880 1.00 97.25 388 VAL A O 1
ATOM 2846 N N . SER A 1 389 ? 3.242 16.117 18.876 1.00 92.44 389 SER A N 1
ATOM 2847 C CA . SER A 1 389 ? 3.373 16.264 20.329 1.00 92.44 389 SER A CA 1
ATOM 2848 C C . SER A 1 389 ? 2.029 16.170 21.060 1.00 92.44 389 SER A C 1
ATOM 2850 O O . SER A 1 389 ? 1.069 16.851 20.693 1.00 92.44 389 SER A O 1
ATOM 2852 N N . GLY A 1 390 ? 1.961 15.321 22.090 1.00 93.38 390 GLY A N 1
ATOM 2853 C CA . GLY A 1 390 ? 0.773 15.130 22.927 1.00 93.38 390 GLY A CA 1
ATOM 2854 C C . GLY A 1 390 ? -0.328 14.275 22.293 1.00 93.38 390 GLY A C 1
ATOM 2855 O O . GLY A 1 390 ? -1.389 14.115 22.894 1.00 93.38 390 GLY A O 1
ATOM 2856 N N . THR A 1 391 ? -0.111 13.732 21.090 1.00 96.81 391 THR A N 1
ATOM 2857 C CA . THR A 1 391 ? -1.125 12.936 20.376 1.00 96.81 391 THR A CA 1
ATOM 2858 C C . THR A 1 391 ? -0.671 11.526 20.011 1.00 96.81 391 THR A C 1
ATOM 2860 O O . THR A 1 391 ? -1.524 10.693 19.709 1.00 96.81 391 THR A O 1
ATOM 2863 N N . GLY A 1 392 ? 0.638 11.252 19.989 1.00 95.56 392 GLY A N 1
ATOM 2864 C CA . GLY A 1 392 ? 1.196 9.990 19.495 1.00 95.56 392 GLY A CA 1
ATOM 2865 C C . GLY A 1 392 ? 0.995 9.728 17.993 1.00 95.56 392 GLY A C 1
ATOM 2866 O O . GLY A 1 392 ? 1.298 8.632 17.527 1.00 95.56 392 GLY A O 1
ATOM 2867 N N . VAL A 1 393 ? 0.483 10.693 17.217 1.00 98.12 393 VAL A N 1
ATOM 2868 C CA . VAL A 1 393 ? 0.225 10.513 15.780 1.00 98.12 393 VAL A CA 1
ATOM 2869 C C . VAL A 1 393 ? 1.521 10.657 14.988 1.00 98.12 393 VAL A C 1
ATOM 2871 O O . VAL A 1 393 ? 2.074 11.751 14.881 1.00 98.12 393 VAL A O 1
ATOM 2874 N N . VAL A 1 394 ? 1.973 9.555 14.389 1.00 98.19 394 VAL A N 1
ATOM 2875 C CA . VAL A 1 394 ? 3.061 9.545 13.402 1.00 98.19 394 VAL A CA 1
ATOM 2876 C C . VAL A 1 394 ? 2.537 10.076 12.065 1.00 98.19 394 VAL A C 1
ATOM 2878 O O . VAL A 1 394 ? 1.501 9.613 11.582 1.00 98.19 394 VAL A O 1
ATOM 2881 N N . LEU A 1 395 ? 3.244 11.031 11.456 1.00 98.19 395 LEU A N 1
ATOM 2882 C CA . LEU A 1 395 ? 2.852 11.637 10.179 1.00 98.19 395 LEU A CA 1
ATOM 2883 C C . LEU A 1 395 ? 3.572 10.989 8.997 1.00 98.19 395 LEU A C 1
ATOM 2885 O O . LEU A 1 395 ? 4.800 10.861 8.996 1.00 98.19 395 LEU A O 1
ATOM 2889 N N . HIS A 1 396 ? 2.821 10.648 7.950 1.00 97.81 396 HIS A N 1
ATOM 2890 C CA . HIS A 1 396 ? 3.384 10.108 6.716 1.00 97.81 396 HIS A CA 1
ATOM 2891 C C . HIS A 1 396 ? 4.327 11.107 6.023 1.00 97.81 396 HIS A C 1
ATOM 2893 O O . HIS A 1 396 ? 4.189 12.322 6.169 1.00 97.81 396 HIS A O 1
ATOM 2899 N N . ASN A 1 397 ? 5.211 10.621 5.156 1.00 97.06 397 ASN A N 1
ATOM 2900 C CA . ASN A 1 397 ? 6.047 11.449 4.272 1.00 97.06 397 ASN A CA 1
ATOM 2901 C C . ASN A 1 397 ? 5.626 11.352 2.798 1.00 97.06 397 ASN A C 1
ATOM 2903 O O . ASN A 1 397 ? 6.472 11.415 1.906 1.00 97.06 397 ASN A O 1
ATOM 2907 N N . ARG A 1 398 ? 4.334 11.167 2.500 1.00 96.38 398 ARG A N 1
ATOM 2908 C CA . ARG A 1 398 ? 3.861 10.913 1.130 1.00 96.38 398 ARG A CA 1
ATOM 2909 C C . ARG A 1 398 ? 4.228 12.013 0.121 1.00 96.38 398 ARG A C 1
ATOM 2911 O O . ARG A 1 398 ? 4.501 11.709 -1.037 1.00 96.38 398 ARG A O 1
ATOM 2918 N N . GLY A 1 399 ? 4.322 13.268 0.559 1.00 96.75 399 GLY A N 1
ATOM 2919 C CA . GLY A 1 399 ? 4.769 14.395 -0.263 1.00 96.75 399 GLY A CA 1
ATOM 2920 C C . GLY A 1 399 ? 6.215 14.277 -0.765 1.00 96.75 399 GLY A C 1
ATOM 2921 O O . GLY A 1 399 ? 6.587 14.977 -1.703 1.00 96.75 399 GLY A O 1
ATOM 2922 N N . SER A 1 400 ? 7.022 13.364 -0.215 1.00 95.88 400 SER A N 1
ATOM 2923 C CA . SER A 1 400 ? 8.354 13.047 -0.755 1.00 95.88 400 SER A CA 1
ATOM 2924 C C . SER A 1 400 ? 8.320 12.476 -2.178 1.00 95.88 400 SER A C 1
ATOM 2926 O O . SER A 1 400 ? 9.326 12.530 -2.879 1.00 95.88 400 SER A O 1
ATOM 2928 N N . LEU A 1 401 ? 7.162 11.982 -2.631 1.00 95.00 401 LEU A N 1
ATOM 2929 C CA . LEU A 1 401 ? 6.982 11.482 -3.991 1.00 95.00 401 LEU A CA 1
ATOM 2930 C C . LEU A 1 401 ? 6.762 12.589 -5.028 1.00 95.00 401 LEU A C 1
ATOM 2932 O O . LEU A 1 401 ? 6.712 12.269 -6.209 1.00 95.00 401 LEU A O 1
ATOM 2936 N N . PHE A 1 402 ? 6.627 13.867 -4.653 1.00 97.56 402 PHE A N 1
ATOM 2937 C CA . PHE A 1 402 ? 6.576 14.943 -5.648 1.00 97.56 402 PHE A CA 1
ATOM 2938 C C . PHE A 1 402 ? 7.930 15.164 -6.327 1.00 97.56 402 PHE A C 1
ATOM 2940 O O . PHE A 1 402 ? 8.989 15.101 -5.704 1.00 97.56 402 PHE A O 1
ATOM 2947 N N . SER A 1 403 ? 7.881 15.539 -7.603 1.00 96.06 403 SER A N 1
ATOM 2948 C CA . SER A 1 403 ? 9.039 16.064 -8.318 1.00 96.06 403 SER A CA 1
ATOM 2949 C C . SER A 1 403 ? 9.266 17.542 -7.982 1.00 96.06 403 SER A C 1
ATOM 2951 O O . SER A 1 403 ? 8.315 18.314 -7.810 1.00 96.06 403 SER A O 1
ATOM 2953 N N . LEU A 1 404 ? 10.536 17.953 -7.928 1.00 95.75 404 LEU A N 1
ATOM 2954 C CA . LEU A 1 404 ? 10.925 19.365 -7.900 1.00 95.75 404 LEU A CA 1
ATOM 2955 C C . LEU A 1 404 ? 11.185 19.938 -9.299 1.00 95.75 404 LEU A C 1
ATOM 2957 O O . LEU A 1 404 ? 11.541 21.113 -9.392 1.00 95.75 404 LEU A O 1
ATOM 2961 N N . ASP A 1 405 ? 11.026 19.157 -10.368 1.00 95.06 405 ASP A N 1
ATOM 2962 C CA . ASP A 1 405 ? 11.000 19.664 -11.741 1.00 95.06 405 ASP A CA 1
ATOM 2963 C C . ASP A 1 405 ? 9.605 20.240 -12.054 1.00 95.06 405 ASP A C 1
ATOM 2965 O O . ASP A 1 405 ? 8.642 19.473 -12.126 1.00 95.06 405 ASP A O 1
ATOM 2969 N N . PRO A 1 406 ? 9.464 21.564 -12.276 1.00 94.88 406 PRO A N 1
ATOM 2970 C CA . PRO A 1 406 ? 8.183 22.179 -12.631 1.00 94.88 406 PRO A CA 1
ATOM 2971 C C . PRO A 1 406 ? 7.580 21.639 -13.937 1.00 94.88 406 PRO A C 1
ATOM 2973 O O . PRO A 1 406 ? 6.375 21.764 -14.152 1.00 94.88 406 PRO A O 1
ATOM 2976 N N . GLY A 1 407 ? 8.406 21.061 -14.815 1.00 95.50 407 GLY A N 1
ATOM 2977 C CA . GLY A 1 407 ? 7.986 20.449 -16.071 1.00 95.50 407 GLY A CA 1
ATOM 2978 C C . GLY A 1 407 ? 7.373 19.057 -15.917 1.00 95.50 407 GLY A C 1
ATOM 2979 O O . GLY A 1 407 ? 6.778 18.561 -16.876 1.00 95.50 407 GLY A O 1
ATOM 2980 N N . HIS A 1 408 ? 7.460 18.432 -14.743 1.00 97.06 408 HIS A N 1
ATOM 2981 C CA . HIS A 1 408 ? 6.971 17.076 -14.507 1.00 97.06 408 HIS A CA 1
ATOM 2982 C C . HIS A 1 408 ? 5.460 17.050 -14.183 1.00 97.06 408 HIS A C 1
ATOM 2984 O O . HIS A 1 408 ? 4.994 17.882 -13.399 1.00 97.06 408 HIS A O 1
ATOM 2990 N N . PRO A 1 409 ? 4.652 16.089 -14.684 1.00 97.25 409 PRO A N 1
ATOM 2991 C CA . PRO A 1 409 ? 3.226 16.008 -14.332 1.00 97.25 409 PRO A CA 1
ATOM 2992 C C . PRO A 1 409 ? 2.995 15.789 -12.834 1.00 97.25 409 PRO A C 1
ATOM 2994 O O . PRO A 1 409 ? 1.978 16.218 -12.303 1.00 97.25 409 PRO A O 1
ATOM 2997 N N . ASN A 1 410 ? 3.960 15.200 -12.129 1.00 97.88 410 ASN A N 1
ATOM 2998 C CA . ASN A 1 410 ? 3.969 15.044 -10.672 1.00 97.88 410 ASN A CA 1
ATOM 2999 C C . ASN A 1 410 ? 4.796 16.134 -9.940 1.00 97.88 410 ASN A C 1
ATOM 3001 O O . ASN A 1 410 ? 5.325 15.897 -8.859 1.00 97.88 410 ASN A O 1
ATOM 3005 N N . ALA A 1 411 ? 4.958 17.329 -10.523 1.00 98.00 411 ALA A N 1
ATOM 3006 C CA . ALA A 1 411 ? 5.587 18.466 -9.843 1.00 98.00 411 ALA A CA 1
ATOM 3007 C C . ALA A 1 411 ? 4.799 18.889 -8.590 1.00 98.00 411 ALA A C 1
ATOM 3009 O O . ALA A 1 411 ? 3.562 18.915 -8.637 1.00 98.00 411 ALA A O 1
ATOM 3010 N N . LEU A 1 412 ? 5.503 19.257 -7.511 1.00 98.44 412 LEU A N 1
ATOM 3011 C CA . LEU A 1 412 ? 4.901 19.801 -6.287 1.00 98.44 412 LEU A CA 1
ATOM 3012 C C . LEU A 1 412 ? 4.094 21.072 -6.593 1.00 98.44 412 LEU A C 1
ATOM 3014 O O . LEU A 1 412 ? 4.633 22.047 -7.118 1.00 98.44 412 LEU A O 1
ATOM 3018 N N . ALA A 1 413 ? 2.824 21.079 -6.193 1.00 98.19 413 ALA A N 1
ATOM 3019 C CA . ALA A 1 413 ? 1.941 22.239 -6.269 1.00 98.19 413 ALA A CA 1
ATOM 3020 C C . ALA A 1 413 ? 0.931 22.226 -5.104 1.00 98.19 413 ALA A C 1
ATOM 3022 O O . ALA A 1 413 ? 0.623 21.139 -4.604 1.00 98.19 413 ALA A O 1
ATOM 3023 N N . PRO A 1 414 ? 0.410 23.394 -4.682 1.00 98.06 414 PRO A N 1
ATOM 3024 C CA . PRO A 1 414 ? -0.706 23.479 -3.739 1.00 98.06 414 PRO A CA 1
ATOM 3025 C C . PRO A 1 414 ? -1.898 22.619 -4.160 1.00 98.06 414 PRO A C 1
ATOM 3027 O O . PRO A 1 414 ? -2.186 22.507 -5.353 1.00 98.06 414 PRO A O 1
ATOM 3030 N N . ASP A 1 415 ? -2.577 22.013 -3.184 1.00 97.06 415 ASP A N 1
ATOM 3031 C CA . ASP A 1 415 ? -3.833 21.264 -3.352 1.00 97.06 415 ASP A CA 1
ATOM 3032 C C . ASP A 1 415 ? -3.778 20.080 -4.333 1.00 97.06 415 ASP A C 1
ATOM 3034 O O . ASP A 1 415 ? -4.804 19.502 -4.715 1.00 97.06 415 ASP A O 1
ATOM 3038 N N . LYS A 1 416 ? -2.573 19.679 -4.737 1.00 98.19 416 LYS A N 1
ATOM 3039 C CA . LYS A 1 416 ? -2.319 18.558 -5.638 1.00 98.19 416 LYS A CA 1
ATOM 3040 C C . LYS A 1 416 ? -2.041 17.293 -4.846 1.00 98.19 416 LYS A C 1
ATOM 3042 O O . LYS A 1 416 ? -1.358 17.352 -3.829 1.00 98.19 416 LYS A O 1
ATOM 3047 N N . ARG A 1 417 ? -2.520 16.139 -5.308 1.00 97.94 417 ARG A N 1
ATOM 3048 C CA . ARG A 1 417 ? -2.167 14.846 -4.709 1.00 97.94 417 ARG A CA 1
ATOM 3049 C C . ARG A 1 417 ? -0.805 14.361 -5.226 1.00 97.94 417 ARG A C 1
ATOM 3051 O O . ARG A 1 417 ? -0.560 14.434 -6.432 1.00 97.94 417 ARG A O 1
ATOM 3058 N N . PRO A 1 418 ? 0.087 13.866 -4.354 1.00 96.81 418 PRO A N 1
ATOM 3059 C CA . PRO A 1 418 ? 1.323 13.227 -4.801 1.00 96.81 418 PRO A CA 1
ATOM 3060 C C . PRO A 1 418 ? 1.009 11.936 -5.558 1.00 96.81 418 PRO A C 1
ATOM 3062 O O . PRO A 1 418 ? 0.013 11.275 -5.263 1.00 96.81 418 PRO A O 1
ATOM 3065 N N . TYR A 1 419 ? 1.873 11.532 -6.489 1.00 96.31 419 TYR A N 1
ATOM 3066 C CA . TYR A 1 419 ? 1.926 10.135 -6.932 1.00 96.31 419 TYR A CA 1
ATOM 3067 C C . TYR A 1 419 ? 1.937 9.182 -5.722 1.00 96.31 419 TYR A C 1
ATOM 3069 O O . TYR A 1 419 ? 2.527 9.480 -4.681 1.00 96.31 419 TYR A O 1
ATOM 3077 N N . HIS A 1 420 ? 1.279 8.033 -5.858 1.00 95.06 420 HIS A N 1
ATOM 3078 C CA . HIS A 1 420 ? 1.105 7.072 -4.785 1.00 95.06 420 HIS A CA 1
ATOM 3079 C C . HIS A 1 420 ? 1.502 5.657 -5.211 1.00 95.06 420 HIS A C 1
ATOM 3081 O O . HIS A 1 420 ? 1.001 5.106 -6.187 1.00 95.06 420 HIS A O 1
ATOM 3087 N N . THR A 1 421 ? 2.327 5.005 -4.395 1.00 91.56 421 THR A N 1
ATOM 3088 C CA . THR A 1 421 ? 2.750 3.617 -4.627 1.00 91.56 421 THR A CA 1
ATOM 3089 C C . THR A 1 421 ? 1.691 2.584 -4.236 1.00 91.56 421 THR A C 1
ATOM 3091 O O . THR A 1 421 ? 1.865 1.400 -4.480 1.00 91.56 421 THR A O 1
ATOM 3094 N N . LEU A 1 422 ? 0.591 2.958 -3.589 1.00 93.12 422 LEU A N 1
ATOM 3095 C CA . LEU A 1 422 ? -0.338 1.963 -3.045 1.00 93.12 422 LEU A CA 1
ATOM 3096 C C . LEU A 1 422 ? -1.226 1.383 -4.147 1.00 93.12 422 LEU A C 1
ATOM 3098 O O . LEU A 1 422 ? -1.890 2.139 -4.848 1.00 93.12 422 LEU A O 1
ATOM 3102 N N . CYS A 1 423 ? -1.234 0.058 -4.288 1.00 92.00 423 CYS A N 1
ATOM 3103 C CA . CYS A 1 423 ? -1.889 -0.629 -5.400 1.00 92.00 423 CYS A CA 1
ATOM 3104 C C . CYS A 1 423 ? -2.694 -1.846 -4.906 1.00 92.00 423 CYS A C 1
ATOM 3106 O O . CYS A 1 423 ? -2.209 -2.976 -4.997 1.00 92.00 423 CYS A O 1
ATOM 3108 N N . PRO A 1 424 ? -3.911 -1.658 -4.357 1.00 96.50 424 PRO A N 1
ATOM 3109 C CA . PRO A 1 424 ? -4.792 -2.788 -4.095 1.00 96.50 424 PRO A CA 1
ATOM 3110 C C . PRO A 1 424 ? -5.308 -3.366 -5.421 1.00 96.50 424 PRO A C 1
ATOM 3112 O O . PRO A 1 424 ? -5.552 -2.609 -6.365 1.00 96.50 424 PRO A O 1
ATOM 3115 N N . ALA A 1 425 ? -5.464 -4.691 -5.492 1.00 98.12 425 ALA A N 1
ATOM 3116 C CA . ALA A 1 425 ? -5.926 -5.379 -6.689 1.00 98.12 425 ALA A CA 1
ATOM 3117 C C . ALA A 1 425 ? -7.026 -6.402 -6.375 1.00 98.12 425 ALA A C 1
ATOM 3119 O O . ALA A 1 425 ? -7.010 -7.102 -5.357 1.00 98.12 425 ALA A O 1
ATOM 3120 N N . MET A 1 426 ? -7.971 -6.510 -7.301 1.00 98.75 426 MET A N 1
ATOM 3121 C CA . MET A 1 426 ? -9.043 -7.497 -7.271 1.00 98.75 426 MET A CA 1
ATOM 3122 C C . MET A 1 426 ? -9.189 -8.109 -8.658 1.00 98.75 426 MET A C 1
ATOM 3124 O O . MET A 1 426 ? -9.105 -7.405 -9.656 1.00 98.75 426 MET A O 1
ATOM 3128 N N . VAL A 1 427 ? -9.402 -9.414 -8.730 1.00 98.81 427 VAL A N 1
ATOM 3129 C CA . VAL A 1 427 ? -9.529 -10.158 -9.981 1.00 98.81 427 VAL A CA 1
ATOM 3130 C C . VAL A 1 427 ? -10.890 -10.828 -10.017 1.00 98.81 427 VAL A C 1
ATOM 3132 O O . VAL A 1 427 ? -11.283 -11.498 -9.056 1.00 98.81 427 VAL A O 1
ATOM 3135 N N . LEU A 1 428 ? -11.600 -10.649 -11.126 1.00 98.69 428 LEU A N 1
ATOM 3136 C CA . LEU A 1 428 ? -12.892 -11.269 -11.382 1.00 98.69 428 LEU A CA 1
ATOM 3137 C C . LEU A 1 428 ? -12.749 -12.396 -12.408 1.00 98.69 428 LEU A C 1
ATOM 3139 O O . LEU A 1 428 ? -12.009 -12.264 -13.384 1.00 98.69 428 LEU A O 1
ATOM 3143 N N . ASP A 1 429 ? -13.510 -13.467 -12.203 1.00 97.31 429 ASP A N 1
ATOM 3144 C CA . ASP A 1 429 ? -13.852 -14.439 -13.243 1.00 97.31 429 ASP A CA 1
ATOM 3145 C C . ASP A 1 429 ? -15.293 -14.146 -13.693 1.00 97.31 429 ASP A C 1
ATOM 3147 O O . ASP A 1 429 ? -16.265 -14.265 -12.930 1.00 97.31 429 ASP A O 1
ATOM 3151 N N . GLY A 1 430 ? -15.426 -13.617 -14.910 1.00 95.88 430 GLY A N 1
ATOM 3152 C CA . GLY A 1 430 ? -16.655 -12.980 -15.368 1.00 95.88 430 GLY A CA 1
ATOM 3153 C C . GLY A 1 430 ? -17.031 -11.783 -14.486 1.00 95.88 430 GLY A C 1
ATOM 3154 O O . GLY A 1 430 ? -16.357 -10.761 -14.482 1.00 95.88 430 GLY A O 1
ATOM 3155 N N . LYS A 1 431 ? -18.142 -11.888 -13.747 1.00 95.31 431 LYS A N 1
ATOM 3156 C CA . LYS A 1 431 ? -18.657 -10.809 -12.873 1.00 95.31 431 LYS A CA 1
ATOM 3157 C C . LYS A 1 431 ? -18.475 -11.083 -11.378 1.00 95.31 431 LYS A C 1
ATOM 3159 O O . LYS A 1 431 ? -19.002 -10.337 -10.549 1.00 95.31 431 LYS A O 1
ATOM 3164 N N . LYS A 1 432 ? -17.811 -12.184 -11.026 1.00 97.06 432 LYS A N 1
ATOM 3165 C CA . LYS A 1 432 ? -17.662 -12.634 -9.641 1.00 97.06 432 LYS A CA 1
ATOM 3166 C C . LYS A 1 432 ? -16.207 -12.502 -9.193 1.00 97.06 432 LYS A C 1
ATOM 3168 O O . LYS A 1 432 ? -15.321 -12.826 -9.983 1.00 97.06 432 LYS A O 1
ATOM 3173 N N . PRO A 1 433 ? -15.945 -12.072 -7.949 1.00 98.06 433 PRO A N 1
ATOM 3174 C CA . PRO A 1 433 ? -14.611 -12.087 -7.378 1.00 98.06 433 PRO A CA 1
ATOM 3175 C C . PRO A 1 433 ? -14.044 -13.497 -7.382 1.00 98.06 433 PRO A C 1
ATOM 3177 O O . PRO A 1 433 ? -14.691 -14.435 -6.923 1.00 98.06 433 PRO A O 1
ATOM 3180 N N . TRP A 1 434 ? -12.829 -13.614 -7.896 1.00 98.50 434 TRP A N 1
ATOM 3181 C CA . TRP A 1 434 ? -12.064 -14.852 -7.914 1.00 98.50 434 TRP A CA 1
ATOM 3182 C C . TRP A 1 434 ? -10.854 -14.753 -6.986 1.00 98.50 434 TRP A C 1
ATOM 3184 O O . TRP A 1 434 ? -10.558 -15.681 -6.238 1.00 98.50 434 TRP A O 1
ATOM 3194 N N . LEU A 1 435 ? -10.183 -13.599 -6.976 1.00 98.75 435 LEU A N 1
ATOM 3195 C CA . LEU A 1 435 ? -9.006 -13.367 -6.147 1.00 98.75 435 LEU A CA 1
ATOM 3196 C C . LEU A 1 435 ? -8.963 -11.911 -5.686 1.00 98.75 435 LEU A C 1
ATOM 3198 O O . LEU A 1 435 ? -8.983 -10.993 -6.502 1.00 98.75 435 LEU A O 1
ATOM 3202 N N . ALA A 1 436 ? -8.838 -11.690 -4.384 1.00 98.56 436 ALA A N 1
ATOM 3203 C CA . ALA A 1 436 ? -8.326 -10.432 -3.854 1.00 98.56 436 ALA A CA 1
ATOM 3204 C C . ALA A 1 436 ? -6.854 -10.631 -3.506 1.00 98.56 436 ALA A C 1
ATOM 3206 O O . ALA A 1 436 ? -6.507 -11.630 -2.873 1.00 98.56 436 ALA A O 1
ATOM 3207 N N . LEU A 1 437 ? -5.990 -9.709 -3.928 1.00 97.62 437 LEU A N 1
ATOM 3208 C CA . LEU A 1 437 ? -4.561 -9.806 -3.660 1.00 97.62 437 LEU A CA 1
ATOM 3209 C C . LEU A 1 437 ? -3.909 -8.441 -3.490 1.00 97.62 437 LEU A C 1
ATOM 3211 O O . LEU A 1 437 ? -4.284 -7.446 -4.111 1.00 97.62 437 LEU A O 1
ATOM 3215 N N . GLY A 1 438 ? -2.871 -8.429 -2.670 1.00 96.62 438 GLY A N 1
ATOM 3216 C CA . GLY A 1 438 ? -2.107 -7.238 -2.377 1.00 96.62 438 GLY A CA 1
ATOM 3217 C C . GLY A 1 438 ? -0.753 -7.539 -1.804 1.00 96.62 438 GLY A C 1
ATOM 3218 O O . GLY A 1 438 ? -0.463 -8.657 -1.392 1.00 96.62 438 GLY A O 1
ATOM 3219 N N . THR A 1 439 ? 0.075 -6.512 -1.733 1.00 95.44 439 THR A N 1
ATOM 3220 C CA . THR A 1 439 ? 1.324 -6.573 -0.993 1.00 95.44 439 THR A CA 1
ATOM 3221 C C . THR A 1 439 ? 1.719 -5.158 -0.585 1.00 95.44 439 THR A C 1
ATOM 3223 O O . THR A 1 439 ? 1.500 -4.219 -1.346 1.00 95.44 439 THR A O 1
ATOM 3226 N N . PRO A 1 440 ? 2.334 -4.960 0.583 1.00 89.69 440 PRO A N 1
ATOM 3227 C CA . PRO A 1 440 ? 3.191 -3.808 0.802 1.00 89.69 440 PRO A CA 1
ATOM 3228 C C . PRO A 1 440 ? 4.479 -3.937 -0.034 1.00 89.69 440 PRO A C 1
ATOM 3230 O O . PRO A 1 440 ? 4.775 -5.011 -0.562 1.00 89.69 440 PRO A O 1
ATOM 3233 N N . GLY A 1 441 ? 5.274 -2.869 -0.145 1.00 84.00 441 GLY A N 1
ATOM 3234 C CA . GLY A 1 441 ? 6.575 -2.948 -0.828 1.00 84.00 441 GLY A CA 1
ATOM 3235 C C . GLY A 1 441 ? 6.913 -1.825 -1.805 1.00 84.00 441 GLY A C 1
ATOM 3236 O O . GLY A 1 441 ? 7.712 -2.066 -2.704 1.00 84.00 441 GLY A O 1
ATOM 3237 N N . GLY A 1 442 ? 6.307 -0.638 -1.672 1.00 87.25 442 GLY A N 1
ATOM 3238 C CA . GLY A 1 442 ? 6.690 0.530 -2.476 1.00 87.25 442 GLY A CA 1
ATOM 3239 C C . GLY A 1 442 ? 6.545 0.263 -3.974 1.00 87.25 442 GLY A C 1
ATOM 3240 O O . GLY A 1 442 ? 5.499 -0.222 -4.414 1.00 87.25 442 GLY A O 1
ATOM 3241 N N . ASP A 1 443 ? 7.602 0.519 -4.740 1.00 85.12 443 ASP A N 1
ATOM 3242 C CA . ASP A 1 443 ? 7.656 0.236 -6.185 1.00 85.12 443 ASP A CA 1
ATOM 3243 C C . ASP A 1 443 ? 7.704 -1.269 -6.516 1.00 85.12 443 ASP A C 1
ATOM 3245 O O . ASP A 1 443 ? 7.392 -1.706 -7.625 1.00 85.12 443 ASP A O 1
ATOM 3249 N N . GLY A 1 444 ? 8.049 -2.103 -5.535 1.00 89.88 444 GLY A N 1
ATOM 3250 C CA . GLY A 1 444 ? 8.045 -3.559 -5.655 1.00 89.88 444 GLY A CA 1
ATOM 3251 C C . GLY A 1 444 ? 6.646 -4.177 -5.713 1.00 89.88 444 GLY A C 1
ATOM 3252 O O . GLY A 1 444 ? 6.533 -5.349 -6.063 1.00 89.88 444 GLY A O 1
ATOM 3253 N N . GLN A 1 445 ? 5.581 -3.423 -5.410 1.00 93.19 445 GLN A N 1
ATOM 3254 C CA . GLN A 1 445 ? 4.220 -3.969 -5.351 1.00 93.19 445 GLN A CA 1
ATOM 3255 C C . GLN A 1 445 ? 3.803 -4.626 -6.665 1.00 93.19 445 GLN A C 1
ATOM 3257 O O . GLN A 1 445 ? 3.450 -5.801 -6.665 1.00 93.19 445 GLN A O 1
ATOM 3262 N N . THR A 1 446 ? 3.939 -3.921 -7.791 1.00 92.00 446 THR A N 1
ATOM 3263 C CA . THR A 1 446 ? 3.591 -4.455 -9.115 1.00 92.00 446 THR A CA 1
ATOM 3264 C C . THR A 1 446 ? 4.333 -5.754 -9.430 1.00 92.00 446 THR A C 1
ATOM 3266 O O . THR A 1 446 ? 3.731 -6.708 -9.914 1.00 92.00 446 THR A O 1
ATOM 3269 N N . HIS A 1 447 ? 5.617 -5.840 -9.074 1.00 94.50 447 HIS A N 1
ATOM 3270 C CA . HIS A 1 447 ? 6.428 -7.039 -9.287 1.00 94.50 447 HIS A CA 1
ATOM 3271 C C . HIS A 1 447 ? 5.861 -8.249 -8.545 1.00 94.50 447 HIS A C 1
ATOM 3273 O O . HIS A 1 447 ? 5.703 -9.326 -9.124 1.00 94.50 447 HIS A O 1
ATOM 3279 N N . THR A 1 448 ? 5.561 -8.076 -7.259 1.00 96.81 448 THR A N 1
ATOM 3280 C CA . THR A 1 448 ? 5.035 -9.149 -6.416 1.00 96.81 448 THR A CA 1
ATOM 3281 C C . THR A 1 448 ? 3.619 -9.539 -6.837 1.00 96.81 448 THR A C 1
ATOM 3283 O O . THR A 1 448 ? 3.331 -10.731 -6.919 1.00 96.81 448 THR A O 1
ATOM 3286 N N . LEU A 1 449 ? 2.754 -8.572 -7.165 1.00 97.75 449 LEU A N 1
ATOM 3287 C CA . LEU A 1 449 ? 1.373 -8.839 -7.586 1.00 97.75 449 LEU A CA 1
ATOM 3288 C C . LEU A 1 449 ? 1.312 -9.660 -8.875 1.00 97.75 449 LEU A C 1
ATOM 3290 O O . LEU A 1 449 ? 0.573 -10.641 -8.923 1.00 97.75 449 LEU A O 1
ATOM 3294 N N . VAL A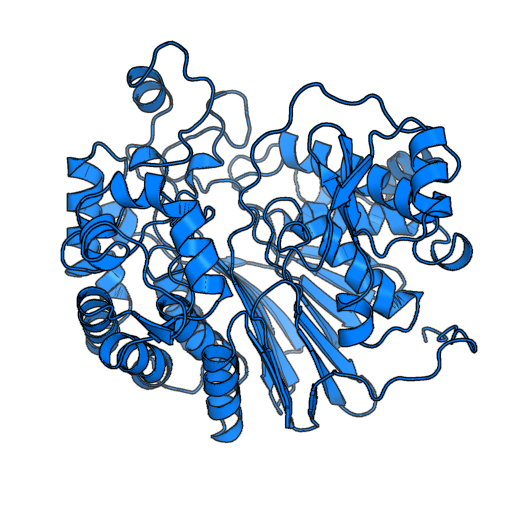 1 450 ? 2.121 -9.317 -9.884 1.00 97.88 450 VAL A N 1
ATOM 3295 C CA . VAL A 1 450 ? 2.180 -10.086 -11.138 1.00 97.88 450 VAL A CA 1
ATOM 3296 C C . VAL A 1 450 ? 2.639 -11.522 -10.876 1.00 97.88 450 VAL A C 1
ATOM 3298 O O . VAL A 1 450 ? 2.009 -12.461 -11.355 1.00 97.88 450 VAL A O 1
ATOM 3301 N N . GLN A 1 451 ? 3.695 -11.712 -10.078 1.00 98.38 451 GLN A N 1
ATOM 3302 C CA . GLN A 1 451 ? 4.209 -13.050 -9.764 1.00 98.38 451 GLN A CA 1
ATOM 3303 C C . GLN A 1 451 ? 3.189 -13.895 -8.996 1.00 98.38 451 GLN A C 1
ATOM 3305 O O . GLN A 1 451 ? 2.947 -15.035 -9.377 1.00 98.38 451 GLN A O 1
ATOM 3310 N N . VAL A 1 452 ? 2.546 -13.346 -7.960 1.00 98.25 452 VAL A N 1
ATOM 3311 C CA . VAL A 1 452 ? 1.532 -14.080 -7.183 1.00 98.25 452 VAL A CA 1
ATOM 3312 C C . VAL A 1 452 ? 0.319 -14.420 -8.053 1.00 98.25 452 VAL A C 1
ATOM 3314 O O . VAL A 1 452 ? -0.144 -15.560 -8.021 1.00 98.25 452 VAL A O 1
ATOM 3317 N N . LEU A 1 453 ? -0.155 -13.484 -8.883 1.00 98.50 453 LEU A N 1
ATOM 3318 C CA . LEU A 1 453 ? -1.244 -13.751 -9.824 1.00 98.50 453 LEU A CA 1
ATOM 3319 C C . LEU A 1 453 ? -0.870 -14.856 -10.819 1.00 98.50 453 LEU A C 1
ATOM 3321 O O . LEU A 1 453 ? -1.670 -15.756 -11.047 1.00 98.50 453 LEU A O 1
ATOM 3325 N N . HIS A 1 454 ? 0.339 -14.833 -11.384 1.00 98.25 454 HIS A N 1
ATOM 3326 C CA . HIS A 1 454 ? 0.810 -15.882 -12.292 1.00 98.25 454 HIS A CA 1
ATOM 3327 C C . HIS A 1 454 ? 0.909 -17.244 -11.608 1.00 98.25 454 HIS A C 1
ATOM 3329 O O . HIS A 1 454 ? 0.469 -18.244 -12.171 1.00 98.25 454 HIS A O 1
ATOM 3335 N N . ASN A 1 455 ? 1.442 -17.287 -10.390 1.00 98.31 455 ASN A N 1
ATOM 3336 C CA . ASN A 1 455 ? 1.575 -18.520 -9.621 1.00 98.31 455 ASN A CA 1
ATOM 3337 C C . ASN A 1 455 ? 0.219 -19.211 -9.433 1.00 98.31 455 ASN A C 1
ATOM 3339 O O . ASN A 1 455 ? 0.118 -20.421 -9.623 1.00 98.31 455 ASN A O 1
ATOM 3343 N N . ILE A 1 456 ? -0.836 -18.445 -9.150 1.00 97.38 456 ILE A N 1
ATOM 3344 C CA . ILE A 1 456 ? -2.193 -18.983 -9.005 1.00 97.38 456 ILE A CA 1
ATOM 3345 C C . ILE A 1 456 ? -2.817 -19.278 -10.381 1.00 97.38 456 ILE A C 1
ATOM 3347 O O . ILE A 1 456 ? -3.234 -20.404 -10.642 1.00 97.38 456 ILE A O 1
ATOM 3351 N N . ALA A 1 457 ? -2.868 -18.290 -11.279 1.00 96.56 457 ALA A N 1
ATOM 3352 C CA . ALA A 1 457 ? -3.636 -18.365 -12.525 1.00 96.56 457 ALA A CA 1
ATOM 3353 C C . ALA A 1 457 ? -2.992 -19.240 -13.616 1.00 96.56 457 ALA A C 1
ATOM 3355 O O . ALA A 1 457 ? -3.706 -19.820 -14.430 1.00 96.56 457 ALA A O 1
ATOM 3356 N N . LEU A 1 458 ? -1.658 -19.313 -13.669 1.00 96.12 458 LEU A N 1
ATOM 3357 C CA . LEU A 1 458 ? -0.911 -20.027 -14.717 1.00 96.12 458 LEU A CA 1
ATOM 3358 C C . LEU A 1 458 ? -0.321 -21.343 -14.226 1.00 96.12 458 LEU A C 1
ATOM 3360 O O . LEU A 1 458 ? -0.247 -22.302 -14.988 1.00 96.12 458 LEU A O 1
ATOM 3364 N N . PHE A 1 459 ? 0.111 -21.374 -12.966 1.00 96.19 459 PHE A N 1
ATOM 3365 C CA . PHE A 1 459 ? 0.838 -22.505 -12.392 1.00 96.19 459 PHE A CA 1
ATOM 3366 C C . PHE A 1 459 ? 0.027 -23.274 -11.339 1.00 96.19 459 PHE A C 1
ATOM 3368 O O . PHE A 1 459 ? 0.561 -24.174 -10.695 1.00 96.19 459 PHE A O 1
ATOM 3375 N N . GLY A 1 460 ? -1.260 -22.942 -11.174 1.00 93.44 460 GLY A N 1
ATOM 3376 C CA . GLY A 1 460 ? -2.213 -23.709 -10.367 1.00 93.44 460 GLY A CA 1
ATOM 3377 C C . GLY A 1 460 ? -1.889 -23.763 -8.873 1.00 93.44 460 GLY A C 1
ATOM 3378 O O . GLY A 1 460 ? -2.343 -24.676 -8.185 1.00 93.44 460 GLY A O 1
ATOM 3379 N N . MET A 1 461 ? -1.082 -22.828 -8.367 1.00 95.81 461 MET A N 1
ATOM 3380 C CA . MET A 1 461 ? -0.681 -22.807 -6.963 1.00 95.81 461 MET A CA 1
ATOM 3381 C C . MET A 1 461 ? -1.831 -22.363 -6.053 1.00 95.81 461 MET A C 1
ATOM 3383 O O . MET A 1 461 ? -2.651 -21.520 -6.421 1.00 95.81 461 MET A O 1
ATOM 3387 N N . THR A 1 462 ? -1.854 -22.886 -4.823 1.00 95.56 462 THR A N 1
ATOM 3388 C CA . THR A 1 462 ? -2.703 -22.329 -3.761 1.00 95.56 462 THR A CA 1
ATOM 3389 C C . THR A 1 462 ? -2.253 -20.901 -3.413 1.00 95.56 462 THR A C 1
ATOM 3391 O O . THR A 1 462 ? -1.108 -20.535 -3.700 1.00 95.56 462 THR A O 1
ATOM 3394 N N . PRO A 1 463 ? -3.095 -20.077 -2.757 1.00 96.75 463 PRO A N 1
ATOM 3395 C CA . PRO A 1 463 ? -2.692 -18.738 -2.325 1.00 96.75 463 PRO A CA 1
ATOM 3396 C C . PRO A 1 463 ? -1.411 -18.732 -1.489 1.00 96.75 463 PRO A C 1
ATOM 3398 O O . PRO A 1 463 ? -0.533 -17.902 -1.711 1.00 96.75 463 PRO A O 1
ATOM 3401 N N . GLN A 1 464 ? -1.265 -19.685 -0.566 1.00 97.00 464 GLN A N 1
ATOM 3402 C CA . GLN A 1 464 ? -0.085 -19.751 0.289 1.00 97.00 464 GLN A CA 1
ATOM 3403 C C . GLN A 1 464 ? 1.159 -20.228 -0.473 1.00 97.00 464 GLN A C 1
ATOM 3405 O O . GLN A 1 464 ? 2.219 -19.625 -0.319 1.00 97.00 464 GLN A O 1
ATOM 3410 N N . ASP A 1 465 ? 1.034 -21.224 -1.358 1.00 96.00 465 ASP A N 1
ATOM 3411 C CA . ASP A 1 465 ? 2.150 -21.669 -2.209 1.00 96.00 465 ASP A CA 1
ATOM 3412 C C . ASP A 1 465 ? 2.630 -20.555 -3.147 1.00 96.00 465 ASP A C 1
ATOM 3414 O O . ASP A 1 465 ? 3.833 -20.355 -3.325 1.00 96.00 465 ASP A O 1
ATOM 3418 N N . ALA A 1 466 ? 1.688 -19.804 -3.725 1.00 97.19 466 ALA A N 1
ATOM 3419 C CA . ALA A 1 466 ? 1.971 -18.681 -4.608 1.00 97.19 466 ALA A CA 1
ATOM 3420 C C . ALA A 1 466 ? 2.723 -17.553 -3.891 1.00 97.19 466 ALA A C 1
ATOM 3422 O O . ALA A 1 466 ? 3.624 -16.944 -4.473 1.00 97.19 466 ALA A O 1
ATOM 3423 N N . ILE A 1 467 ? 2.368 -17.291 -2.630 1.00 96.94 467 ILE A N 1
ATOM 3424 C CA . ILE A 1 467 ? 3.041 -16.323 -1.760 1.00 96.94 467 ILE A CA 1
ATOM 3425 C C . ILE A 1 467 ? 4.425 -16.838 -1.340 1.00 96.94 467 ILE A C 1
ATOM 3427 O O . ILE A 1 467 ? 5.396 -16.074 -1.332 1.00 96.94 467 ILE A O 1
ATOM 3431 N N . ASP A 1 468 ? 4.551 -18.115 -1.001 1.00 95.50 468 ASP A N 1
ATOM 3432 C CA . ASP A 1 468 ? 5.802 -18.685 -0.507 1.00 95.50 468 ASP A CA 1
ATOM 3433 C C . ASP A 1 468 ? 6.846 -18.908 -1.606 1.00 95.50 468 ASP A C 1
ATOM 3435 O O . ASP A 1 468 ? 8.042 -18.941 -1.297 1.00 95.50 468 ASP A O 1
ATOM 3439 N N . ALA A 1 469 ? 6.431 -19.001 -2.873 1.00 96.12 469 ALA A N 1
ATOM 3440 C CA . ALA A 1 469 ? 7.327 -19.104 -4.021 1.00 96.12 469 ALA A CA 1
ATOM 3441 C C . ALA A 1 469 ? 8.410 -17.997 -4.020 1.00 96.12 469 ALA A C 1
ATOM 3443 O O . ALA A 1 469 ? 8.140 -16.865 -3.593 1.00 96.12 469 ALA A O 1
ATOM 3444 N N . PRO A 1 470 ? 9.647 -18.306 -4.466 1.00 96.44 470 PRO A N 1
ATOM 3445 C CA . PRO A 1 470 ? 10.719 -17.321 -4.541 1.00 96.44 470 PRO A CA 1
ATOM 3446 C C . PRO A 1 470 ? 10.407 -16.263 -5.601 1.00 96.44 470 PRO A C 1
ATOM 3448 O O . PRO A 1 470 ? 9.905 -16.586 -6.680 1.00 96.44 470 PRO A O 1
ATOM 3451 N N . ARG A 1 471 ? 10.720 -15.007 -5.287 1.00 96.94 471 ARG A N 1
ATOM 3452 C CA . ARG A 1 471 ? 10.400 -13.833 -6.100 1.00 96.94 471 ARG A CA 1
ATOM 3453 C C . ARG A 1 471 ? 11.649 -13.158 -6.646 1.00 96.94 471 ARG A C 1
ATOM 3455 O O . ARG A 1 471 ? 12.735 -13.206 -6.065 1.00 96.94 471 ARG A O 1
ATOM 3462 N N . MET A 1 472 ? 11.439 -12.463 -7.754 1.00 96.38 472 MET A N 1
ATOM 3463 C CA . MET A 1 472 ? 12.356 -11.488 -8.326 1.00 96.38 472 MET A CA 1
ATOM 3464 C C . MET A 1 472 ? 11.761 -10.083 -8.194 1.00 96.38 472 MET A C 1
ATOM 3466 O O . MET A 1 472 ? 10.546 -9.888 -8.249 1.00 96.38 472 MET A O 1
ATOM 3470 N N . ARG A 1 473 ? 12.624 -9.087 -8.028 1.00 95.00 473 ARG A N 1
ATOM 3471 C CA . ARG A 1 473 ? 12.272 -7.673 -8.101 1.00 95.00 473 ARG A CA 1
ATOM 3472 C C . ARG A 1 473 ? 13.302 -6.938 -8.952 1.00 95.00 473 ARG A C 1
ATOM 3474 O O . ARG A 1 473 ? 14.497 -7.063 -8.702 1.00 95.00 473 ARG A O 1
ATOM 3481 N N . ARG A 1 474 ? 12.847 -6.120 -9.902 1.00 92.88 474 ARG A N 1
ATOM 3482 C CA . ARG A 1 474 ? 13.714 -5.206 -10.648 1.00 92.88 474 ARG A CA 1
ATOM 3483 C C . ARG A 1 474 ? 13.871 -3.917 -9.841 1.00 92.88 474 ARG A C 1
ATOM 3485 O O . ARG A 1 474 ? 12.884 -3.308 -9.431 1.00 92.88 474 ARG A O 1
ATOM 3492 N N . LEU A 1 475 ? 15.112 -3.537 -9.565 1.00 91.81 475 LEU A N 1
ATOM 3493 C CA . LEU A 1 475 ? 15.453 -2.253 -8.954 1.00 91.81 475 LEU A CA 1
ATOM 3494 C C . LEU A 1 475 ? 15.528 -1.167 -10.037 1.00 91.81 475 LEU A C 1
ATOM 3496 O O . LEU A 1 475 ? 15.539 -1.469 -11.233 1.00 91.81 475 LEU A O 1
ATOM 3500 N N . GLU A 1 476 ? 15.576 0.097 -9.631 1.00 85.94 476 GLU A N 1
ATOM 3501 C CA . GLU A 1 476 ? 15.623 1.234 -10.558 1.00 85.94 476 GLU A CA 1
ATOM 3502 C C . GLU A 1 476 ? 16.863 1.190 -11.464 1.00 85.94 476 GLU A C 1
ATOM 3504 O O . GLU A 1 476 ? 16.745 1.377 -12.676 1.00 85.94 476 GLU A O 1
ATOM 3509 N N . SER A 1 477 ? 18.016 0.781 -10.921 1.00 88.69 477 SER A N 1
ATOM 3510 C CA . SER A 1 477 ? 19.252 0.529 -11.677 1.00 88.69 477 SER A CA 1
ATOM 3511 C C . SER A 1 477 ? 19.110 -0.535 -12.768 1.00 88.69 477 SER A C 1
ATOM 3513 O O . SER A 1 477 ? 20.000 -0.690 -13.600 1.00 88.69 477 SER A O 1
ATOM 3515 N N . GLY A 1 478 ? 18.024 -1.310 -12.770 1.00 90.56 478 GLY A N 1
ATOM 3516 C CA . GLY A 1 478 ? 17.862 -2.502 -13.598 1.00 90.56 478 GLY A CA 1
ATOM 3517 C C . GLY A 1 478 ? 18.480 -3.762 -12.996 1.00 90.56 478 GLY A C 1
ATOM 3518 O O . GLY A 1 478 ? 18.332 -4.837 -13.575 1.00 90.56 478 GLY A O 1
ATOM 3519 N N . THR A 1 479 ? 19.111 -3.661 -11.821 1.00 94.50 479 THR A N 1
ATOM 3520 C CA . THR A 1 479 ? 19.546 -4.823 -11.034 1.00 94.50 479 THR A CA 1
ATOM 3521 C C . THR A 1 479 ? 18.344 -5.702 -10.686 1.00 94.50 479 THR A C 1
ATOM 3523 O O . THR A 1 479 ? 17.306 -5.197 -10.253 1.00 94.50 479 THR A O 1
ATOM 3526 N N . LEU A 1 480 ? 18.485 -7.022 -10.816 1.00 95.94 480 LEU A N 1
ATOM 3527 C CA . LEU A 1 480 ? 17.478 -7.976 -10.355 1.00 95.94 480 LEU A CA 1
ATOM 3528 C C . LEU A 1 480 ? 17.811 -8.413 -8.930 1.00 95.94 480 LEU A C 1
ATOM 3530 O O . LEU A 1 480 ? 18.751 -9.174 -8.707 1.00 95.94 480 LEU A O 1
ATOM 3534 N N . ALA A 1 481 ? 17.040 -7.943 -7.954 1.00 96.19 481 ALA A N 1
ATOM 3535 C CA . ALA A 1 481 ? 17.028 -8.556 -6.636 1.00 96.19 481 ALA A CA 1
ATOM 3536 C C . ALA A 1 481 ? 16.286 -9.898 -6.723 1.00 96.19 481 ALA A C 1
ATOM 3538 O O . ALA A 1 481 ? 15.184 -9.953 -7.268 1.00 96.19 481 ALA A O 1
ATOM 3539 N N . ILE A 1 482 ? 16.875 -10.978 -6.210 1.00 96.88 482 ILE A N 1
ATOM 3540 C CA . ILE A 1 482 ? 16.312 -12.337 -6.295 1.00 96.88 482 ILE A CA 1
ATOM 3541 C C . ILE A 1 482 ? 16.487 -13.046 -4.953 1.00 96.88 482 ILE A C 1
ATOM 3543 O O . ILE A 1 482 ? 17.525 -12.906 -4.310 1.00 96.88 482 ILE A O 1
ATOM 3547 N N . GLU A 1 483 ? 15.479 -13.793 -4.512 1.00 96.50 483 GLU A N 1
ATOM 3548 C CA . GLU A 1 483 ? 15.595 -14.622 -3.306 1.00 96.50 483 GLU A CA 1
ATOM 3549 C C . GLU A 1 483 ? 16.538 -15.814 -3.514 1.00 96.50 483 GLU A C 1
ATOM 3551 O O . GLU A 1 483 ? 16.512 -16.470 -4.552 1.00 96.50 483 GLU A O 1
ATOM 3556 N N . ASP A 1 484 ? 17.327 -16.139 -2.492 1.00 95.19 484 ASP A N 1
ATOM 3557 C CA . ASP A 1 484 ? 18.289 -17.255 -2.471 1.00 95.19 484 ASP A CA 1
ATOM 3558 C C . ASP A 1 484 ? 17.684 -18.647 -2.724 1.00 95.19 484 ASP A C 1
ATOM 3560 O O . ASP A 1 484 ? 18.385 -19.571 -3.130 1.00 95.19 484 ASP A O 1
ATOM 3564 N N . ARG A 1 485 ? 16.372 -18.793 -2.528 1.00 95.31 485 ARG A N 1
ATOM 3565 C CA . ARG A 1 485 ? 15.602 -20.004 -2.849 1.00 95.31 485 ARG A CA 1
ATOM 3566 C C . ARG A 1 485 ? 15.372 -20.194 -4.352 1.00 95.31 485 ARG A C 1
ATOM 3568 O O . ARG A 1 485 ? 14.857 -21.236 -4.756 1.00 95.31 485 ARG A O 1
ATOM 3575 N N . MET A 1 486 ? 15.713 -19.208 -5.183 1.00 97.00 486 MET A N 1
ATOM 3576 C CA . MET A 1 486 ? 15.717 -19.360 -6.637 1.00 97.00 486 MET A CA 1
ATOM 3577 C C . MET A 1 486 ? 16.831 -20.338 -7.060 1.00 97.00 486 MET A C 1
ATOM 3579 O O . MET A 1 486 ? 17.956 -20.208 -6.577 1.00 97.00 486 MET A O 1
ATOM 3583 N N . PRO A 1 487 ? 16.579 -21.300 -7.971 1.00 96.31 487 PRO A N 1
ATOM 3584 C CA . PRO A 1 487 ? 17.608 -22.249 -8.388 1.00 96.31 487 PRO A CA 1
ATOM 3585 C C . PRO A 1 487 ? 18.850 -21.554 -8.965 1.00 96.31 487 PRO A C 1
ATOM 3587 O O . PRO A 1 487 ? 18.744 -20.711 -9.857 1.00 96.31 487 PRO A O 1
ATOM 3590 N N . ALA A 1 488 ? 20.041 -21.961 -8.517 1.00 97.12 488 ALA A N 1
ATOM 3591 C CA . ALA A 1 488 ? 21.308 -21.377 -8.968 1.00 97.12 488 ALA A CA 1
ATOM 3592 C C . ALA A 1 488 ? 21.494 -21.358 -10.505 1.00 97.12 488 ALA A C 1
ATOM 3594 O O . ALA A 1 488 ? 21.965 -20.341 -11.017 1.00 97.12 488 ALA A O 1
ATOM 3595 N N . PRO A 1 489 ? 21.079 -22.390 -11.278 1.00 98.25 489 PRO A N 1
ATOM 3596 C CA . PRO A 1 489 ? 21.153 -22.332 -12.740 1.00 98.25 489 PRO A CA 1
ATOM 3597 C C . PRO A 1 489 ? 20.325 -21.199 -13.363 1.00 98.25 489 PRO A C 1
ATOM 3599 O O . PRO A 1 489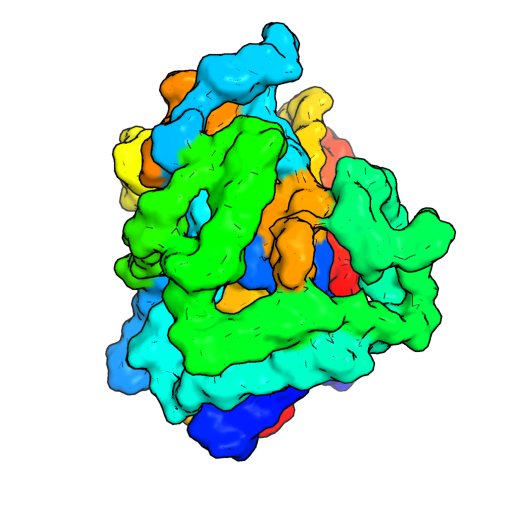 ? 20.728 -20.642 -14.380 1.00 98.25 489 PRO A O 1
ATOM 3602 N N . VAL A 1 490 ? 19.193 -20.827 -12.752 1.00 98.31 490 VAL A N 1
ATOM 3603 C CA . VAL A 1 490 ? 18.354 -19.710 -13.217 1.00 98.31 490 VAL A CA 1
ATOM 3604 C C . VAL A 1 490 ? 19.065 -18.382 -12.982 1.00 98.31 490 VAL A C 1
ATOM 3606 O O . VAL A 1 490 ? 19.125 -17.556 -13.890 1.00 98.31 490 VAL A O 1
ATOM 3609 N N . ILE A 1 491 ? 19.642 -18.192 -11.790 1.00 98.06 491 ILE A N 1
ATOM 3610 C CA . ILE A 1 491 ? 20.429 -16.995 -11.459 1.00 98.06 491 ILE A CA 1
ATOM 3611 C C . ILE A 1 491 ? 21.585 -16.840 -12.451 1.00 98.06 491 ILE A C 1
ATOM 3613 O O . ILE A 1 491 ? 21.724 -15.786 -13.067 1.00 98.06 491 ILE A O 1
ATOM 3617 N N . HIS A 1 492 ? 22.347 -17.912 -12.677 1.00 98.06 492 HIS A N 1
ATOM 3618 C CA . HIS A 1 492 ? 23.473 -17.889 -13.603 1.00 98.06 492 HIS A CA 1
ATOM 3619 C C . HIS A 1 492 ? 23.046 -17.566 -15.042 1.00 98.06 492 HIS A C 1
ATOM 3621 O O . HIS A 1 492 ? 23.691 -16.775 -15.724 1.00 98.06 492 HIS A O 1
ATOM 3627 N N . ALA A 1 493 ? 21.927 -18.128 -15.504 1.00 98.31 493 ALA A N 1
ATOM 3628 C CA . ALA A 1 493 ? 21.393 -17.829 -16.829 1.00 98.31 493 ALA A CA 1
ATOM 3629 C C . ALA A 1 493 ? 20.946 -16.360 -16.976 1.00 98.31 493 ALA A C 1
ATOM 3631 O O . ALA A 1 493 ? 21.065 -15.795 -18.061 1.00 98.31 493 ALA A O 1
ATOM 3632 N N . LEU A 1 494 ? 20.460 -15.716 -15.908 1.00 98.25 494 LEU A N 1
ATOM 3633 C CA . LEU A 1 494 ? 20.145 -14.281 -15.917 1.00 98.25 494 LEU A CA 1
ATOM 3634 C C . LEU A 1 494 ? 21.417 -13.419 -15.949 1.00 98.25 494 LEU A C 1
ATOM 3636 O O . LEU A 1 494 ? 21.467 -12.434 -16.685 1.00 98.25 494 LEU A O 1
ATOM 3640 N N . GLU A 1 495 ? 22.460 -13.803 -15.214 1.00 98.00 495 GLU A N 1
ATOM 3641 C CA . GLU A 1 495 ? 23.768 -13.133 -15.264 1.00 98.00 495 GLU A CA 1
ATOM 3642 C C . GLU A 1 495 ? 24.399 -13.227 -16.660 1.00 98.00 495 GLU A C 1
ATOM 3644 O O . GLU A 1 495 ? 24.895 -12.231 -17.182 1.00 98.00 495 GLU A O 1
ATOM 3649 N N . GLN A 1 496 ? 24.311 -14.391 -17.315 1.00 97.81 496 GLN A N 1
ATOM 3650 C CA . GLN A 1 496 ? 24.793 -14.591 -18.688 1.00 97.81 496 GLN A CA 1
ATOM 3651 C C . GLN A 1 496 ? 24.081 -13.699 -19.719 1.00 97.81 496 GLN A C 1
ATOM 3653 O O . GLN A 1 496 ? 24.663 -13.382 -20.755 1.00 97.81 496 GLN A O 1
ATOM 3658 N N . ARG A 1 497 ? 22.850 -13.250 -19.438 1.00 96.88 497 ARG A N 1
ATOM 3659 C CA . ARG A 1 497 ? 22.140 -12.258 -20.268 1.00 96.88 497 ARG A CA 1
ATOM 3660 C C . ARG A 1 497 ? 22.630 -10.831 -20.056 1.00 96.88 497 ARG A C 1
ATOM 3662 O O . ARG A 1 497 ? 22.234 -9.954 -20.816 1.00 96.88 497 ARG A O 1
ATOM 3669 N N . GLY A 1 498 ? 23.447 -10.585 -19.035 1.00 96.62 498 GLY A N 1
ATOM 3670 C CA . GLY A 1 498 ? 23.965 -9.265 -18.684 1.00 96.62 498 GLY A CA 1
ATOM 3671 C C . GLY A 1 498 ? 23.254 -8.589 -17.511 1.00 96.62 498 GLY A C 1
ATOM 3672 O O . GLY A 1 498 ? 23.549 -7.428 -17.229 1.00 96.62 498 GLY A O 1
ATOM 3673 N N . TYR A 1 499 ? 22.340 -9.266 -16.803 1.00 96.88 499 TYR A N 1
ATOM 3674 C CA . TYR A 1 499 ? 21.773 -8.690 -15.584 1.00 96.88 499 TYR A CA 1
ATOM 3675 C C . TYR A 1 499 ? 22.815 -8.648 -14.470 1.00 96.88 499 TYR A C 1
ATOM 3677 O O . TYR A 1 499 ? 23.486 -9.638 -14.181 1.00 96.88 499 TYR A O 1
ATOM 3685 N N . ARG A 1 500 ? 22.859 -7.529 -13.744 1.00 95.94 500 ARG A N 1
ATOM 3686 C CA . ARG A 1 500 ? 23.383 -7.538 -12.379 1.00 95.94 500 ARG A CA 1
ATOM 3687 C C . ARG A 1 500 ? 22.341 -8.208 -11.487 1.00 95.94 500 ARG A C 1
ATOM 3689 O O . ARG A 1 500 ? 21.227 -7.700 -11.368 1.00 95.94 500 ARG A O 1
ATOM 3696 N N . VAL A 1 501 ? 22.697 -9.321 -10.852 1.00 96.44 501 VAL A N 1
ATOM 3697 C CA . VAL A 1 501 ? 21.823 -10.008 -9.893 1.00 96.44 501 VAL A CA 1
ATOM 3698 C C . VAL A 1 501 ? 22.280 -9.705 -8.468 1.00 96.44 501 VAL A C 1
ATOM 3700 O O . VAL A 1 501 ? 23.464 -9.760 -8.145 1.00 96.44 501 VAL A O 1
ATOM 3703 N N . SER A 1 502 ? 21.332 -9.358 -7.600 1.00 96.00 502 SER A N 1
ATOM 3704 C CA . SER A 1 502 ? 21.547 -9.164 -6.169 1.00 96.00 502 SER A CA 1
ATOM 3705 C C . SER A 1 502 ? 20.751 -10.209 -5.397 1.00 96.00 502 SER A C 1
ATOM 3707 O O . SER A 1 502 ? 19.550 -10.059 -5.168 1.00 96.00 502 SER A O 1
ATOM 3709 N N . VAL A 1 503 ? 21.424 -11.289 -5.003 1.00 96.94 503 VAL A N 1
ATOM 3710 C CA . VAL A 1 503 ? 20.793 -12.347 -4.211 1.00 96.94 503 VAL A CA 1
ATOM 3711 C C . VAL A 1 503 ? 20.514 -11.839 -2.795 1.00 96.94 503 VAL A C 1
ATOM 3713 O O . VAL A 1 503 ? 21.360 -11.199 -2.165 1.00 96.94 503 VAL A O 1
ATOM 3716 N N . ARG A 1 504 ? 19.308 -12.107 -2.296 1.00 95.00 504 ARG A N 1
ATOM 3717 C CA . ARG A 1 504 ? 18.856 -11.772 -0.946 1.00 95.00 504 ARG A CA 1
ATOM 3718 C C . ARG A 1 504 ? 18.590 -13.054 -0.172 1.00 95.00 504 ARG A C 1
ATOM 3720 O O . ARG A 1 504 ? 17.791 -13.882 -0.604 1.00 95.00 504 ARG A O 1
ATOM 3727 N N . THR A 1 505 ? 19.270 -13.196 0.958 1.00 92.19 505 THR A N 1
ATOM 3728 C CA . THR A 1 505 ? 19.195 -14.395 1.791 1.00 92.19 505 THR A CA 1
ATOM 3729 C C . THR A 1 505 ? 17.996 -14.353 2.731 1.00 92.19 505 THR A C 1
ATOM 3731 O O . THR A 1 505 ? 17.726 -13.322 3.351 1.00 92.19 505 THR A O 1
ATOM 3734 N N . GLY A 1 506 ? 17.309 -15.486 2.867 1.00 88.62 506 GLY A N 1
ATOM 3735 C CA . GLY A 1 506 ? 16.191 -15.656 3.792 1.00 88.62 506 GLY A CA 1
ATOM 3736 C C . GLY A 1 506 ? 14.896 -14.942 3.384 1.00 88.62 506 GLY A C 1
ATOM 3737 O O . GLY A 1 506 ? 14.749 -14.387 2.296 1.00 88.62 506 GLY A O 1
ATOM 3738 N N . LEU A 1 507 ? 13.911 -14.976 4.287 1.00 86.19 507 LEU A N 1
ATOM 3739 C CA . LEU A 1 507 ? 12.595 -14.371 4.079 1.00 86.19 507 LEU A CA 1
ATOM 3740 C C . LEU A 1 507 ? 12.628 -12.874 4.413 1.00 86.19 507 LEU A C 1
ATOM 3742 O O . LEU A 1 507 ? 12.359 -12.470 5.540 1.00 86.19 507 LEU A O 1
ATOM 3746 N N . THR A 1 508 ? 12.957 -12.047 3.421 1.00 87.19 508 THR A N 1
ATOM 3747 C CA . THR A 1 508 ? 13.091 -10.591 3.589 1.00 87.19 508 THR A CA 1
ATOM 3748 C C . THR A 1 508 ? 11.878 -9.797 3.087 1.00 87.19 508 THR A C 1
ATOM 3750 O O . THR A 1 508 ? 11.272 -10.114 2.062 1.00 87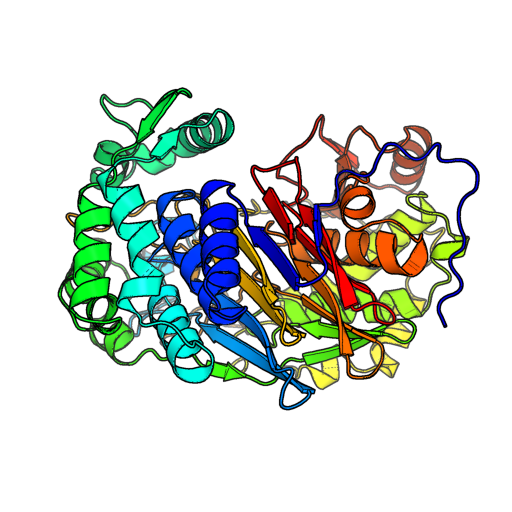.19 508 THR A O 1
ATOM 3753 N N . ALA A 1 509 ? 11.581 -8.681 3.763 1.00 84.56 509 ALA A N 1
ATOM 3754 C CA . ALA A 1 509 ? 10.537 -7.726 3.384 1.00 84.56 509 ALA A CA 1
ATOM 3755 C C . ALA A 1 509 ? 10.828 -6.958 2.076 1.00 84.56 509 ALA A C 1
ATOM 3757 O O . ALA A 1 509 ? 9.938 -6.262 1.576 1.00 84.56 509 ALA A O 1
ATOM 3758 N N . THR A 1 510 ? 12.034 -7.098 1.500 1.00 86.62 510 THR A N 1
ATOM 3759 C CA . THR A 1 510 ? 12.427 -6.528 0.194 1.00 86.62 510 THR A CA 1
ATOM 3760 C C . THR A 1 510 ? 11.472 -6.924 -0.939 1.00 86.62 510 THR A C 1
ATOM 3762 O O . THR A 1 510 ? 11.240 -6.131 -1.855 1.00 86.62 510 THR A O 1
ATOM 3765 N N . PHE A 1 511 ? 10.896 -8.129 -0.863 1.00 91.94 511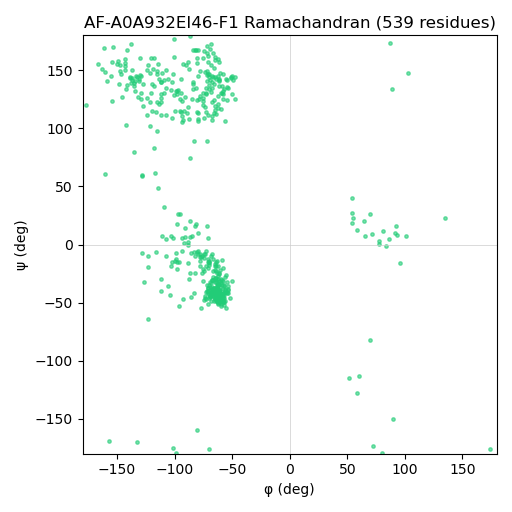 PHE A N 1
ATOM 3766 C CA . PHE A 1 511 ? 9.958 -8.678 -1.855 1.00 91.94 511 PHE A CA 1
ATOM 3767 C C . PHE A 1 511 ? 8.487 -8.504 -1.455 1.00 91.94 511 PHE A C 1
ATOM 3769 O O . PHE A 1 511 ? 7.605 -9.185 -1.987 1.00 91.94 511 PHE A O 1
ATOM 3776 N N . GLY A 1 512 ? 8.219 -7.599 -0.513 1.00 91.31 512 GLY A N 1
ATOM 3777 C CA . GLY A 1 512 ? 6.883 -7.273 -0.035 1.00 91.31 512 GLY A CA 1
ATOM 3778 C C . GLY A 1 512 ? 6.425 -8.124 1.148 1.00 91.31 512 GLY A C 1
ATOM 3779 O O . GLY A 1 512 ? 7.220 -8.525 1.998 1.00 91.31 512 GLY A O 1
ATOM 3780 N N . GLY A 1 513 ? 5.115 -8.322 1.228 1.00 93.50 513 GLY A N 1
ATOM 3781 C CA . GLY A 1 513 ? 4.399 -9.022 2.292 1.00 93.50 513 GLY A CA 1
ATOM 3782 C C . GLY A 1 513 ? 3.029 -9.431 1.771 1.00 93.50 513 GLY A C 1
ATOM 3783 O O . GLY A 1 513 ? 2.011 -8.904 2.206 1.00 93.50 513 GLY A O 1
ATOM 3784 N N . ALA A 1 514 ? 3.026 -10.255 0.726 1.00 96.62 514 ALA A N 1
ATOM 3785 C CA . ALA A 1 514 ? 1.829 -10.523 -0.049 1.00 96.62 514 ALA A CA 1
ATOM 3786 C C . ALA A 1 514 ? 0.710 -11.177 0.776 1.00 96.62 514 ALA A C 1
ATOM 3788 O O . ALA A 1 514 ? 0.927 -12.040 1.622 1.00 96.62 514 ALA A O 1
ATOM 3789 N N . GLN A 1 515 ? -0.516 -10.784 0.483 1.00 98.00 515 GLN A N 1
ATOM 3790 C CA . GLN A 1 515 ? -1.714 -11.371 1.052 1.00 98.00 515 GLN A CA 1
ATOM 3791 C C . GLN A 1 515 ? -2.672 -11.676 -0.089 1.00 98.00 515 GLN A C 1
ATOM 3793 O O . GLN A 1 515 ? -2.763 -10.903 -1.048 1.00 98.00 515 GLN A O 1
ATOM 3798 N N . ALA A 1 516 ? -3.361 -12.807 -0.002 1.00 98.38 516 ALA A N 1
ATOM 3799 C CA . ALA A 1 516 ? -4.287 -13.230 -1.037 1.00 98.38 516 ALA A CA 1
ATOM 3800 C C . ALA A 1 516 ? -5.444 -14.025 -0.439 1.00 98.38 516 ALA A C 1
ATOM 3802 O O . ALA A 1 516 ? -5.224 -14.897 0.400 1.00 98.38 516 ALA A O 1
ATOM 3803 N N . ILE A 1 517 ? -6.660 -13.762 -0.917 1.00 98.75 517 ILE A N 1
ATOM 3804 C CA . ILE A 1 517 ? -7.828 -14.608 -0.664 1.00 98.75 517 ILE A CA 1
ATOM 3805 C C . ILE A 1 517 ? -8.411 -15.025 -2.009 1.00 98.75 517 ILE A C 1
ATOM 3807 O O . ILE A 1 517 ? -8.938 -14.195 -2.752 1.00 98.75 517 ILE A O 1
ATOM 3811 N N . LEU A 1 518 ? -8.290 -16.315 -2.312 1.00 98.44 518 LEU A N 1
ATOM 3812 C CA . LEU A 1 518 ? -8.955 -16.962 -3.437 1.00 98.44 518 LEU A CA 1
ATOM 3813 C C . LEU A 1 518 ? -10.369 -17.353 -3.008 1.00 98.44 518 LEU A C 1
ATOM 3815 O O . LEU A 1 518 ? -10.551 -17.933 -1.934 1.00 98.44 518 LEU A O 1
ATOM 3819 N N . ILE A 1 519 ? -11.345 -17.055 -3.855 1.00 98.31 519 ILE A N 1
ATOM 3820 C CA . ILE A 1 519 ? -12.747 -17.414 -3.667 1.00 98.31 519 ILE A CA 1
ATOM 3821 C C . ILE A 1 519 ? -13.082 -18.444 -4.737 1.00 98.31 519 ILE A C 1
ATOM 3823 O O . ILE A 1 519 ? -13.087 -18.141 -5.930 1.00 98.31 519 ILE A O 1
ATOM 3827 N N . ASP A 1 520 ? -13.321 -19.677 -4.307 1.00 93.50 520 ASP A N 1
ATOM 3828 C CA . ASP A 1 520 ? -13.670 -20.766 -5.206 1.00 93.50 520 ASP A CA 1
ATOM 3829 C C . ASP A 1 520 ? -15.036 -20.474 -5.861 1.00 93.50 520 ASP A C 1
ATOM 3831 O O . ASP A 1 520 ? -16.035 -20.307 -5.153 1.00 93.50 520 ASP A O 1
ATOM 3835 N N . PRO A 1 521 ? -15.109 -20.367 -7.200 1.00 86.88 521 PRO A N 1
ATOM 3836 C CA . PRO A 1 521 ? -16.314 -19.899 -7.879 1.00 86.88 521 PRO A CA 1
ATOM 3837 C C . PRO A 1 521 ? -17.460 -20.921 -7.863 1.00 86.88 521 PRO A C 1
ATOM 3839 O O . PRO A 1 521 ? -18.611 -20.537 -8.093 1.00 86.88 521 PRO A O 1
ATOM 3842 N N . GLU A 1 522 ? -17.163 -22.200 -7.607 1.00 87.69 522 GLU A N 1
ATOM 3843 C CA . GLU A 1 522 ? -18.145 -23.287 -7.584 1.00 87.69 522 GLU A CA 1
ATOM 3844 C C . GLU A 1 522 ? -18.694 -23.513 -6.173 1.00 87.69 522 GLU A C 1
ATOM 3846 O O . GLU A 1 522 ? -19.905 -23.617 -5.980 1.00 87.69 522 GLU A O 1
ATOM 3851 N N . THR A 1 523 ? -17.806 -23.566 -5.181 1.00 91.25 523 THR A N 1
ATOM 3852 C CA . THR A 1 523 ? -18.140 -23.914 -3.791 1.00 91.25 523 THR A CA 1
ATOM 3853 C C . THR A 1 523 ? -18.323 -22.698 -2.887 1.00 91.25 523 THR A C 1
ATOM 3855 O O . THR A 1 523 ? -18.949 -22.805 -1.833 1.00 91.25 523 THR A O 1
ATOM 3858 N N . GLY A 1 524 ? -17.773 -21.540 -3.264 1.00 92.81 524 GLY A N 1
ATOM 3859 C CA . GLY A 1 524 ? -17.710 -20.354 -2.413 1.00 92.81 524 GLY A CA 1
ATOM 3860 C C . GLY A 1 524 ? -16.718 -20.469 -1.250 1.00 92.81 524 GLY A C 1
ATOM 3861 O O . GLY A 1 524 ? -16.731 -19.595 -0.377 1.00 92.81 524 GLY A O 1
ATOM 3862 N N . GLU A 1 525 ? -15.883 -21.518 -1.213 1.00 96.00 525 GLU A N 1
ATOM 3863 C CA . GLU A 1 525 ? -14.791 -21.678 -0.247 1.00 96.00 525 GLU A CA 1
ATOM 3864 C C . GLU A 1 525 ? -13.781 -20.532 -0.389 1.00 96.00 525 GLU A C 1
ATOM 3866 O O . GLU A 1 525 ? -13.379 -20.165 -1.492 1.00 96.00 525 GLU A O 1
ATOM 3871 N N . LYS A 1 526 ? -13.340 -19.980 0.742 1.00 97.56 526 LYS A N 1
ATOM 3872 C CA . LYS A 1 526 ? -12.279 -18.980 0.808 1.00 97.56 526 LYS A CA 1
AT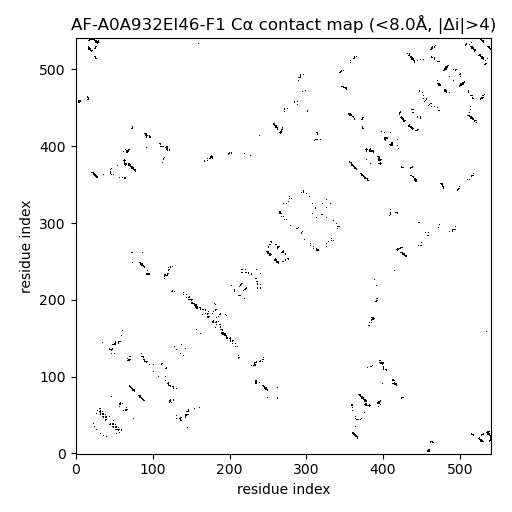OM 3873 C C . LYS A 1 526 ? -10.989 -19.675 1.210 1.00 97.56 526 LYS A C 1
ATOM 3875 O O . LYS A 1 526 ? -10.955 -20.364 2.230 1.00 97.56 526 LYS A O 1
ATOM 3880 N N . ARG A 1 527 ? -9.928 -19.455 0.437 1.00 97.62 527 ARG A N 1
ATOM 3881 C CA . ARG A 1 527 ? -8.562 -19.890 0.751 1.00 97.62 527 ARG A CA 1
ATOM 3882 C C . ARG A 1 527 ? -7.697 -18.656 0.915 1.00 97.62 527 ARG A C 1
ATOM 3884 O O . ARG A 1 527 ? -7.514 -17.906 -0.041 1.00 97.62 527 ARG A O 1
ATOM 3891 N N . ALA A 1 528 ? -7.201 -18.425 2.120 1.00 98.06 528 ALA A N 1
ATOM 3892 C CA . ALA A 1 528 ? -6.446 -17.235 2.475 1.00 98.06 528 ALA A CA 1
ATOM 3893 C C . ALA A 1 528 ? -4.980 -17.583 2.752 1.00 98.06 528 ALA A C 1
ATOM 3895 O O . ALA A 1 528 ? -4.685 -18.486 3.534 1.00 98.06 528 ALA A O 1
ATOM 3896 N N . GLY A 1 529 ? -4.066 -16.848 2.123 1.00 97.69 529 GLY A N 1
ATOM 3897 C CA . GLY A 1 529 ? -2.627 -16.942 2.348 1.00 97.69 529 GLY A CA 1
ATOM 3898 C C . GLY A 1 529 ? -2.044 -15.606 2.805 1.00 97.69 529 GLY A C 1
ATOM 3899 O O . GLY A 1 529 ? -2.510 -14.539 2.394 1.00 97.69 529 GLY A O 1
ATOM 3900 N N . ALA A 1 530 ? -1.011 -15.668 3.643 1.00 96.62 530 ALA A N 1
ATOM 3901 C CA . ALA A 1 530 ? -0.304 -14.504 4.167 1.00 96.62 530 ALA A CA 1
ATOM 3902 C C . ALA A 1 530 ? 1.217 -14.729 4.186 1.00 96.62 530 ALA A C 1
ATOM 3904 O O . ALA A 1 530 ? 1.712 -15.836 4.415 1.00 96.62 530 ALA A O 1
ATOM 3905 N N . ASP A 1 531 ? 1.972 -13.669 3.904 1.00 95.12 531 ASP A N 1
ATOM 3906 C CA . ASP A 1 531 ? 3.418 -13.753 3.705 1.00 95.12 531 ASP A CA 1
ATOM 3907 C C . ASP A 1 531 ? 4.210 -13.866 5.002 1.00 95.12 531 ASP A C 1
ATOM 3909 O O . ASP A 1 531 ? 4.144 -13.011 5.884 1.00 95.12 531 ASP A O 1
ATOM 3913 N N . ARG A 1 532 ? 5.071 -14.881 5.042 1.00 91.19 532 ARG A N 1
ATOM 3914 C CA . ARG A 1 532 ? 5.979 -15.178 6.155 1.00 91.19 532 ARG A CA 1
ATOM 3915 C C . ARG A 1 532 ? 7.233 -14.302 6.174 1.00 91.19 532 ARG A C 1
ATOM 3917 O O . ARG A 1 532 ? 8.000 -14.364 7.129 1.00 91.19 532 ARG A O 1
ATOM 3924 N N . ARG A 1 533 ? 7.465 -13.497 5.129 1.00 91.12 533 ARG A N 1
ATOM 3925 C CA . ARG A 1 533 ? 8.519 -12.458 5.092 1.00 91.12 533 ARG A CA 1
ATOM 3926 C C . ARG A 1 533 ? 8.210 -11.273 6.010 1.00 91.12 533 ARG A C 1
ATOM 3928 O O . ARG A 1 533 ? 9.086 -10.448 6.278 1.00 91.12 533 ARG A O 1
ATOM 3935 N N . ARG A 1 534 ? 6.959 -11.178 6.466 1.00 89.31 534 ARG A N 1
ATOM 3936 C CA . ARG A 1 534 ? 6.459 -10.213 7.448 1.00 89.31 534 ARG A CA 1
ATOM 3937 C C . ARG A 1 534 ? 5.621 -10.956 8.488 1.00 89.31 534 ARG A C 1
ATOM 3939 O O . ARG A 1 534 ? 5.607 -12.181 8.530 1.00 89.31 534 ARG A O 1
ATOM 3946 N N . GLU A 1 535 ? 4.920 -10.211 9.329 1.00 91.44 535 GLU A N 1
ATOM 3947 C CA . GLU A 1 535 ? 4.039 -10.763 10.366 1.00 91.44 535 GLU A CA 1
ATOM 3948 C C . GLU A 1 535 ? 2.587 -10.850 9.891 1.00 91.44 535 GLU A C 1
ATOM 3950 O O . GLU A 1 535 ? 1.652 -10.774 10.687 1.00 91.44 535 GLU A O 1
ATOM 3955 N N . ALA A 1 536 ? 2.395 -10.965 8.577 1.00 94.50 536 ALA A N 1
ATOM 3956 C CA . ALA A 1 536 ? 1.072 -11.104 8.013 1.00 94.50 536 ALA A CA 1
ATOM 3957 C C . ALA A 1 536 ? 0.445 -12.428 8.459 1.00 94.50 536 ALA A C 1
ATOM 3959 O O . ALA A 1 536 ? 1.122 -13.450 8.599 1.00 94.50 536 ALA A O 1
ATOM 3960 N N . PHE A 1 537 ? -0.864 -12.407 8.679 1.00 96.88 537 PHE A N 1
ATOM 3961 C CA . PHE A 1 537 ? -1.605 -13.556 9.168 1.00 96.88 537 PHE A CA 1
ATOM 3962 C C . PHE A 1 537 ? -2.922 -13.711 8.415 1.00 96.88 537 PHE A C 1
ATOM 3964 O O . PHE A 1 537 ? -3.576 -12.719 8.089 1.00 96.88 537 PHE A O 1
ATOM 3971 N N . ALA A 1 538 ? -3.294 -14.961 8.144 1.00 97.88 538 ALA A N 1
ATOM 3972 C CA . ALA A 1 538 ? -4.521 -15.337 7.456 1.00 97.88 538 ALA A CA 1
ATOM 3973 C C . ALA A 1 538 ? -5.402 -16.174 8.386 1.00 97.88 538 ALA A C 1
ATOM 3975 O O . ALA A 1 538 ? -4.916 -17.080 9.064 1.00 97.88 538 ALA A O 1
ATOM 3976 N N . LEU A 1 539 ? -6.700 -15.879 8.406 1.00 98.25 539 LEU A N 1
ATOM 3977 C CA . LEU A 1 539 ? -7.704 -16.611 9.175 1.00 98.25 539 LEU A CA 1
ATOM 3978 C C . LEU A 1 539 ? -8.957 -16.812 8.323 1.00 98.25 539 LEU A C 1
ATOM 3980 O O . LEU A 1 539 ? -9.348 -15.918 7.576 1.00 98.25 539 LEU A O 1
ATOM 3984 N N . ALA A 1 540 ? -9.610 -17.962 8.465 1.00 97.69 540 ALA A N 1
ATOM 3985 C CA . ALA A 1 540 ? -10.868 -18.274 7.795 1.00 97.69 540 ALA A CA 1
ATOM 3986 C C . ALA A 1 540 ? -11.724 -19.217 8.659 1.00 97.69 540 ALA A C 1
ATOM 3988 O O . ALA A 1 540 ? -11.194 -19.865 9.568 1.00 97.69 540 ALA A O 1
ATOM 3989 N N . TYR A 1 541 ? -13.042 -19.245 8.430 1.00 96.00 541 TYR A N 1
ATOM 3990 C CA . TYR A 1 541 ? -13.989 -20.113 9.148 1.00 96.00 541 TYR A CA 1
ATOM 3991 C C . TYR A 1 541 ? -15.216 -20.508 8.323 1.00 96.00 541 TYR A C 1
ATOM 3993 O O . TYR A 1 541 ? -15.553 -19.808 7.336 1.00 96.00 541 TYR A O 1
#

Mean predicted aligned error: 4.41 Å

Nearest PDB structures (foldseek):
  2nlz-assembly1_A  TM=9.362E-01  e=7.830E-54  Halalkalibacterium halodurans
  2i3o-assembly2_C  TM=9.308E-01  e=8.033E-47  Thermoplasma acidophilum
  2i3o-assembly2_D  TM=9.157E-01  e=1.538E-47  Thermoplasma acidophilum
  4y23-assembly1_A  TM=9.325E-01  e=6.888E-46  Bacillus licheniformis
  2e0w-assembly2_B  TM=9.156E-01  e=3.085E-44  Escherichia coli K-12

Foldseek 3Di:
DQDFPAPPPDPDDPDPWFWFQFKKKWWLAPLLRVQLVVCQVVPKFFLLSQLLSLLQCLAQQVQWFHLQWWKKKWKQDLVVLAIKIWGQFAAFFQQWDLVLQCVVDVPDQFHDQFALQLFGAHRSLLSSVVSCVVDTDDDLLSSNVSSLVDLAVFHQQAQVNQVLLQVCLVLQVVEPQSCVQQVPVSHGDDHRDTRHLPLQSVQSVCCSVVHSCCCQLNDVNVLSQVQSVVRPYRHDSVSSVPDHMDIDHWDWDDAPLKIKTKHAPLELQLLLRQLRLLVSVDPLLVCPQLFLLNVQLSLQSSVVSVVCCQQAGFFPVLGPDDSCRSNPNVVSPVSSVVRDSLAFADAFDPDFDDAALRWMWMWIAGNSGMIMTMIMTLRHRLANSDQRPSRRTRHRSQSSQAGSPPPGSRHIDHRTGHRHHAMWMFMDNVSHTFKTKWWGAGSLTSQLVVQLCCCCSSNVDASARSQPDWGWGQTPRRAIETEPPRDPVRVVSNVVSVHHYHYDYDLACNNTWMWMWGQDPPSRMITIHTHPSGNMDMHYD

Solvent-accessible surface area (backbone atoms only — not comparable to full-atom values): 26397 Å² total; per-residue (Å²): 136,84,78,70,60,75,71,90,82,67,78,79,65,85,72,84,42,24,56,17,66,41,32,34,26,28,18,58,31,54,72,20,22,51,53,18,46,51,33,42,75,75,70,35,42,16,49,33,14,43,44,24,21,52,36,26,36,32,57,76,35,54,44,18,21,28,70,27,6,28,30,40,34,40,37,38,40,52,91,77,59,45,68,43,20,38,46,5,67,35,28,28,12,70,64,39,46,54,67,65,61,33,71,76,34,96,82,58,72,62,46,49,70,45,44,40,72,4,31,34,39,58,15,23,48,51,31,46,49,51,50,35,73,75,66,30,80,62,53,70,48,68,35,38,44,63,21,29,50,42,19,61,75,30,41,74,30,41,67,64,55,25,49,59,41,53,76,38,41,70,52,28,61,74,23,75,54,29,18,62,67,58,19,53,99,78,39,50,59,51,59,72,38,71,53,60,38,60,39,33,17,53,41,44,48,46,28,46,72,68,33,55,55,23,61,24,71,31,67,60,16,49,47,44,28,53,50,33,39,77,70,66,23,24,47,42,65,62,48,43,55,68,61,73,56,42,82,42,74,52,39,73,37,73,51,95,82,29,41,40,33,20,43,45,60,29,26,45,17,58,34,42,44,34,22,48,49,27,52,62,82,53,68,56,66,80,47,30,88,80,27,43,41,32,50,47,43,51,50,53,30,42,50,56,21,47,53,52,37,76,68,40,52,6,25,68,94,47,34,89,65,52,70,66,67,70,63,28,65,72,60,34,56,56,57,35,71,72,61,56,50,87,52,65,50,74,85,66,51,96,55,67,77,88,78,42,45,28,37,37,38,38,37,18,33,26,71,80,56,24,38,30,22,32,36,34,23,10,36,28,68,36,11,14,35,43,33,33,78,89,31,58,39,40,30,19,14,48,35,27,56,21,37,60,47,84,88,44,42,34,30,56,41,46,68,36,42,40,35,35,61,68,50,35,29,41,29,21,52,80,78,40,73,33,34,37,42,38,40,20,14,29,83,43,25,51,47,41,51,53,51,35,50,42,28,34,78,60,54,56,35,51,50,30,56,23,52,69,49,69,54,62,40,74,45,78,18,53,34,34,36,32,33,62,81,45,58,67,71,35,56,51,52,38,41,75,31,59,37,53,72,44,76,39,76,71,72,49,47,82,72,18,38,37,35,30,39,37,34,40,86,87,80,52,36,31,36,20,10,44,14,80,35,43,58,31,25,42,45,41,67

Secondary structure (DSSP, 8-state):
-------TT--------EEESS-EEEESSHHHHHHHHHHHHTT--HHHHHHHHHHHHHHH-TTT--TBSEEEEEEEETTTTEEEEEEEPPPPPTT--HHHHHHT-TT--S--SSSGGG-----HHHHHHHHHHHH--S-HHHHHHHHHHHHHH-EEPPHHHHHHHHHTHHHHHTSHHHHHHHSGGGSPPPTT-EE--HHHHHHHHHHHHH-GGGGTTSHHHHHHHHHHHHTT-S--HHHHHH---EEEPPEEEEETTEEEEEPPTTBSHHHHHHHHHHHTTS-HHHH-TT-HHHHHHHHHHHHHHHHHHHHH-S-GGG-SS-HHHHT-HHHHHHHHTT--TTPPPPPPPS-------EEEEEEEE-TT--EEEEEEEEESTTTTS-EETTTTEEBP-GGGGSBS-TTSTTB--TTPPPPB----EEEEETTEEEEEEE---GGGHHHHHHHHHHHHHTT---HHHHHHS--EEE-TTS-EEEETTS-HHHHHHHHHTTPPEEEE-SS-GGG---EEEEE-TTT--EEEEE-TTTT-EEEE-